Protein 8ZAW (pdb70)

Foldseek 3Di:
DWDKDWADAQPWIWIWIWPPDDVVFLFWIFIDTPHKTKIKTKHWAADDEAFAEEEDQQQPPDDVCRVVLSVVLVQLFQLFADPPDDTYMYMYMYTRHDDQWADCSQVRSQRNLLNCFSSQHDTQFDKGKWWWWADPHDIGIRGTVVRVVHTFKTKMWMAGPAATFKMWMFGQQAALVVVLVRNVVGVVSRVSSRVVSVVVCVVVPTPLLVVLCVQPQVVLLVLLQPQQDAPVRSVVSLVVSLVVVVVVLVVDDPPDDVVVVCVVPVCVSVVSSLVSNLVSQLCCCQVPQAGSNGDGQLDWADKDKAWCPDPCLQFTWIWIDGRQWIKIKTKDWAADAQAEDEVHVQLSLQQVSFQDDCVVPVTHIYMYINGPGDWFPNVQVSNQNNQRRCLSFQGQTNFRKGKWWKFWADDDVTIGIHTRDTNVSVVSTFKTWIWMHGPRHTGIIIMGGSHNHHHSVVVSVNSVSGVVVRVVNRVVVVVRPVGRDNDTGPND

Nearest PDB structures (foldseek):
  5xex-assembly2_F  TM=9.348E-01  e=2.664E-58  Staphylococcus aureus subsp. aureus NCTC 8325
  5xex-assembly2_E  TM=9.358E-01  e=6.276E-58  Staphylococcus aureus subsp. aureus NCTC 8325
  5xex-assembly2_D  TM=9.320E-01  e=1.755E-57  Staphylococcus aureus subsp. aureus NCTC 8325
  5xex-assembly1_B  TM=9.305E-01  e=1.657E-57  Staphylococcus aureus subsp. aureus NCTC 8325
  6d6k-assembly1_A  TM=8.951E-01  e=1.831E-53  Acinetobacter baumannii

B-factor: mean 30.3, std 12.89, range [9.34, 80.57]

Organism: Nostoc sp. (strain PC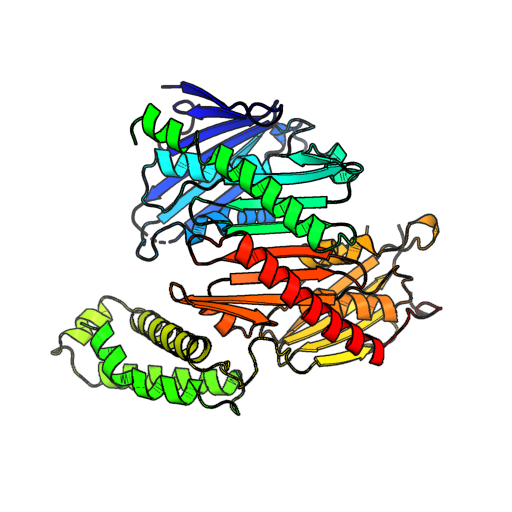C 7120 / SAG 25.82 / UTEX 2576) (NCBI:txid103690)

Secondary structure (DSSP, 8-state):
--EEEEE--TTS-EEEEESSS-TTSSEEEEEEETTEEEEEEEEEE---EEEEEEE-STTT-----HHHHHHHHHHHHGGGS-TT--SEEEEEEEEEE--SS--SHHHHHHHHHHHHHHTT---S---EEEEEEEETTEEEES--HHHHHHSSEEEEEEEETTEEEEEEEEEEEE-HHHHHHHHHHHHHHHHHHHTTTHHHHHHHT--HHHHHHHHHHHHHHHHHH-TT--HHHHHHHHHHHHHHHHHHHHHS-TTSHHHHHHHT-TTHHHHHHHHHHHHHHHHHHHTS---TTS--TTPPPPEEEEE--S-TTSSEEEEEEETTEEEEEEEEE-----EEEE--HHHHHHHGGGSPPTTT--S-EEEEEEEEE-SS-HHHHHHHHHHHHHHHTT---SS--EEEEEEEEEETTEEEEEES--HHHHHSSSEEEEEEE-SSSEEEEEEEESSS-B-HHHHHHHHHHHHHHHHHHHHHHTTT-SS--SS--TT-

Sequence (492 aa):
AEFEKSISFDGRDIRLKVGLLAPQAGGSVLIESGDTAVLVTATRSPGPLTVDYEERLYAAGRIPKTILTSRLIDRPLRPLFPSWLRDDLQVVALTMSMDEQVPPDVLAVTGASIATLIAKIPFNGPMAAVRVGLVGDDFIINPTYAEIEAGDLDLVVAGSPHGVIMVEAGANQLPERDIIEAIDFGYEAVRDLIKAQLDLVAELGLTLENYIRDRASDEIKKILAQFELTKPERDAALDVVKDNIATAIAELPEEDPIRLAATANSKALGNTFKDITKYFMRRQIVEDNVRVDGRKLDQVRPVSSQVGVLPKRVHGSGLFNRGLTQVLSACTLGTPRYLHHYNGALAERAILPVLPPKEQFPYVIRVVSEVLSSNGSTSMGSVCGSTLALMDAGVPILKPVSGAAMGLIKEGDEVRVLTDIQGIEDFLGDMDFKVAGTDAGITALQMDMKISGLSLEVIAQAIHQAKDARLHILDKMLQTIDQPRTETSPYA

InterPro domains:
  IPR001247 Exoribonuclease, phosphorolytic domain 1 [PF01138] (12-142)
  IPR001247 Exoribonuclease, phosphorolytic domain 1 [PF01138] (331-466)
  IPR003029 S1 domain [PF00575] (628-698)
  IPR003029 S1 domain [PS50126] (632-700)
  IPR003029 S1 domain [SM00316] (630-700)
  IPR004087 K Homology domain [SM00322] (562-627)
  IPR004088 K Homology domain, type 1 [PF00013] (567-623)
  IPR012162 Polyribonucleotide nucleotidyltransferase [MF_01595] (2-703)
  IPR012162 Polyribonucleotide nucleotidyltransferase [PIRSF005499] (4-712)
  IPR012162 Polyribonucleotide nucleotidyltransferase [PTHR11252] (3-706)
  IPR012162 Polyribonucleotide nucleotidyltransferase [TIGR03591] (10-699)
  IPR012340 Nucleic acid-binding, OB-fold [G3DSA:2.40.50.140] (630-700)
  IPR012340 Nucleic acid-binding, OB-fold [SSF50249] (630-713)
  IPR015847 Exoribonuclease, phosphorolytic domain 2 [PF03725] (145-209)
  IPR015848 Polyribonucleotide nucleotidyltransferase, RNA-binding domain [PF03726] (240-328)
  IPR020568 Ribosomal protein uS5 domain 2-type superfamily [SSF54211] (4-142)
  IPR020568 Ribosomal protein uS5 domain 2-type superfamily [SSF54211] (301-497)
  IPR027408 PNPase/RNase PH domain superfamily [G3DSA:3.30.230.70] (1-232)
  IPR027408 PNPase/RNase PH domain superfamily [G3DSA:3.30.230.70] (233-559)
  IPR036345 Exoribonuclease, PH domain 2 superfamily [SSF55666] (143-234)

Structure (mmCIF, N/CA/C/O backbone):
data_8ZAW
#
_entry.id   8ZAW
#
_cell.length_a   89.119
_cell.length_b   89.119
_cell.length_c   194.450
_cell.angle_alpha   90.00
_cell.angle_beta   90.00
_cell.angle_gamma   120.00
#
_symmetry.space_group_name_H-M   'H 3'
#
loop_
_entity.id
_entity.type
_entity.pdbx_description
1 polymer 'Polyribonucleotide nucleotidyltransferase'
2 non-polymer 'MAGNESIUM ION'
3 water water
#
loop_
_atom_site.group_PDB
_atom_site.id
_atom_site.type_symbol
_atom_site.label_atom_id
_atom_site.label_alt_id
_atom_site.label_comp_id
_atom_site.label_asym_id
_atom_site.label_entity_id
_atom_site.label_seq_id
_atom_site.pdbx_PDB_ins_code
_atom_site.Cartn_x
_atom_site.Cartn_y
_atom_site.Cartn_z
_atom_site.occupancy
_atom_site.B_iso_or_equiv
_atom_site.auth_seq_id
_atom_site.auth_comp_id
_atom_site.auth_asym_id
_atom_site.auth_atom_id
_atom_site.pdbx_PDB_model_num
ATOM 1 N N . ALA A 1 15 ? 26.236 9.415 -9.666 1.00 43.92 2 ALA A N 1
ATOM 2 C CA . ALA A 1 15 ? 26.183 9.854 -8.269 1.00 42.29 2 ALA A CA 1
ATOM 3 C C . ALA A 1 15 ? 25.124 9.058 -7.506 1.00 38.58 2 ALA A C 1
ATOM 4 O O . ALA A 1 15 ? 24.403 8.259 -8.097 1.00 45.26 2 ALA A O 1
ATOM 6 N N . GLU A 1 16 ? 25.022 9.276 -6.200 1.00 32.07 3 GLU A N 1
ATOM 7 C CA . GLU A 1 16 ? 24.311 8.341 -5.341 1.00 30.94 3 GLU A CA 1
ATOM 8 C C . GLU A 1 16 ? 22.827 8.687 -5.209 1.00 31.34 3 GLU A C 1
ATOM 9 O O . GLU A 1 16 ? 22.422 9.855 -5.205 1.00 31.55 3 GLU A O 1
ATOM 15 N N . PHE A 1 17 ? 22.021 7.640 -5.085 1.00 23.65 4 PHE A N 1
ATOM 16 C CA . PHE A 1 17 ? 20.571 7.730 -5.068 1.00 31.96 4 PHE A CA 1
ATOM 17 C C . PHE A 1 17 ? 20.066 6.664 -4.103 1.00 31.88 4 PHE A C 1
ATOM 18 O O . PHE A 1 17 ? 20.491 5.509 -4.177 1.00 30.23 4 PHE A O 1
ATOM 26 N N . GLU A 1 18 ? 19.217 7.051 -3.162 1.00 29.58 5 GLU A N 1
ATOM 27 C CA . GLU A 1 18 ? 18.600 6.085 -2.267 1.00 32.29 5 GLU A CA 1
ATOM 28 C C . GLU A 1 18 ? 17.219 5.738 -2.803 1.00 31.37 5 GLU A C 1
ATOM 29 O O . GLU A 1 18 ? 16.605 6.523 -3.524 1.00 35.75 5 GLU A O 1
ATOM 35 N N . LYS A 1 19 ? 16.737 4.543 -2.490 1.00 38.99 6 LYS A N 1
ATOM 36 C CA . LYS A 1 19 ? 15.312 4.303 -2.669 1.00 33.49 6 LYS A CA 1
ATOM 37 C C . LYS A 1 19 ? 14.897 3.349 -1.567 1.00 22.54 6 LYS A C 1
ATOM 38 O O . LYS A 1 19 ? 15.537 2.316 -1.367 1.00 20.73 6 LYS A O 1
ATOM 44 N N . SER A 1 20 ? 13.842 3.693 -0.858 1.00 27.71 7 SER A N 1
ATOM 45 C CA . SER A 1 20 ? 13.279 2.814 0.149 1.00 31.45 7 SER A CA 1
ATOM 46 C C . SER A 1 20 ? 12.075 2.082 -0.436 1.00 26.92 7 SER A C 1
ATOM 47 O O . SER A 1 20 ? 11.340 2.624 -1.261 1.00 26.13 7 SER A O 1
ATOM 50 N N . ILE A 1 21 ? 11.897 0.831 -0.024 1.00 32.26 8 ILE A N 1
ATOM 51 C CA . ILE A 1 21 ? 10.736 0.029 -0.403 1.00 33.56 8 ILE A CA 1
ATOM 52 C C . ILE A 1 21 ? 10.057 -0.455 0.863 1.00 34.65 8 ILE A C 1
ATOM 53 O O . ILE A 1 21 ? 10.667 -1.188 1.651 1.00 30.22 8 ILE A O 1
ATOM 58 N N . SER A 1 22 ? 8.796 -0.066 1.054 1.00 38.86 9 SER A N 1
ATOM 59 C CA . SER A 1 22 ? 8.068 -0.531 2.233 1.00 49.38 9 SER A CA 1
ATOM 60 C C . SER A 1 22 ? 7.706 -2.003 2.049 1.00 54.45 9 SER A C 1
ATOM 61 O O . SER A 1 22 ? 7.115 -2.386 1.030 1.00 53.97 9 SER A O 1
ATOM 64 N N . PHE A 1 23 ? 8.080 -2.834 3.027 1.00 52.70 10 PHE A N 1
ATOM 65 C CA . PHE A 1 23 ? 8.074 -4.276 2.782 1.00 44.19 10 PHE A CA 1
ATOM 66 C C . PHE A 1 23 ? 7.930 -5.028 4.114 1.00 48.61 10 PHE A C 1
ATOM 67 O O . PHE A 1 23 ? 8.895 -5.253 4.825 1.00 50.06 10 PHE A O 1
ATOM 75 N N . ASP A 1 24 ? 6.683 -5.380 4.421 1.00 46.18 11 ASP A N 1
ATOM 76 C CA . ASP A 1 24 ? 6.390 -6.168 5.649 1.00 55.12 11 ASP A CA 1
ATOM 77 C C . ASP A 1 24 ? 7.161 -5.610 6.852 1.00 52.38 11 ASP A C 1
ATOM 78 O O . ASP A 1 24 ? 8.007 -6.341 7.390 1.00 51.73 11 ASP A O 1
ATOM 83 N N . GLY A 1 25 ? 6.866 -4.379 7.285 1.00 54.46 12 GLY A N 1
ATOM 84 C CA . GLY A 1 25 ? 7.588 -3.904 8.492 1.00 63.08 12 GLY A CA 1
ATOM 85 C C . GLY A 1 25 ? 9.055 -3.545 8.361 1.00 60.88 12 GLY A C 1
ATOM 86 O O . GLY A 1 25 ? 9.477 -2.495 8.852 1.00 65.26 12 GLY A O 1
ATOM 87 N N . ARG A 1 26 ? 9.855 -4.404 7.729 1.00 54.41 13 ARG A N 1
ATOM 88 C CA . ARG A 1 26 ? 11.271 -4.123 7.500 1.00 53.23 13 ARG A CA 1
ATOM 89 C C . ARG A 1 26 ? 11.414 -3.441 6.145 1.00 47.25 13 ARG A C 1
ATOM 90 O O . ARG A 1 26 ? 11.210 -4.067 5.098 1.00 34.06 13 ARG A O 1
ATOM 98 N N . ASP A 1 27 ? 11.762 -2.159 6.173 1.00 52.07 14 ASP A N 1
ATOM 99 C CA . ASP A 1 27 ? 12.092 -1.441 4.952 1.00 46.11 14 ASP A CA 1
ATOM 100 C C . ASP A 1 27 ? 13.307 -2.073 4.272 1.00 35.06 14 ASP A C 1
ATOM 101 O O . ASP A 1 27 ? 14.258 -2.506 4.930 1.00 32.24 14 ASP A O 1
ATOM 106 N N . ILE A 1 28 ? 13.265 -2.135 2.944 1.00 29.63 15 ILE A N 1
ATOM 107 C CA . ILE A 1 28 ? 14.415 -2.498 2.130 1.00 25.41 15 ILE A CA 1
ATOM 108 C C . ILE A 1 28 ? 14.893 -1.237 1.416 1.00 28.08 15 ILE A C 1
ATOM 109 O O . ILE A 1 28 ? 14.150 -0.630 0.635 1.00 25.33 15 ILE A O 1
ATOM 114 N N . ARG A 1 29 ? 16.123 -0.820 1.702 1.00 27.80 16 ARG A N 1
ATOM 115 C CA . ARG A 1 29 ? 16.695 0.365 1.082 1.00 23.05 16 ARG A CA 1
ATOM 116 C C . ARG A 1 29 ? 17.724 -0.042 0.035 1.00 18.55 16 ARG A C 1
ATOM 117 O O . ARG A 1 29 ? 18.496 -0.979 0.237 1.00 16.72 16 ARG A O 1
ATOM 125 N N . LEU A 1 30 ? 17.699 0.648 -1.097 1.00 23.96 17 LEU A N 1
ATOM 126 C CA . LEU A 1 30 ? 18.646 0.465 -2.184 1.00 15.46 17 LEU A CA 1
ATOM 127 C C . LEU A 1 30 ? 19.428 1.759 -2.382 1.00 21.35 17 LEU A C 1
ATOM 128 O O . LEU A 1 30 ? 18.855 2.856 -2.348 1.00 18.33 17 LEU A O 1
ATOM 133 N N . LYS A 1 31 ? 20.737 1.629 -2.600 1.00 22.63 18 LYS A N 1
ATOM 134 C CA . LYS A 1 31 ? 21.606 2.756 -2.907 1.00 19.94 18 LYS A CA 1
ATOM 135 C C . LYS A 1 31 ? 22.338 2.448 -4.206 1.00 21.25 18 LYS A C 1
ATOM 136 O O . LYS A 1 31 ? 23.112 1.489 -4.272 1.00 19.08 18 LYS A O 1
ATOM 142 N N . VAL A 1 32 ? 22.066 3.244 -5.244 1.00 21.42 19 VAL A N 1
ATOM 143 C CA . VAL A 1 32 ? 22.726 3.137 -6.537 1.00 22.46 19 VAL A CA 1
ATOM 144 C C . VAL A 1 32 ? 23.557 4.403 -6.752 1.00 29.14 19 VAL A C 1
ATOM 145 O O . VAL A 1 32 ? 23.268 5.472 -6.201 1.00 28.37 19 VAL A O 1
ATOM 149 N N . GLY A 1 33 ? 24.610 4.272 -7.564 1.00 30.09 20 GLY A N 1
ATOM 150 C CA . GLY A 1 33 ? 25.495 5.393 -7.834 1.00 25.17 20 GLY A CA 1
ATOM 151 C C . GLY A 1 33 ? 26.507 5.690 -6.753 1.00 26.56 20 GLY A C 1
ATOM 152 O O . GLY A 1 33 ? 27.226 6.693 -6.847 1.00 30.63 20 GLY A O 1
ATOM 153 N N . LEU A 1 34 ? 26.588 4.838 -5.733 1.00 25.56 21 LEU A N 1
ATOM 154 C CA . LEU A 1 34 ? 27.466 4.993 -4.584 1.00 17.52 21 LEU A CA 1
ATOM 155 C C . LEU A 1 34 ? 28.783 4.231 -4.734 1.00 20.82 21 LEU A C 1
ATOM 156 O O . LEU A 1 34 ? 29.858 4.829 -4.603 1.00 27.69 21 LEU A O 1
ATOM 161 N N . LEU A 1 35 ? 28.731 2.929 -5.040 1.00 21.01 22 LEU A N 1
ATOM 162 C CA . LEU A 1 35 ? 29.891 2.046 -4.956 1.00 17.20 22 LEU A CA 1
ATOM 163 C C . LEU A 1 35 ? 30.089 1.245 -6.241 1.00 14.27 22 LEU A C 1
ATOM 164 O O . LEU A 1 35 ? 29.137 0.953 -6.965 1.00 16.67 22 LEU A O 1
ATOM 169 N N . ALA A 1 36 ? 31.346 0.878 -6.508 1.00 17.45 23 ALA A N 1
ATOM 170 C CA . ALA A 1 36 ? 31.799 0.111 -7.676 1.00 17.67 23 ALA A CA 1
ATOM 171 C C . ALA A 1 36 ? 31.437 0.795 -8.989 1.00 17.68 23 ALA A C 1
ATOM 172 O O . ALA A 1 36 ? 30.567 0.309 -9.725 1.00 18.27 23 ALA A O 1
ATOM 174 N N . PRO A 1 37 ? 32.081 1.916 -9.323 1.00 19.52 24 PRO A N 1
ATOM 175 C CA . PRO A 1 37 ? 31.650 2.691 -10.497 1.00 22.19 24 PRO A CA 1
ATOM 176 C C . PRO A 1 37 ? 32.087 2.110 -11.840 1.00 22.97 24 PRO A C 1
ATOM 177 O O . PRO A 1 37 ? 31.610 2.581 -12.885 1.00 26.91 24 PRO A O 1
ATOM 181 N N . GLN A 1 38 ? 32.939 1.094 -11.856 1.00 16.78 25 GLN A N 1
ATOM 182 C CA . GLN A 1 38 ? 33.255 0.407 -13.097 1.00 16.81 25 GLN A CA 1
ATOM 183 C C . GLN A 1 38 ? 32.397 -0.831 -13.328 1.00 16.29 25 GLN A C 1
ATOM 184 O O . GLN A 1 38 ? 32.595 -1.524 -14.324 1.00 21.81 25 GLN A O 1
ATOM 190 N N . ALA A 1 39 ? 31.455 -1.133 -12.447 1.00 18.47 26 ALA A N 1
ATOM 191 C CA . ALA A 1 39 ? 30.542 -2.242 -12.682 1.00 19.69 26 ALA A CA 1
ATOM 192 C C . ALA A 1 39 ? 29.407 -1.835 -13.618 1.00 20.56 26 ALA A C 1
ATOM 193 O O . ALA A 1 39 ? 28.938 -0.689 -13.597 1.00 19.07 26 ALA A O 1
ATOM 195 N N . GLY A 1 40 ? 28.970 -2.796 -14.445 1.00 20.35 27 GLY A N 1
ATOM 196 C CA . GLY A 1 40 ? 27.758 -2.604 -15.235 1.00 15.23 27 GLY A CA 1
ATOM 197 C C . GLY A 1 40 ? 26.610 -2.050 -14.414 1.00 22.03 27 GLY A C 1
ATOM 198 O O . GLY A 1 40 ? 26.019 -1.028 -14.767 1.00 25.80 27 GLY A O 1
ATOM 199 N N . GLY A 1 41 ? 26.295 -2.704 -13.294 1.00 19.52 28 GLY A N 1
ATOM 200 C CA . GLY A 1 41 ? 25.281 -2.212 -12.369 1.00 18.64 28 GLY A CA 1
ATOM 201 C C . GLY A 1 41 ? 25.612 -2.588 -10.938 1.00 19.51 28 GLY A C 1
ATOM 202 O O . GLY A 1 41 ? 26.271 -3.603 -10.689 1.00 20.66 28 GLY A O 1
ATOM 203 N N . SER A 1 42 ? 25.146 -1.768 -9.984 1.00 15.07 29 SER A N 1
ATOM 204 C CA . SER A 1 42 ? 25.459 -1.998 -8.570 1.00 17.76 29 SER A CA 1
ATOM 205 C C . SER A 1 42 ? 24.403 -1.394 -7.638 1.00 15.47 29 SER A C 1
ATOM 206 O O . SER A 1 42 ? 23.783 -0.377 -7.954 1.00 17.75 29 SER A O 1
ATOM 209 N N . VAL A 1 43 ? 24.243 -2.007 -6.463 1.00 15.46 30 VAL A N 1
ATOM 210 C CA . VAL A 1 43 ? 23.381 -1.499 -5.397 1.00 12.00 30 VAL A CA 1
ATOM 211 C C . VAL A 1 43 ? 23.933 -1.974 -4.065 1.00 12.80 30 VAL A C 1
ATOM 212 O O . VAL A 1 43 ? 24.397 -3.109 -3.943 1.00 15.19 30 VAL A O 1
ATOM 216 N N . LEU A 1 44 ? 23.945 -1.083 -3.076 1.00 19.10 31 LEU A N 1
ATOM 217 C CA . LEU A 1 44 ? 23.851 -1.498 -1.671 1.00 16.74 31 LEU A CA 1
ATOM 218 C C . LEU A 1 44 ? 22.413 -1.709 -1.318 1.00 18.02 31 LEU A C 1
ATOM 219 O O . LEU A 1 44 ? 21.683 -0.743 -1.106 1.00 17.96 31 LEU A O 1
ATOM 224 N N . ILE A 1 45 ? 22.032 -2.961 -1.205 1.00 15.48 32 ILE A N 1
ATOM 225 C CA . ILE A 1 45 ? 20.739 -3.305 -0.656 1.00 15.25 32 ILE A CA 1
ATOM 226 C C . ILE A 1 45 ? 20.910 -3.504 0.848 1.00 17.89 32 ILE A C 1
ATOM 227 O O . ILE A 1 45 ? 21.880 -4.122 1.308 1.00 10.42 32 ILE A O 1
ATOM 232 N N . GLU A 1 46 ? 19.997 -2.909 1.614 1.00 21.52 33 GLU A N 1
ATOM 233 C CA . GLU A 1 46 ? 20.072 -2.831 3.064 1.00 20.29 33 GLU A CA 1
ATOM 234 C C . GLU A 1 46 ? 18.694 -3.092 3.656 1.00 21.79 33 GLU A C 1
ATOM 235 O O . GLU A 1 46 ? 17.681 -2.648 3.107 1.00 18.51 33 GLU A O 1
ATOM 241 N N . SER A 1 47 ? 18.665 -3.774 4.795 1.00 24.42 34 SER A N 1
ATOM 242 C CA . SER A 1 47 ? 17.439 -3.947 5.561 1.00 27.32 34 SER A CA 1
ATOM 243 C C . SER A 1 47 ? 17.791 -3.945 7.036 1.00 28.78 34 SER A C 1
ATOM 244 O O . SER A 1 47 ? 18.640 -4.725 7.474 1.00 22.74 34 SER A O 1
ATOM 247 N N . GLY A 1 48 ? 17.121 -3.088 7.800 1.00 37.57 35 GLY A N 1
ATOM 248 C CA . GLY A 1 48 ? 17.578 -2.809 9.145 1.00 30.04 35 GLY A CA 1
ATOM 249 C C . GLY A 1 48 ? 19.002 -2.303 9.082 1.00 37.12 35 GLY A C 1
ATOM 250 O O . GLY A 1 48 ? 19.273 -1.245 8.505 1.00 45.87 35 GLY A O 1
ATOM 251 N N . ASP A 1 49 ? 19.942 -3.078 9.637 1.00 36.18 36 ASP A N 1
ATOM 252 C CA . ASP A 1 49 ? 21.350 -2.706 9.580 1.00 39.75 36 ASP A CA 1
ATOM 253 C C . ASP A 1 49 ? 22.205 -3.802 8.941 1.00 30.81 36 ASP A C 1
ATOM 254 O O . ASP A 1 49 ? 23.427 -3.820 9.107 1.00 21.64 36 ASP A O 1
ATOM 259 N N . THR A 1 50 ? 21.575 -4.712 8.211 1.00 24.51 37 THR A N 1
ATOM 260 C CA . THR A 1 50 ? 22.268 -5.636 7.338 1.00 25.20 37 THR A CA 1
ATOM 261 C C . THR A 1 50 ? 22.424 -4.993 5.957 1.00 21.00 37 THR A C 1
ATOM 262 O O . THR A 1 50 ? 21.471 -4.439 5.398 1.00 16.91 37 THR A O 1
ATOM 266 N N . ALA A 1 51 ? 23.629 -5.049 5.413 1.00 14.16 38 ALA A N 1
ATOM 267 C CA . ALA A 1 51 ? 23.891 -4.424 4.128 1.00 17.92 38 ALA A CA 1
ATOM 268 C C . ALA A 1 51 ? 24.713 -5.381 3.293 1.00 15.01 38 ALA A C 1
ATOM 269 O O . ALA A 1 51 ? 25.630 -6.020 3.802 1.00 15.91 38 ALA A O 1
ATOM 271 N N . VAL A 1 52 ? 24.357 -5.508 2.024 1.00 10.20 39 VAL A N 1
ATOM 272 C CA . VAL A 1 52 ? 25.124 -6.318 1.096 1.00 13.46 39 VAL A CA 1
ATOM 273 C C . VAL A 1 52 ? 25.230 -5.561 -0.218 1.00 13.62 39 VAL A C 1
ATOM 274 O O . VAL A 1 52 ? 24.248 -4.969 -0.685 1.00 15.52 39 VAL A O 1
ATOM 278 N N . LEU A 1 53 ? 26.442 -5.531 -0.773 1.00 14.47 40 LEU A N 1
ATOM 279 C CA . LEU A 1 53 ? 26.735 -4.858 -2.031 1.00 15.24 40 LEU A CA 1
ATOM 280 C C . LEU A 1 53 ? 26.742 -5.878 -3.165 1.00 13.29 40 LEU A C 1
ATOM 281 O O . LEU A 1 53 ? 27.459 -6.889 -3.100 1.00 14.21 40 LEU A O 1
ATOM 286 N N . VAL A 1 54 ? 25.967 -5.605 -4.213 1.00 11.28 41 VAL A N 1
ATOM 287 C CA . VAL A 1 54 ? 25.771 -6.547 -5.314 1.00 14.32 41 VAL A CA 1
ATOM 288 C C . VAL A 1 54 ? 26.056 -5.836 -6.637 1.00 15.45 41 VAL A C 1
ATOM 289 O O . VAL A 1 54 ? 25.352 -4.883 -7.003 1.00 15.31 41 VAL A O 1
ATOM 293 N N . THR A 1 55 ? 27.076 -6.303 -7.360 1.00 13.53 42 THR A N 1
ATOM 294 C CA . THR A 1 55 ? 27.450 -5.748 -8.659 1.00 18.56 42 THR A CA 1
ATOM 295 C C . THR A 1 55 ? 27.223 -6.784 -9.746 1.00 14.24 42 THR A C 1
ATOM 296 O O . THR A 1 55 ? 27.136 -7.980 -9.472 1.00 19.31 42 THR A O 1
ATOM 300 N N . ALA A 1 56 ? 27.187 -6.323 -10.992 1.00 12.10 43 ALA A N 1
ATOM 301 C CA . ALA A 1 56 ? 26.996 -7.235 -12.108 1.00 17.63 43 ALA A CA 1
ATOM 302 C C . ALA A 1 56 ? 27.605 -6.622 -13.354 1.00 19.68 43 ALA A C 1
ATOM 303 O O . ALA A 1 56 ? 27.333 -5.459 -13.665 1.00 22.19 43 ALA A O 1
ATOM 305 N N . THR A 1 57 ? 28.407 -7.407 -14.073 1.00 20.83 44 THR A N 1
ATOM 306 C CA . THR A 1 57 ? 29.189 -6.899 -15.199 1.00 26.02 44 THR A CA 1
ATOM 307 C C . THR A 1 57 ? 29.173 -7.919 -16.322 1.00 22.44 44 THR A C 1
ATOM 308 O O . THR A 1 57 ? 29.571 -9.068 -16.112 1.00 20.87 44 THR A O 1
ATOM 312 N N . ARG A 1 58 ? 28.725 -7.502 -17.507 1.00 27.49 45 ARG A N 1
ATOM 313 C CA . ARG A 1 58 ? 28.893 -8.290 -18.722 1.00 28.71 45 ARG A CA 1
ATOM 314 C C . ARG A 1 58 ? 30.194 -7.915 -19.413 1.00 28.31 45 ARG A C 1
ATOM 315 O O . ARG A 1 58 ? 30.466 -6.734 -19.637 1.00 35.59 45 ARG A O 1
ATOM 323 N N . SER A 1 59 ? 30.981 -8.930 -19.763 1.00 33.50 46 SER A N 1
ATOM 324 C CA . SER A 1 59 ? 32.270 -8.810 -20.427 1.00 44.17 46 SER A CA 1
ATOM 325 C C . SER A 1 59 ? 32.239 -9.640 -21.698 1.00 44.49 46 SER A C 1
ATOM 326 O O . SER A 1 59 ? 31.534 -10.651 -21.756 1.00 50.30 46 SER A O 1
ATOM 329 N N . PRO A 1 60 ? 32.977 -9.245 -22.732 1.00 48.42 47 PRO A N 1
ATOM 330 C CA . PRO A 1 60 ? 33.238 -10.184 -23.831 1.00 52.31 47 PRO A CA 1
ATOM 331 C C . PRO A 1 60 ? 33.889 -11.465 -23.313 1.00 48.65 47 PRO A C 1
ATOM 332 O O . PRO A 1 60 ? 34.696 -11.441 -22.379 1.00 51.51 47 PRO A O 1
ATOM 336 N N . GLY A 1 61 ? 33.521 -12.590 -23.920 1.00 51.00 48 GLY A N 1
ATOM 337 C CA . GLY A 1 61 ? 34.035 -13.888 -23.499 1.00 54.31 48 GLY A CA 1
ATOM 338 C C . GLY A 1 61 ? 34.962 -14.571 -24.494 1.00 51.74 48 GLY A C 1
ATOM 339 O O . GLY A 1 61 ? 35.822 -13.932 -25.106 1.00 43.14 48 GLY A O 1
ATOM 340 N N . PRO A 1 69 ? 28.222 -19.291 -18.948 1.00 26.90 56 PRO A N 1
ATOM 341 C CA . PRO A 1 69 ? 29.209 -18.249 -18.636 1.00 26.74 56 PRO A CA 1
ATOM 342 C C . PRO A 1 69 ? 28.692 -17.263 -17.590 1.00 26.24 56 PRO A C 1
ATOM 343 O O . PRO A 1 69 ? 28.615 -16.066 -17.866 1.00 33.63 56 PRO A O 1
ATOM 347 N N . LEU A 1 70 ? 28.329 -17.757 -16.411 1.00 22.34 57 LEU A N 1
ATOM 348 C CA . LEU A 1 70 ? 27.816 -16.911 -15.334 1.00 18.87 57 LEU A CA 1
ATOM 349 C C . LEU A 1 70 ? 28.506 -17.328 -14.051 1.00 22.31 57 LEU A C 1
ATOM 350 O O . LEU A 1 70 ? 28.302 -18.447 -13.576 1.00 21.14 57 LEU A O 1
ATOM 355 N N . THR A 1 71 ? 29.312 -16.438 -13.492 1.00 22.25 58 THR A N 1
ATOM 356 C CA . THR A 1 71 ? 30.023 -16.699 -12.254 1.00 20.74 58 THR A CA 1
ATOM 357 C C . THR A 1 71 ? 29.419 -15.817 -11.182 1.00 21.33 58 THR A C 1
ATOM 358 O O . THR A 1 71 ? 29.304 -14.603 -11.380 1.00 19.91 58 THR A O 1
ATOM 362 N N . VAL A 1 72 ? 29.040 -16.431 -10.058 1.00 15.31 59 VAL A N 1
ATOM 363 C CA . VAL A 1 72 ? 28.425 -15.741 -8.923 1.00 22.73 59 VAL A CA 1
ATOM 364 C C . VAL A 1 72 ? 29.284 -16.022 -7.691 1.00 24.99 59 VAL A C 1
ATOM 365 O O . VAL A 1 72 ? 29.359 -17.168 -7.225 1.00 25.87 59 VAL A O 1
ATOM 369 N N . ASP A 1 73 ? 29.931 -14.987 -7.157 1.00 22.03 60 ASP A N 1
ATOM 370 C CA . ASP A 1 73 ? 30.716 -15.120 -5.939 1.00 25.52 60 ASP A CA 1
ATOM 371 C C . ASP A 1 73 ? 30.086 -14.314 -4.812 1.00 26.62 60 ASP A C 1
ATOM 372 O O . ASP A 1 73 ? 29.906 -13.095 -4.925 1.00 22.83 60 ASP A O 1
ATOM 377 N N . TYR A 1 74 ? 29.760 -15.001 -3.725 1.00 28.14 61 TYR A N 1
ATOM 378 C CA . TYR A 1 74 ? 29.236 -14.375 -2.521 1.00 21.85 61 TYR A CA 1
ATOM 379 C C . TYR A 1 74 ? 30.307 -14.416 -1.442 1.00 17.13 61 TYR A C 1
ATOM 380 O O . TYR A 1 74 ? 30.933 -15.454 -1.225 1.00 17.94 61 TYR A O 1
ATOM 389 N N . GLU A 1 75 ? 30.511 -13.292 -0.771 1.00 16.65 62 GLU A N 1
ATOM 390 C CA . GLU A 1 75 ? 31.435 -13.206 0.343 1.00 18.41 62 GLU A CA 1
ATOM 391 C C . GLU A 1 75 ? 30.706 -12.680 1.576 1.00 18.33 62 GLU A C 1
ATOM 392 O O . GLU A 1 75 ? 29.913 -11.744 1.486 1.00 19.90 62 GLU A O 1
ATOM 398 N N . GLU A 1 76 ? 30.954 -13.309 2.714 1.00 17.02 63 GLU A N 1
ATOM 399 C CA . GLU A 1 76 ? 30.448 -12.870 4.012 1.00 22.64 63 GLU A CA 1
ATOM 400 C C . GLU A 1 76 ? 31.626 -12.374 4.842 1.00 24.22 63 GLU A C 1
ATOM 401 O O . GLU A 1 76 ? 32.318 -13.167 5.484 1.00 32.49 63 GLU A O 1
ATOM 407 N N . ARG A 1 77 ? 31.841 -11.065 4.843 1.00 19.51 64 ARG A N 1
ATOM 408 C CA . ARG A 1 77 ? 32.997 -10.505 5.530 1.00 23.02 64 ARG A CA 1
ATOM 409 C C . ARG A 1 77 ? 32.847 -10.591 7.047 1.00 24.24 64 ARG A C 1
ATOM 410 O O . ARG A 1 77 ? 31.744 -10.499 7.589 1.00 28.69 64 ARG A O 1
ATOM 418 N N . LEU A 1 78 ? 33.980 -10.760 7.736 1.00 25.30 65 LEU A N 1
ATOM 419 C CA . LEU A 1 78 ? 33.944 -10.869 9.191 1.00 32.65 65 LEU A CA 1
ATOM 420 C C . LEU A 1 78 ? 33.945 -9.505 9.882 1.00 29.24 65 LEU A C 1
ATOM 421 O O . LEU A 1 78 ? 33.446 -9.384 11.007 1.00 30.35 65 LEU A O 1
ATOM 426 N N . TYR A 1 79 ? 34.469 -8.454 9.238 1.00 29.94 66 TYR A N 1
ATOM 427 C CA . TYR A 1 79 ? 34.304 -7.122 9.807 1.00 27.14 66 TYR A CA 1
ATOM 428 C C . TYR A 1 79 ? 32.843 -6.714 9.882 1.00 26.16 66 TYR A C 1
ATOM 429 O O . TYR A 1 79 ? 32.498 -5.828 10.666 1.00 27.31 66 TYR A O 1
ATOM 438 N N . ALA A 1 80 ? 31.976 -7.339 9.085 1.00 31.58 67 ALA A N 1
ATOM 439 C CA . ALA A 1 80 ? 30.561 -6.980 9.094 1.00 36.38 67 ALA A CA 1
ATOM 440 C C . ALA A 1 80 ? 29.919 -7.189 10.462 1.00 28.89 67 ALA A C 1
ATOM 441 O O . ALA A 1 80 ? 28.876 -6.589 10.737 1.00 26.56 67 ALA A O 1
ATOM 443 N N . ALA A 1 81 ? 30.541 -8.001 11.327 1.00 29.26 68 ALA A N 1
ATOM 444 C CA . ALA A 1 81 ? 30.012 -8.319 12.645 1.00 30.59 68 ALA A CA 1
ATOM 445 C C . ALA A 1 81 ? 31.029 -8.165 13.777 1.00 36.28 68 ALA A C 1
ATOM 446 O O . ALA A 1 81 ? 30.698 -8.501 14.925 1.00 35.98 68 ALA A O 1
ATOM 448 N N . GLY A 1 82 ? 32.248 -7.675 13.494 1.00 30.22 69 GLY A N 1
ATOM 449 C CA . GLY A 1 82 ? 33.395 -7.842 14.382 1.00 27.04 69 GLY A CA 1
ATOM 450 C C . GLY A 1 82 ? 34.370 -8.923 13.919 1.00 35.23 69 GLY A C 1
ATOM 451 O O . GLY A 1 82 ? 34.119 -10.124 14.085 1.00 34.73 69 GLY A O 1
ATOM 452 N N . ARG A 1 83 ? 35.502 -8.511 13.345 1.00 41.11 70 ARG A N 1
ATOM 453 C CA . ARG A 1 83 ? 36.429 -9.419 12.668 1.00 38.87 70 ARG A CA 1
ATOM 454 C C . ARG A 1 83 ? 37.517 -9.893 13.623 1.00 48.38 70 ARG A C 1
ATOM 455 O O . ARG A 1 83 ? 38.141 -9.081 14.316 1.00 59.45 70 ARG A O 1
ATOM 463 N N . ILE A 1 84 ? 37.753 -11.202 13.642 1.00 49.17 71 ILE A N 1
ATOM 464 C CA . ILE A 1 84 ? 38.752 -11.784 14.534 1.00 50.47 71 ILE A CA 1
ATOM 465 C C . ILE A 1 84 ? 39.692 -12.638 13.695 1.00 56.47 71 ILE A C 1
ATOM 466 O O . ILE A 1 84 ? 39.329 -13.088 12.600 1.00 57.18 71 ILE A O 1
ATOM 471 N N . PRO A 1 85 ? 40.927 -12.869 14.175 1.00 58.64 72 PRO A N 1
ATOM 472 C CA . PRO A 1 85 ? 41.811 -13.788 13.452 1.00 56.51 72 PRO A CA 1
ATOM 473 C C . PRO A 1 85 ? 41.537 -15.246 13.796 1.00 61.35 72 PRO A C 1
ATOM 474 O O . PRO A 1 85 ? 40.468 -15.525 14.337 1.00 69.54 72 PRO A O 1
ATOM 478 N N . LYS A 1 98 ? 29.572 -22.145 4.620 1.00 49.04 85 LYS A N 1
ATOM 479 C CA . LYS A 1 98 ? 28.183 -21.969 4.198 1.00 43.90 85 LYS A CA 1
ATOM 480 C C . LYS A 1 98 ? 28.080 -20.865 3.157 1.00 48.04 85 LYS A C 1
ATOM 481 O O . LYS A 1 98 ? 26.986 -20.545 2.692 1.00 45.16 85 LYS A O 1
ATOM 487 N N . THR A 1 99 ? 29.221 -20.267 2.807 1.00 49.40 86 THR A N 1
ATOM 488 C CA . THR A 1 99 ? 29.201 -19.225 1.788 1.00 34.14 86 THR A CA 1
ATOM 489 C C . THR A 1 99 ? 29.012 -19.810 0.396 1.00 38.38 86 THR A C 1
ATOM 490 O O . THR A 1 99 ? 28.516 -19.115 -0.497 1.00 32.87 86 THR A O 1
ATOM 494 N N . ILE A 1 100 ? 29.419 -21.067 0.180 1.00 44.52 87 ILE A N 1
ATOM 495 C CA . ILE A 1 100 ? 29.228 -21.656 -1.143 1.00 42.79 87 ILE A CA 1
ATOM 496 C C . ILE A 1 100 ? 27.761 -22.001 -1.351 1.00 35.69 87 ILE A C 1
ATOM 497 O O . ILE A 1 100 ? 27.260 -21.964 -2.483 1.00 33.43 87 ILE A O 1
ATOM 502 N N . LEU A 1 101 ? 27.037 -22.294 -0.267 1.00 35.57 88 LEU A N 1
ATOM 503 C CA . LEU A 1 101 ? 25.600 -22.494 -0.390 1.00 33.65 88 LEU A CA 1
ATOM 504 C C . LEU A 1 101 ? 24.881 -21.198 -0.733 1.00 26.37 88 LEU A C 1
ATOM 505 O O . LEU A 1 101 ? 23.987 -21.192 -1.585 1.00 24.40 88 LEU A O 1
ATOM 510 N N . THR A 1 102 ? 25.251 -20.088 -0.084 1.00 33.96 89 THR A N 1
ATOM 511 C CA . THR A 1 102 ? 24.690 -18.793 -0.465 1.00 27.60 89 THR A CA 1
ATOM 512 C C . THR A 1 102 ? 25.140 -18.382 -1.857 1.00 23.15 89 THR A C 1
ATOM 513 O O . THR A 1 102 ? 24.436 -17.622 -2.528 1.00 27.17 89 THR A O 1
ATOM 517 N N . SER A 1 103 ? 26.289 -18.880 -2.314 1.00 24.33 90 SER A N 1
ATOM 518 C CA . SER A 1 103 ? 26.674 -18.682 -3.709 1.00 27.12 90 SER A CA 1
ATOM 519 C C . SER A 1 103 ? 25.688 -19.370 -4.646 1.00 22.51 90 SER A C 1
ATOM 520 O O . SER A 1 103 ? 25.226 -18.778 -5.628 1.00 20.16 90 SER A O 1
ATOM 523 N N . ARG A 1 104 ? 25.328 -20.618 -4.345 1.00 27.13 91 ARG A N 1
ATOM 524 C CA . ARG A 1 104 ? 24.383 -21.322 -5.209 1.00 23.35 91 ARG A CA 1
ATOM 525 C C . ARG A 1 104 ? 22.979 -20.735 -5.091 1.00 22.75 91 ARG A C 1
ATOM 526 O O . ARG A 1 104 ? 22.248 -20.691 -6.088 1.00 21.13 91 ARG A O 1
ATOM 534 N N . LEU A 1 105 ? 22.606 -20.243 -3.897 1.00 20.56 92 LEU A N 1
ATOM 535 C CA . LEU A 1 105 ? 21.286 -19.645 -3.681 1.00 16.48 92 LEU A CA 1
ATOM 536 C C . LEU A 1 105 ? 21.057 -18.427 -4.571 1.00 20.98 92 LEU A C 1
ATOM 537 O O . LEU A 1 105 ? 19.932 -18.190 -5.022 1.00 18.95 92 LEU A O 1
ATOM 542 N N . ILE A 1 106 ? 22.106 -17.633 -4.817 1.00 20.09 93 ILE A N 1
ATOM 543 C CA . ILE A 1 106 ? 22.006 -16.516 -5.756 1.00 19.06 93 ILE A CA 1
ATOM 544 C C . ILE A 1 106 ? 21.995 -17.020 -7.195 1.00 21.69 93 ILE A C 1
ATOM 545 O O . ILE A 1 106 ? 21.234 -16.528 -8.037 1.00 26.60 93 ILE A O 1
ATOM 550 N N . ASP A 1 107 ? 22.845 -17.999 -7.505 1.00 22.40 94 ASP A N 1
ATOM 551 C CA . ASP A 1 107 ? 23.034 -18.435 -8.892 1.00 21.83 94 ASP A CA 1
ATOM 552 C C . ASP A 1 107 ? 21.791 -19.136 -9.447 1.00 22.80 94 ASP A C 1
ATOM 553 O O . ASP A 1 107 ? 21.299 -18.787 -10.525 1.00 21.09 94 ASP A O 1
ATOM 558 N N . ARG A 1 108 ? 21.264 -20.123 -8.721 1.00 18.18 95 ARG A N 1
ATOM 559 C CA . ARG A 1 108 ? 20.175 -20.952 -9.233 1.00 17.31 95 ARG A CA 1
ATOM 560 C C . ARG A 1 108 ? 18.995 -20.167 -9.804 1.00 23.26 95 ARG A C 1
ATOM 561 O O . ARG A 1 108 ? 18.596 -20.450 -10.942 1.00 22.83 95 ARG A O 1
ATOM 569 N N . PRO A 1 109 ? 18.392 -19.196 -9.104 1.00 26.71 96 PRO A N 1
ATOM 570 C CA . PRO A 1 109 ? 17.287 -18.443 -9.724 1.00 20.31 96 PRO A CA 1
ATOM 571 C C . PRO A 1 109 ? 17.732 -17.414 -10.748 1.00 20.94 96 PRO A C 1
ATOM 572 O O . PRO A 1 109 ? 16.879 -16.837 -11.433 1.00 26.97 96 PRO A O 1
ATOM 576 N N . LEU A 1 110 ? 19.025 -17.152 -10.870 1.00 20.11 97 LEU A N 1
ATOM 577 C CA . LEU A 1 110 ? 19.502 -16.203 -11.867 1.00 21.71 97 LEU A CA 1
ATOM 578 C C . LEU A 1 110 ? 19.716 -16.860 -13.228 1.00 24.30 97 LEU A C 1
ATOM 579 O O . LEU A 1 110 ? 19.195 -16.385 -14.246 1.00 25.31 97 LEU A O 1
ATOM 584 N N . ARG A 1 111 ? 20.474 -17.951 -13.248 1.00 20.73 98 ARG A N 1
ATOM 585 C CA . ARG A 1 111 ? 20.844 -18.725 -14.425 1.00 20.55 98 ARG A CA 1
ATOM 586 C C . ARG A 1 111 ? 19.718 -18.838 -15.460 1.00 20.33 98 ARG A C 1
ATOM 587 O O . ARG A 1 111 ? 19.878 -18.307 -16.562 1.00 22.85 98 ARG A O 1
ATOM 595 N N . PRO A 1 112 ? 18.563 -19.447 -15.167 1.00 19.34 99 PRO A N 1
ATOM 596 C CA . PRO A 1 112 ? 17.580 -19.718 -16.224 1.00 17.07 99 PRO A CA 1
ATOM 597 C C . PRO A 1 112 ? 16.770 -18.515 -16.677 1.00 24.01 99 PRO A C 1
ATOM 598 O O . PRO A 1 112 ? 15.818 -18.699 -17.442 1.00 28.84 99 PRO A O 1
ATOM 602 N N . LEU A 1 113 ? 17.084 -17.306 -16.207 1.00 21.43 100 LEU A N 1
ATOM 603 C CA . LEU A 1 113 ? 16.449 -16.090 -16.699 1.00 22.44 100 LEU A CA 1
ATOM 604 C C . LEU A 1 113 ? 17.255 -15.400 -17.790 1.00 25.91 100 LEU A C 1
ATOM 605 O O . LEU A 1 113 ? 16.718 -14.529 -18.482 1.00 21.44 100 LEU A O 1
ATOM 610 N N . PHE A 1 114 ? 18.535 -15.747 -17.926 1.00 28.02 101 PHE A N 1
ATOM 611 C CA . PHE A 1 114 ? 19.345 -15.230 -19.012 1.00 27.92 101 PHE A CA 1
ATOM 612 C C . PHE A 1 114 ? 18.990 -15.979 -20.291 1.00 32.61 101 PHE A C 1
ATOM 613 O O . PHE A 1 114 ? 18.770 -17.195 -20.248 1.00 32.74 101 PHE A O 1
ATOM 621 N N . PRO A 1 115 ? 18.882 -15.286 -21.428 1.00 28.77 102 PRO A N 1
ATOM 622 C CA . PRO A 1 115 ? 18.636 -15.994 -22.691 1.00 38.27 102 PRO A CA 1
ATOM 623 C C . PRO A 1 115 ? 19.702 -17.053 -22.915 1.00 50.13 102 PRO A C 1
ATOM 624 O O . PRO A 1 115 ? 20.851 -16.917 -22.477 1.00 44.54 102 PRO A O 1
ATOM 628 N N . SER A 1 116 ? 19.290 -18.147 -23.564 1.00 52.46 103 SER A N 1
ATOM 629 C CA . SER A 1 116 ? 20.190 -19.285 -23.717 1.00 52.98 103 SER A CA 1
ATOM 630 C C . SER A 1 116 ? 21.347 -19.034 -24.676 1.00 49.97 103 SER A C 1
ATOM 631 O O . SER A 1 116 ? 22.406 -19.667 -24.567 1.00 52.10 103 SER A O 1
ATOM 634 N N . TRP A 1 117 ? 21.173 -18.017 -25.524 1.00 43.95 104 TRP A N 1
ATOM 635 C CA . TRP A 1 117 ? 22.156 -17.713 -26.594 1.00 46.78 104 TRP A CA 1
ATOM 636 C C . TRP A 1 117 ? 23.184 -16.692 -26.101 1.00 48.89 104 TRP A C 1
ATOM 637 O O . TRP A 1 117 ? 23.909 -16.135 -26.942 1.00 50.52 104 TRP A O 1
ATOM 648 N N . LEU A 1 118 ? 23.280 -16.480 -24.795 1.00 53.15 105 LEU A N 1
ATOM 649 C CA . LEU A 1 118 ? 24.277 -15.557 -24.265 1.00 48.38 105 LEU A CA 1
ATOM 650 C C . LEU A 1 118 ? 25.612 -16.266 -24.073 1.00 43.82 105 LEU A C 1
ATOM 651 O O . LEU A 1 118 ? 25.681 -17.335 -23.457 1.00 49.28 105 LEU A O 1
ATOM 656 N N . ARG A 1 119 ? 26.669 -15.660 -24.598 1.00 39.07 106 ARG A N 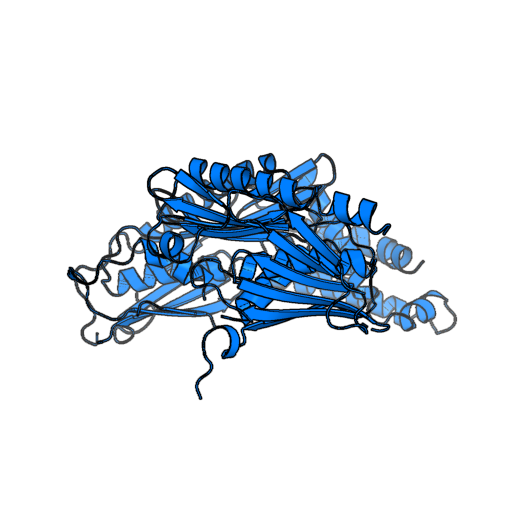1
ATOM 657 C CA . ARG A 1 119 ? 28.004 -16.226 -24.536 1.00 48.63 106 ARG A CA 1
ATOM 658 C C . ARG A 1 119 ? 29.009 -15.257 -23.950 1.00 46.20 106 ARG A C 1
ATOM 659 O O . ARG A 1 119 ? 30.181 -15.616 -23.798 1.00 47.86 106 ARG A O 1
ATOM 667 N N . ASP A 1 120 ? 28.584 -14.051 -23.610 1.00 47.44 107 ASP A N 1
ATOM 668 C CA . ASP A 1 120 ? 29.446 -13.117 -22.914 1.00 46.33 107 ASP A CA 1
ATOM 669 C C . ASP A 1 120 ? 29.575 -13.518 -21.450 1.00 43.51 107 ASP A C 1
ATOM 670 O O . ASP A 1 120 ? 28.707 -14.192 -20.884 1.00 32.90 107 ASP A O 1
ATOM 675 N N . ASP A 1 121 ? 30.686 -13.114 -20.846 1.00 43.18 108 ASP A N 1
ATOM 676 C CA . ASP A 1 121 ? 30.917 -13.395 -19.440 1.00 33.34 108 ASP A CA 1
ATOM 677 C C . ASP A 1 121 ? 30.038 -12.510 -18.577 1.00 34.61 108 ASP A C 1
ATOM 678 O O . ASP A 1 121 ? 29.915 -11.307 -18.821 1.00 31.63 108 ASP A O 1
ATOM 683 N N . LEU A 1 122 ? 29.435 -13.108 -17.556 1.00 26.27 109 LEU A N 1
ATOM 684 C CA . LEU A 1 122 ? 28.593 -12.385 -16.618 1.00 23.07 109 LEU A CA 1
ATOM 685 C C . LEU A 1 122 ? 29.144 -12.608 -15.219 1.00 24.58 109 LEU A C 1
ATOM 686 O O . LEU A 1 122 ? 29.023 -13.709 -14.672 1.00 24.59 109 LEU A O 1
ATOM 691 N N . GLN A 1 123 ? 29.736 -11.566 -14.638 1.00 21.74 110 GLN A N 1
ATOM 692 C CA . GLN A 1 123 ? 30.277 -11.630 -13.286 1.00 22.98 110 GLN A CA 1
ATOM 693 C C . GLN A 1 123 ? 29.307 -10.969 -12.303 1.00 20.95 110 GLN A C 1
ATOM 694 O O . GLN A 1 123 ? 29.001 -9.781 -12.432 1.00 24.60 110 GLN A O 1
ATOM 700 N N . VAL A 1 124 ? 28.815 -11.744 -11.338 1.00 19.45 111 VAL A N 1
ATOM 701 C CA . VAL A 1 124 ? 27.978 -11.258 -10.244 1.00 17.47 111 VAL A CA 1
ATOM 702 C C . VAL A 1 124 ? 28.761 -11.434 -8.953 1.00 19.48 111 VAL A C 1
ATOM 703 O O . VAL A 1 124 ? 29.183 -12.549 -8.627 1.00 25.82 111 VAL A O 1
ATOM 707 N N . VAL A 1 125 ? 28.955 -10.347 -8.218 1.00 21.54 112 VAL A N 1
ATOM 708 C CA . VAL A 1 125 ? 29.645 -10.371 -6.934 1.00 18.38 112 VAL A CA 1
ATOM 709 C C . VAL A 1 125 ? 28.674 -9.840 -5.899 1.00 16.83 112 VAL A C 1
ATOM 710 O O . VAL A 1 125 ? 27.926 -8.894 -6.168 1.00 16.47 112 VAL A O 1
ATOM 714 N N . ALA A 1 126 ? 28.668 -10.464 -4.725 1.00 23.03 113 ALA A N 1
ATOM 715 C CA . ALA A 1 126 ? 27.841 -10.014 -3.609 1.00 19.34 113 ALA A CA 1
ATOM 716 C C . ALA A 1 126 ? 28.684 -10.098 -2.348 1.00 15.39 113 ALA A C 1
ATOM 717 O O . ALA A 1 126 ? 29.037 -11.194 -1.911 1.00 16.78 113 ALA A O 1
ATOM 719 N N . LEU A 1 127 ? 29.024 -8.943 -1.780 1.00 21.33 114 LEU A N 1
ATOM 720 C CA . LEU A 1 127 ? 29.747 -8.865 -0.513 1.00 19.26 114 LEU A CA 1
ATOM 721 C C . LEU A 1 127 ? 28.792 -8.406 0.576 1.00 16.60 114 LEU A C 1
ATOM 722 O O . LEU A 1 127 ? 28.243 -7.304 0.498 1.00 18.76 114 LEU A O 1
ATOM 727 N N . THR A 1 128 ? 28.616 -9.228 1.600 1.00 16.66 115 THR A N 1
ATOM 728 C CA . THR A 1 128 ? 27.887 -8.790 2.779 1.00 15.68 115 THR A CA 1
ATOM 729 C C . THR A 1 128 ? 28.834 -7.963 3.633 1.00 21.11 115 THR A C 1
ATOM 730 O O . THR A 1 128 ? 29.899 -8.446 4.040 1.00 21.97 115 THR A O 1
ATOM 734 N N . MET A 1 129 ? 28.447 -6.717 3.905 1.00 20.97 116 MET A N 1
ATOM 735 C CA . MET A 1 129 ? 29.312 -5.763 4.575 1.00 18.58 116 MET A CA 1
ATOM 736 C C . MET A 1 129 ? 28.812 -5.324 5.945 1.00 22.67 116 MET A C 1
ATOM 737 O O . MET A 1 129 ? 29.543 -4.615 6.648 1.00 18.27 116 MET A O 1
ATOM 742 N N . SER A 1 130 ? 27.603 -5.723 6.344 1.00 23.60 117 SER A N 1
ATOM 743 C CA . SER A 1 130 ? 27.127 -5.539 7.712 1.00 24.22 117 SER A CA 1
ATOM 744 C C . SER A 1 130 ? 26.029 -6.556 7.975 1.00 27.83 117 SER A C 1
ATOM 745 O O . SER A 1 130 ? 25.104 -6.691 7.163 1.00 26.46 117 SER A O 1
ATOM 748 N N . MET A 1 131 ? 26.159 -7.295 9.080 1.00 29.79 118 MET A N 1
ATOM 749 C CA . MET A 1 131 ? 25.103 -8.167 9.573 1.00 32.27 118 MET A CA 1
ATOM 750 C C . MET A 1 131 ? 24.413 -7.472 10.736 1.00 36.14 118 MET A C 1
ATOM 751 O O . MET A 1 131 ? 25.025 -7.261 11.788 1.00 33.29 118 MET A O 1
ATOM 756 N N . ASP A 1 132 ? 23.143 -7.117 10.540 1.00 35.76 119 ASP A N 1
ATOM 757 C CA . ASP A 1 132 ? 22.260 -6.869 11.669 1.00 38.47 119 ASP A CA 1
ATOM 758 C C . ASP A 1 132 ? 21.895 -8.197 12.318 1.00 37.03 119 ASP A C 1
ATOM 759 O O . ASP A 1 132 ? 21.548 -9.162 11.630 1.00 35.31 119 ASP A O 1
ATOM 764 N N . GLU A 1 133 ? 21.969 -8.235 13.650 1.00 38.81 120 GLU A N 1
ATOM 765 C CA . GLU A 1 133 ? 21.735 -9.447 14.433 1.00 41.03 120 GLU A CA 1
ATOM 766 C C . GLU A 1 133 ? 20.311 -9.976 14.243 1.00 39.23 120 GLU A C 1
ATOM 767 O O . GLU A 1 133 ? 19.953 -11.026 14.779 1.00 36.87 120 GLU A O 1
ATOM 773 N N . GLN A 1 134 ? 19.489 -9.265 13.475 1.00 38.06 121 GLN A N 1
ATOM 774 C CA . GLN A 1 134 ? 18.159 -9.744 13.136 1.00 38.96 121 GLN A CA 1
ATOM 775 C C . GLN A 1 134 ? 18.087 -10.229 11.695 1.00 34.72 121 GLN A C 1
ATOM 776 O O . GLN A 1 134 ? 17.781 -11.399 11.466 1.00 37.49 121 GLN A O 1
ATOM 782 N N . VAL A 1 135 ? 18.406 -9.376 10.723 1.00 31.94 122 VAL A N 1
ATOM 783 C CA . VAL A 1 135 ? 18.182 -9.629 9.297 1.00 27.87 122 VAL A CA 1
ATOM 784 C C . VAL A 1 135 ? 19.232 -10.558 8.699 1.00 27.11 122 VAL A C 1
ATOM 785 O O . VAL A 1 135 ? 20.416 -10.203 8.665 1.00 33.46 122 VAL A O 1
ATOM 789 N N . PRO A 1 136 ? 18.858 -11.722 8.181 1.00 27.41 123 PRO A N 1
ATOM 790 C CA . PRO A 1 136 ? 19.817 -12.535 7.427 1.00 25.86 123 PRO A CA 1
ATOM 791 C C . PRO A 1 136 ? 20.039 -11.966 6.034 1.00 26.16 123 PRO A C 1
ATOM 792 O O . PRO A 1 136 ? 19.085 -11.637 5.313 1.00 25.96 123 PRO A O 1
ATOM 796 N N . PRO A 1 137 ? 21.298 -11.835 5.612 1.00 26.68 124 PRO A N 1
ATOM 797 C CA . PRO A 1 137 ? 21.592 -11.140 4.351 1.00 22.37 124 PRO A CA 1
ATOM 798 C C . PRO A 1 137 ? 21.367 -11.950 3.093 1.00 20.90 124 PRO A C 1
ATOM 799 O O . PRO A 1 137 ? 21.411 -11.373 1.998 1.00 22.56 124 PRO A O 1
ATOM 803 N N . ASP A 1 138 ? 21.158 -13.257 3.201 1.00 17.06 125 ASP A N 1
ATOM 804 C CA . ASP A 1 138 ? 21.219 -14.109 2.015 1.00 22.51 125 ASP A CA 1
ATOM 805 C C . ASP A 1 138 ? 20.120 -13.768 1.001 1.00 18.35 125 ASP A C 1
ATOM 806 O O . ASP A 1 138 ? 20.397 -13.626 -0.193 1.00 12.97 125 ASP A O 1
ATOM 811 N N . VAL A 1 139 ? 18.871 -13.605 1.452 1.00 18.75 126 VAL A N 1
ATOM 812 C CA . VAL A 1 139 ? 17.812 -13.223 0.507 1.00 20.00 126 VAL A CA 1
ATOM 813 C C . VAL A 1 139 ? 17.989 -11.802 0.007 1.00 17.36 126 VAL A C 1
ATOM 814 O O . VAL A 1 139 ? 17.493 -11.462 -1.068 1.00 20.72 126 VAL A O 1
ATOM 818 N N . LEU A 1 140 ? 18.691 -10.957 0.757 1.00 16.90 127 LEU A N 1
ATOM 819 C CA . LEU A 1 140 ? 18.970 -9.618 0.262 1.00 18.09 127 LEU A CA 1
ATOM 820 C C . LEU A 1 140 ? 19.859 -9.653 -0.978 1.00 15.65 127 LEU A C 1
ATOM 821 O O . LEU A 1 140 ? 19.653 -8.879 -1.921 1.00 13.84 127 LEU A O 1
ATOM 826 N N . ALA A 1 141 ? 20.844 -10.555 -0.998 1.00 17.66 128 ALA A N 1
ATOM 827 C CA . ALA A 1 141 ? 21.781 -10.627 -2.115 1.00 13.57 128 ALA A CA 1
ATOM 828 C C . ALA A 1 141 ? 21.115 -11.170 -3.374 1.00 15.32 128 ALA A C 1
ATOM 829 O O . ALA A 1 141 ? 21.453 -10.755 -4.495 1.00 13.87 128 ALA A O 1
ATOM 831 N N . VAL A 1 142 ? 20.185 -12.116 -3.207 1.00 12.57 129 VAL A N 1
ATOM 832 C CA . VAL A 1 142 ? 19.426 -12.646 -4.338 1.00 15.93 129 VAL A CA 1
ATOM 833 C C . VAL A 1 142 ? 18.654 -11.529 -5.031 1.00 19.72 129 VAL A C 1
ATOM 834 O O . VAL A 1 142 ? 18.673 -11.399 -6.265 1.00 16.92 129 VAL A O 1
ATOM 838 N N . THR A 1 143 ? 17.952 -10.712 -4.245 1.00 15.02 130 THR A N 1
ATOM 839 C CA . THR A 1 143 ? 17.172 -9.632 -4.824 1.00 15.68 130 THR A CA 1
ATOM 840 C C . THR A 1 143 ? 18.074 -8.584 -5.456 1.00 20.44 130 THR A C 1
ATOM 841 O O . THR A 1 143 ? 17.767 -8.059 -6.534 1.00 23.19 130 THR A O 1
ATOM 845 N N . GLY A 1 144 ? 19.193 -8.266 -4.797 1.00 17.74 131 GLY A N 1
ATOM 846 C CA . GLY A 1 144 ? 20.124 -7.309 -5.363 1.00 17.65 131 GLY A CA 1
ATOM 847 C C . GLY A 1 144 ? 20.709 -7.760 -6.685 1.00 15.71 131 GLY A C 1
ATOM 848 O O . GLY A 1 144 ? 20.903 -6.943 -7.587 1.00 21.06 131 GLY A O 1
ATOM 849 N N . ALA A 1 145 ? 20.995 -9.059 -6.818 1.00 16.42 132 ALA A N 1
ATOM 850 C CA . ALA A 1 145 ? 21.524 -9.598 -8.070 1.00 18.67 132 ALA A CA 1
ATOM 851 C C . ALA A 1 145 ? 20.639 -9.229 -9.255 1.00 17.32 132 ALA A C 1
ATOM 852 O O . ALA A 1 145 ? 21.137 -8.850 -10.319 1.00 15.99 132 ALA A O 1
ATOM 854 N N . SER A 1 146 ? 19.319 -9.340 -9.087 1.00 18.79 133 SER A N 1
ATOM 855 C CA . SER A 1 146 ? 18.390 -8.924 -10.135 1.00 21.03 133 SER A CA 1
ATOM 856 C C . SER A 1 146 ? 18.428 -7.411 -10.341 1.00 17.13 133 SER A C 1
ATOM 857 O O . SER A 1 146 ? 18.445 -6.922 -11.479 1.00 17.06 133 SER A O 1
ATOM 860 N N . ILE A 1 147 ? 18.410 -6.654 -9.242 1.00 15.85 134 ILE A N 1
ATOM 861 C CA . ILE A 1 147 ? 18.460 -5.199 -9.329 1.00 18.89 134 ILE A CA 1
ATOM 862 C C . ILE A 1 147 ? 19.700 -4.753 -10.080 1.00 21.26 134 ILE A C 1
ATOM 863 O O . ILE A 1 147 ? 19.645 -3.855 -10.933 1.00 19.14 134 ILE A O 1
ATOM 868 N N . ALA A 1 148 ? 20.843 -5.376 -9.768 1.00 16.79 135 ALA A N 1
ATOM 869 C CA . ALA A 1 148 ? 22.103 -4.986 -10.384 1.00 18.96 135 ALA A CA 1
ATOM 870 C C . ALA A 1 148 ? 22.164 -5.387 -11.847 1.00 19.61 135 ALA A C 1
ATOM 871 O O . ALA A 1 148 ? 22.825 -4.717 -12.642 1.00 25.87 135 ALA A O 1
ATOM 873 N N . THR A 1 149 ? 21.510 -6.480 -12.222 1.00 17.26 136 THR A N 1
ATOM 874 C CA . THR A 1 149 ? 21.518 -6.869 -13.621 1.00 18.62 136 THR A CA 1
ATOM 875 C C . THR A 1 149 ? 20.635 -5.949 -14.438 1.00 16.34 136 THR A C 1
ATOM 876 O O . THR A 1 149 ? 20.914 -5.698 -15.608 1.00 15.81 136 THR A O 1
ATOM 880 N N . LEU A 1 150 ? 19.573 -5.428 -13.838 1.00 17.43 137 LEU A N 1
ATOM 881 C CA . LEU A 1 150 ? 18.711 -4.520 -14.575 1.00 19.40 137 LEU A CA 1
ATOM 882 C C . LEU A 1 150 ? 19.398 -3.182 -14.804 1.00 20.77 137 LEU A C 1
ATOM 883 O O . LEU A 1 150 ? 19.184 -2.535 -15.836 1.00 23.76 137 LEU A O 1
ATOM 888 N N . ILE A 1 151 ? 20.225 -2.751 -13.855 1.00 25.57 138 ILE A N 1
ATOM 889 C CA . ILE A 1 151 ? 20.926 -1.481 -14.001 1.00 21.96 138 ILE A CA 1
ATOM 890 C C . ILE A 1 151 ? 22.040 -1.609 -15.033 1.00 24.14 138 ILE A C 1
ATOM 891 O O . ILE A 1 151 ? 22.287 -0.691 -15.827 1.00 27.44 138 ILE A O 1
ATOM 896 N N . ALA A 1 152 ? 22.705 -2.759 -15.070 1.00 21.40 139 ALA A N 1
ATOM 897 C CA . ALA A 1 152 ? 23.647 -3.062 -16.150 1.00 21.30 139 ALA A CA 1
ATOM 898 C C . ALA A 1 152 ? 22.943 -3.292 -17.480 1.00 25.32 139 ALA A C 1
ATOM 899 O O . ALA A 1 152 ? 23.678 -3.559 -18.465 1.00 22.72 139 ALA A O 1
ATOM 901 N N . LYS A 1 153 ? 21.618 -3.192 -17.486 1.00 25.52 140 LYS A N 1
ATOM 902 C CA . LYS A 1 153 ? 20.797 -3.415 -18.665 1.00 25.34 140 LYS A CA 1
ATOM 903 C C . LYS A 1 153 ? 21.316 -4.534 -19.552 1.00 24.11 140 LYS A C 1
ATOM 904 O O . LYS A 1 153 ? 21.521 -4.356 -20.750 1.00 27.93 140 LYS A O 1
ATOM 910 N N . ILE A 1 154 ? 21.521 -5.688 -18.929 1.00 21.96 141 ILE A N 1
ATOM 911 C CA . ILE A 1 154 ? 21.815 -6.973 -19.563 1.00 24.61 141 ILE A CA 1
ATOM 912 C C . ILE A 1 154 ? 20.505 -7.686 -19.871 1.00 23.95 141 ILE A C 1
ATOM 913 O O . ILE A 1 154 ? 19.638 -7.766 -18.995 1.00 31.28 141 ILE A O 1
ATOM 918 N N . PRO A 1 155 ? 20.306 -8.222 -21.074 1.00 27.46 142 PRO A N 1
ATOM 919 C CA . PRO A 1 155 ? 19.026 -8.887 -21.370 1.00 27.06 142 PRO A CA 1
ATOM 920 C C . PRO A 1 155 ? 18.816 -10.072 -20.445 1.00 22.98 142 PRO A C 1
ATOM 921 O O . PRO A 1 155 ? 19.648 -10.972 -20.366 1.00 23.77 142 PRO A O 1
ATOM 925 N N . PHE A 1 156 ? 17.708 -10.053 -19.716 1.00 19.73 143 PHE A N 1
ATOM 926 C CA . PHE A 1 156 ? 17.307 -11.256 -19.014 1.00 24.03 143 PHE A CA 1
ATOM 927 C C . PHE A 1 156 ? 15.820 -11.148 -18.724 1.00 23.84 143 PHE A C 1
ATOM 928 O O . PHE A 1 156 ? 15.260 -10.052 -18.692 1.00 24.80 143 PHE A O 1
ATOM 936 N N . ASN A 1 157 ? 15.176 -12.300 -18.580 1.00 26.10 144 ASN A N 1
ATOM 937 C CA . ASN A 1 157 ? 13.721 -12.351 -18.451 1.00 28.09 144 ASN A CA 1
ATOM 938 C C . ASN A 1 157 ? 13.325 -12.263 -16.976 1.00 23.64 144 ASN A C 1
ATOM 939 O O . ASN A 1 157 ? 12.745 -13.179 -16.397 1.00 25.48 144 ASN A O 1
ATOM 944 N N . GLY A 1 158 ? 13.659 -11.115 -16.378 1.00 19.93 145 GLY A N 1
ATOM 945 C CA . GLY A 1 158 ? 13.317 -10.821 -15.007 1.00 20.79 145 GLY A CA 1
ATOM 946 C C . GLY A 1 158 ? 12.236 -9.765 -14.876 1.00 19.35 145 GLY A C 1
ATOM 947 O O . GLY A 1 158 ? 11.309 -9.696 -15.687 1.00 17.17 145 GLY A O 1
ATOM 948 N N . PRO A 1 159 ? 12.284 -8.963 -13.792 1.00 21.12 146 PRO A N 1
ATOM 949 C CA . PRO A 1 159 ? 13.169 -9.189 -12.649 1.00 20.44 146 PRO A CA 1
ATOM 950 C C . PRO A 1 159 ? 12.723 -10.395 -11.804 1.00 20.10 146 PRO A C 1
ATOM 951 O O . PRO A 1 159 ? 11.636 -10.929 -11.946 1.00 23.05 146 PRO A O 1
ATOM 955 N N . MET A 1 160 ? 13.657 -10.829 -10.966 1.00 17.35 147 MET A N 1
ATOM 956 C CA . MET A 1 160 ? 13.453 -11.872 -9.980 1.00 20.52 147 MET A CA 1
ATOM 957 C C . MET A 1 160 ? 13.575 -11.260 -8.597 1.00 15.53 147 MET A C 1
ATOM 958 O O . MET A 1 160 ? 14.020 -10.135 -8.462 1.00 17.74 147 MET A O 1
ATOM 963 N N . ALA A 1 161 ? 13.070 -11.961 -7.587 1.00 17.29 148 ALA A N 1
ATOM 964 C CA . ALA A 1 161 ? 13.299 -11.617 -6.188 1.00 21.56 148 ALA A CA 1
ATOM 965 C C . ALA A 1 161 ? 13.136 -12.896 -5.387 1.00 15.20 148 ALA A C 1
ATOM 966 O O . ALA A 1 161 ? 12.580 -13.876 -5.879 1.00 15.52 148 ALA A O 1
ATOM 968 N N . ALA A 1 162 ? 13.652 -12.884 -4.159 1.00 15.84 149 ALA A N 1
ATOM 969 C CA . ALA A 1 162 ? 13.514 -14.007 -3.249 1.00 14.71 149 ALA A CA 1
ATOM 970 C C . ALA A 1 162 ? 13.207 -13.459 -1.872 1.00 16.26 149 ALA A C 1
ATOM 971 O O . ALA A 1 162 ? 13.617 -12.348 -1.532 1.00 17.57 149 ALA A O 1
ATOM 973 N N . VAL A 1 163 ? 12.455 -14.236 -1.090 1.00 18.51 150 VAL A N 1
ATOM 974 C CA . VAL A 1 163 ? 12.189 -13.920 0.305 1.00 16.23 150 VAL A CA 1
ATOM 975 C C . VAL A 1 163 ? 12.353 -15.196 1.104 1.00 17.16 150 VAL A C 1
ATOM 976 O O . VAL A 1 163 ? 12.361 -16.298 0.555 1.00 18.15 150 VAL A O 1
ATOM 980 N N . ARG A 1 164 ? 12.497 -15.030 2.413 1.00 16.90 151 ARG A N 1
ATOM 981 C CA . ARG A 1 164 ? 12.397 -16.133 3.349 1.00 16.42 151 ARG A CA 1
ATOM 982 C C . ARG A 1 164 ? 11.051 -16.046 4.046 1.00 18.54 151 ARG A C 1
ATOM 983 O O . ARG A 1 164 ? 10.523 -14.951 4.257 1.00 18.95 151 ARG A O 1
ATOM 991 N N . VAL A 1 165 ? 10.507 -17.213 4.380 1.00 18.84 152 VAL A N 1
ATOM 992 C CA . VAL A 1 165 ? 9.274 -17.364 5.131 1.00 17.85 152 VAL A CA 1
ATOM 993 C C . VAL A 1 165 ? 9.556 -18.306 6.288 1.00 17.71 152 VAL A C 1
ATOM 994 O O . VAL A 1 165 ? 10.096 -19.398 6.083 1.00 17.97 152 VAL A O 1
ATOM 998 N N . GLY A 1 166 ? 9.219 -17.869 7.501 1.00 15.43 153 GLY A N 1
ATOM 999 C CA . GLY A 1 166 ? 9.206 -18.713 8.670 1.00 16.36 153 GLY A CA 1
ATOM 1000 C C . GLY A 1 166 ? 7.796 -18.858 9.231 1.00 21.36 153 GLY A C 1
ATOM 1001 O O . GLY A 1 166 ? 6.811 -18.347 8.699 1.00 18.79 153 GLY A O 1
ATOM 1002 N N . LEU A 1 167 ? 7.718 -19.577 10.344 1.00 19.90 154 LEU A N 1
ATOM 1003 C CA . LEU A 1 167 ? 6.443 -19.831 11.000 1.00 23.03 154 LEU A CA 1
ATOM 1004 C C . LEU A 1 167 ? 6.665 -19.821 12.501 1.00 20.31 154 LEU A C 1
ATOM 1005 O O . LEU A 1 167 ? 7.416 -20.648 13.023 1.00 25.93 154 LEU A O 1
ATOM 1010 N N . VAL A 1 168 ? 6.046 -18.854 13.173 1.00 27.46 155 VAL A N 1
ATOM 1011 C CA . VAL A 1 168 ? 6.133 -18.738 14.662 1.00 28.60 155 VAL A CA 1
ATOM 1012 C C . VAL A 1 168 ? 4.722 -19.005 15.197 1.00 30.00 155 VAL A C 1
ATOM 1013 O O . VAL A 1 168 ? 3.801 -18.237 14.894 1.00 27.16 155 VAL A O 1
ATOM 1017 N N . GLY A 1 169 ? 4.567 -20.090 15.942 1.00 27.15 156 GLY A N 1
ATOM 1018 C CA . GLY A 1 169 ? 3.217 -20.479 16.361 1.00 28.90 156 GLY A CA 1
ATOM 1019 C C . GLY A 1 169 ? 2.395 -20.826 15.140 1.00 35.50 156 GLY A C 1
ATOM 1020 O O . GLY A 1 169 ? 2.688 -21.857 14.506 1.00 33.53 156 GLY A O 1
ATOM 1021 N N . ASP A 1 170 ? 1.423 -19.978 14.811 1.00 31.32 157 ASP A N 1
ATOM 1022 C CA . ASP A 1 170 ? 0.556 -20.203 13.630 1.00 33.08 157 ASP A CA 1
ATOM 1023 C C . ASP A 1 170 ? 0.695 -19.018 12.672 1.00 36.47 157 ASP A C 1
ATOM 1024 O O . ASP A 1 170 ? -0.152 -18.903 11.785 1.00 31.69 157 ASP A O 1
ATOM 1029 N N . ASP A 1 171 ? 1.747 -18.202 12.824 1.00 35.89 158 ASP A N 1
ATOM 1030 C CA . ASP A 1 171 ? 1.886 -17.011 12.001 1.00 25.40 158 ASP A CA 1
ATOM 1031 C C . ASP A 1 171 ? 3.057 -17.183 11.042 1.00 25.98 158 ASP A C 1
ATOM 1032 O O . ASP A 1 171 ? 4.216 -17.266 11.473 1.00 25.60 158 ASP A O 1
ATOM 1037 N N . PHE A 1 172 ? 2.756 -17.227 9.746 1.00 23.97 159 PHE A N 1
ATOM 1038 C CA . PHE A 1 172 ? 3.793 -17.073 8.733 1.00 20.15 159 PHE A CA 1
ATOM 1039 C C . PHE A 1 172 ? 4.405 -15.679 8.837 1.00 24.31 159 PHE A C 1
ATOM 1040 O O . PHE A 1 172 ? 3.728 -14.705 9.182 1.00 28.87 159 PHE A O 1
ATOM 1048 N N . ILE A 1 173 ? 5.690 -15.570 8.520 1.00 23.16 160 ILE A N 1
ATOM 1049 C CA . ILE A 1 173 ? 6.373 -14.278 8.620 1.00 23.62 160 ILE A CA 1
ATOM 1050 C C . ILE A 1 173 ? 7.414 -14.152 7.523 1.00 20.58 160 ILE A C 1
ATOM 1051 O O . ILE A 1 173 ? 8.174 -15.083 7.262 1.00 22.85 160 ILE A O 1
ATOM 1056 N N . ILE A 1 174 ? 7.428 -13.000 6.868 1.00 20.92 161 ILE A N 1
ATOM 1057 C CA . ILE A 1 174 ? 8.290 -12.762 5.718 1.00 19.37 161 ILE A CA 1
ATOM 1058 C C . ILE A 1 174 ? 9.646 -12.278 6.205 1.00 22.07 161 ILE A C 1
ATOM 1059 O O . ILE A 1 174 ? 9.729 -11.344 7.011 1.00 19.04 161 ILE A O 1
ATOM 1064 N N . ASN A 1 175 ? 10.712 -12.903 5.709 1.00 26.06 162 ASN A N 1
ATOM 1065 C CA . ASN A 1 175 ? 12.076 -12.558 6.082 1.00 19.58 162 ASN A CA 1
ATOM 1066 C C . ASN A 1 175 ? 12.220 -12.520 7.612 1.00 23.88 162 ASN A C 1
ATOM 1067 O O . ASN A 1 175 ? 12.503 -11.484 8.189 1.00 28.36 162 ASN A O 1
ATOM 1072 N N . PRO A 1 176 ? 11.992 -13.654 8.277 1.00 20.92 163 PRO A N 1
ATOM 1073 C CA . PRO A 1 176 ? 12.135 -13.672 9.735 1.00 22.47 163 PRO A CA 1
ATOM 1074 C C . PRO A 1 176 ? 13.564 -13.345 10.141 1.00 23.30 163 PRO A C 1
ATOM 1075 O O . PRO A 1 176 ? 14.488 -13.293 9.327 1.00 22.69 163 PRO A O 1
ATOM 1079 N N . THR A 1 177 ? 13.735 -13.106 11.431 1.00 26.77 164 THR A N 1
ATOM 1080 C CA . THR A 1 177 ? 15.051 -12.842 11.981 1.00 25.59 164 THR A CA 1
ATOM 1081 C C . THR A 1 177 ? 15.778 -14.173 12.127 1.00 23.78 164 THR A C 1
ATOM 1082 O O . THR A 1 177 ? 15.304 -15.214 11.675 1.00 22.06 164 THR A O 1
ATOM 1086 N N . TYR A 1 178 ? 16.941 -14.159 12.778 1.00 31.76 165 TYR A N 1
ATOM 1087 C CA . TYR A 1 178 ? 17.553 -15.412 13.206 1.00 31.29 165 TYR A CA 1
ATOM 1088 C C . TYR A 1 178 ? 16.769 -16.053 14.333 1.00 29.26 165 TYR A C 1
ATOM 1089 O O . TYR A 1 178 ? 16.716 -17.284 14.424 1.00 30.00 165 TYR A O 1
ATOM 1098 N N . ALA A 1 179 ? 16.157 -15.237 15.190 1.00 29.16 166 ALA A N 1
ATOM 1099 C CA . ALA A 1 179 ? 15.453 -15.766 16.353 1.00 31.61 166 ALA A CA 1
ATOM 1100 C C . ALA A 1 179 ? 14.287 -16.654 15.942 1.00 29.56 166 ALA A C 1
ATOM 1101 O O . ALA A 1 179 ? 14.101 -17.739 16.500 1.00 30.54 166 ALA A O 1
ATOM 1103 N N . GLU A 1 180 ? 13.479 -16.203 14.977 1.00 30.16 167 GLU A N 1
ATOM 1104 C CA . GLU A 1 180 ? 12.381 -17.032 14.481 1.00 29.64 167 GLU A CA 1
ATOM 1105 C C . GLU A 1 180 ? 12.890 -18.259 13.739 1.00 26.35 167 GLU A C 1
ATOM 1106 O O . GLU A 1 180 ? 12.256 -19.318 13.777 1.00 28.05 167 GLU A O 1
ATOM 1112 N N . ILE A 1 181 ? 14.004 -18.131 13.015 1.00 26.62 168 ILE A N 1
ATOM 1113 C CA . ILE A 1 181 ? 14.549 -19.301 12.333 1.00 25.10 168 ILE A CA 1
ATOM 1114 C C . ILE A 1 181 ? 14.930 -20.370 13.348 1.00 25.36 168 ILE A C 1
ATOM 1115 O O . ILE A 1 181 ? 14.616 -21.549 13.174 1.00 27.83 168 ILE A O 1
ATOM 1120 N N . GLU A 1 182 ? 15.579 -19.962 14.443 1.00 33.15 169 GLU A N 1
ATOM 1121 C CA . GLU A 1 182 ? 16.018 -20.890 15.479 1.00 26.31 169 GLU A CA 1
ATOM 1122 C C . GLU A 1 182 ? 14.845 -21.481 16.253 1.00 18.94 169 GLU A C 1
ATOM 1123 O O . GLU A 1 182 ? 14.905 -22.642 16.665 1.00 21.68 169 GLU A O 1
ATOM 1129 N N . ALA A 1 183 ? 13.762 -20.723 16.427 1.00 20.72 170 ALA A N 1
ATOM 1130 C CA . ALA A 1 183 ? 12.617 -21.125 17.251 1.00 22.94 170 ALA A CA 1
ATOM 1131 C C . ALA A 1 183 ? 11.467 -21.758 16.479 1.00 22.68 170 ALA A C 1
ATOM 1132 O O . ALA A 1 183 ? 10.714 -22.548 17.066 1.00 19.38 170 ALA A O 1
ATOM 1134 N N . GLY A 1 184 ? 11.310 -21.422 15.198 1.00 16.28 171 GLY A N 1
ATOM 1135 C CA . GLY A 1 184 ? 10.103 -21.718 14.459 1.00 15.48 171 GLY A CA 1
ATOM 1136 C C . GLY A 1 184 ? 10.077 -23.122 13.885 1.00 20.07 171 GLY A C 1
ATOM 1137 O O . GLY A 1 184 ? 10.903 -23.981 14.194 1.00 17.15 171 GLY A O 1
ATOM 1138 N N . ASP A 1 185 ? 9.094 -23.349 13.015 1.00 18.78 172 ASP A N 1
ATOM 1139 C CA . ASP A 1 185 ? 8.873 -24.657 12.407 1.00 21.56 172 ASP A CA 1
ATOM 1140 C C . ASP A 1 185 ? 9.172 -24.700 10.912 1.00 19.56 172 ASP A C 1
ATOM 1141 O O . ASP A 1 185 ? 9.070 -25.770 10.306 1.00 19.40 172 ASP A O 1
ATOM 1146 N N . LEU A 1 186 ? 9.518 -23.580 10.302 1.00 16.87 173 LEU A N 1
ATOM 1147 C CA . LEU A 1 186 ? 9.638 -23.507 8.860 1.00 19.41 173 LEU A CA 1
ATOM 1148 C C . LEU A 1 186 ? 10.746 -22.533 8.510 1.00 19.71 173 LEU A C 1
ATOM 1149 O O . LEU A 1 186 ? 10.887 -21.487 9.148 1.00 25.41 173 LEU A O 1
ATOM 1154 N N . ASP A 1 187 ? 11.511 -22.866 7.480 1.00 17.02 174 ASP A N 1
ATOM 1155 C CA . ASP A 1 187 ? 12.574 -21.982 7.018 1.00 20.73 174 ASP A CA 1
ATOM 1156 C C . ASP A 1 187 ? 12.696 -22.174 5.502 1.00 21.55 174 ASP A C 1
ATOM 1157 O O . ASP A 1 187 ? 13.529 -22.951 5.030 1.00 25.36 174 ASP A O 1
ATOM 1162 N N . LEU A 1 188 ? 11.861 -21.472 4.738 1.00 16.73 175 LEU A N 1
ATOM 1163 C CA . LEU A 1 188 ? 11.926 -21.662 3.298 1.00 20.87 175 LEU A CA 1
ATOM 1164 C C . LEU A 1 188 ? 12.204 -20.382 2.519 1.00 19.41 175 LEU A C 1
ATOM 1165 O O . LEU A 1 188 ? 11.778 -19.285 2.880 1.00 17.92 175 LEU A O 1
ATOM 1170 N N . VAL A 1 189 ? 12.934 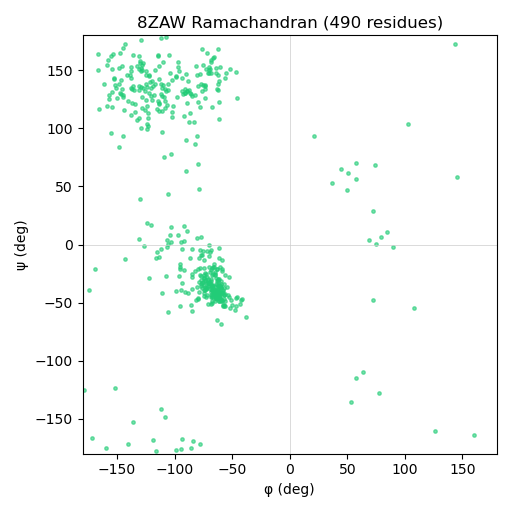-20.565 1.431 1.00 16.52 176 VAL A N 1
ATOM 1171 C CA . VAL A 1 189 ? 13.247 -19.512 0.484 1.00 18.87 176 VAL A CA 1
ATOM 1172 C C . VAL A 1 189 ? 12.433 -19.778 -0.769 1.00 19.48 176 VAL A C 1
ATOM 1173 O O . VAL A 1 189 ? 12.400 -20.911 -1.267 1.00 16.92 176 VAL A O 1
ATOM 1177 N N . VAL A 1 190 ? 11.768 -18.740 -1.261 1.00 18.21 177 VAL A N 1
ATOM 1178 C CA . VAL A 1 190 ? 11.049 -18.751 -2.525 1.00 13.36 177 VAL A CA 1
ATOM 1179 C C . VAL A 1 190 ? 11.666 -17.664 -3.384 1.00 16.66 177 VAL A C 1
ATOM 1180 O O . VAL A 1 190 ? 11.781 -16.517 -2.939 1.00 19.46 177 VAL A O 1
ATOM 1184 N N . ALA A 1 191 ? 12.062 -18.009 -4.601 1.00 15.19 178 ALA A N 1
ATOM 1185 C CA . ALA A 1 191 ? 12.456 -17.013 -5.584 1.00 12.97 178 ALA A CA 1
ATOM 1186 C C . ALA A 1 191 ? 11.523 -17.130 -6.768 1.00 15.77 178 ALA A C 1
ATOM 1187 O O . ALA A 1 191 ? 11.221 -18.240 -7.211 1.00 19.77 178 ALA A O 1
ATOM 1189 N N . GLY A 1 192 ? 11.064 -15.994 -7.272 1.00 19.97 179 GLY A N 1
ATOM 1190 C CA . GLY A 1 192 ? 10.188 -16.010 -8.425 1.00 20.81 179 GLY A CA 1
ATOM 1191 C C . GLY A 1 192 ? 10.459 -14.904 -9.415 1.00 20.89 179 GLY A C 1
ATOM 1192 O O . GLY A 1 192 ? 11.433 -14.156 -9.292 1.00 18.63 179 GLY A O 1
ATOM 1193 N N . SER A 1 193 ? 9.580 -14.782 -10.391 1.00 23.49 180 SER A N 1
ATOM 1194 C CA . SER A 1 193 ? 9.706 -13.785 -11.443 1.00 23.76 180 SER A CA 1
ATOM 1195 C C . SER A 1 193 ? 8.303 -13.632 -12.018 1.00 17.58 180 SER A C 1
ATOM 1196 O O . SER A 1 193 ? 7.377 -14.220 -11.450 1.00 18.35 180 SER A O 1
ATOM 1199 N N . PRO A 1 194 ? 8.081 -12.842 -13.086 1.00 18.46 181 PRO A N 1
ATOM 1200 C CA . PRO A 1 194 ? 6.715 -12.757 -13.648 1.00 19.76 181 PRO A CA 1
ATOM 1201 C C . PRO A 1 194 ? 6.138 -14.098 -14.061 1.00 21.33 181 PRO A C 1
ATOM 1202 O O . PRO A 1 194 ? 4.937 -14.349 -13.871 1.00 21.84 181 PRO A O 1
ATOM 1206 N N . HIS A 1 195 ? 6.972 -14.973 -14.612 1.00 20.51 182 HIS A N 1
ATOM 1207 C CA . HIS A 1 195 ? 6.559 -16.280 -15.099 1.00 20.39 182 HIS A CA 1
ATOM 1208 C C . HIS A 1 195 ? 6.423 -17.320 -13.990 1.00 20.09 182 HIS A C 1
ATOM 1209 O O . HIS A 1 195 ? 6.168 -18.489 -14.289 1.00 23.05 182 HIS A O 1
ATOM 1216 N N . GLY A 1 196 ? 6.574 -16.947 -12.729 1.00 13.37 183 GLY A N 1
ATOM 1217 C CA . GLY A 1 196 ? 6.280 -17.914 -11.699 1.00 19.25 183 GLY A CA 1
ATOM 1218 C C . GLY A 1 196 ? 7.441 -18.083 -10.742 1.00 23.91 183 GLY A C 1
ATOM 1219 O O . GLY A 1 196 ? 8.329 -17.227 -10.652 1.00 24.17 183 GLY A O 1
ATOM 1220 N N . VAL A 1 197 ? 7.427 -19.207 -10.026 1.00 19.42 184 VAL A N 1
ATOM 1221 C CA . VAL A 1 197 ? 8.446 -19.537 -9.034 1.00 15.57 184 VAL A CA 1
ATOM 1222 C C . VAL A 1 197 ? 9.607 -20.251 -9.705 1.00 18.64 184 VAL A C 1
ATOM 1223 O O . VAL A 1 197 ? 9.393 -21.190 -10.478 1.00 28.05 184 VAL A O 1
ATOM 1227 N N . ILE A 1 198 ? 10.837 -19.825 -9.405 1.00 22.14 185 ILE A N 1
ATOM 1228 C CA . ILE A 1 198 ? 12.024 -20.403 -10.028 1.00 21.73 185 ILE A CA 1
ATOM 1229 C C . ILE A 1 198 ? 12.812 -21.286 -9.071 1.00 18.28 185 ILE A C 1
ATOM 1230 O O . ILE A 1 198 ? 13.478 -22.225 -9.520 1.00 21.84 185 ILE A O 1
ATOM 1235 N N . MET A 1 199 ? 12.731 -21.031 -7.769 1.00 15.91 186 MET A N 1
ATOM 1236 C CA . MET A 1 199 ? 13.522 -21.725 -6.770 1.00 20.38 186 MET A CA 1
ATOM 1237 C C . MET A 1 199 ? 12.749 -21.824 -5.464 1.00 14.73 186 MET A C 1
ATOM 1238 O O . MET A 1 199 ? 12.168 -20.839 -5.001 1.00 17.86 186 MET A O 1
ATOM 1243 N N . VAL A 1 200 ? 12.820 -22.985 -4.831 1.00 13.96 187 VAL A N 1
ATOM 1244 C CA . VAL A 1 200 ? 12.417 -23.151 -3.445 1.00 17.57 187 VAL A CA 1
ATOM 1245 C C . VAL A 1 200 ? 13.567 -23.855 -2.735 1.00 20.28 187 VAL A C 1
ATOM 1246 O O . VAL A 1 200 ? 14.333 -24.604 -3.356 1.00 17.21 187 VAL A O 1
ATOM 1250 N N . GLU A 1 201 ? 13.722 -23.559 -1.445 1.00 15.79 188 GLU A N 1
ATOM 1251 C CA . GLU A 1 201 ? 14.687 -24.236 -0.589 1.00 18.89 188 GLU A CA 1
ATOM 1252 C C . GLU A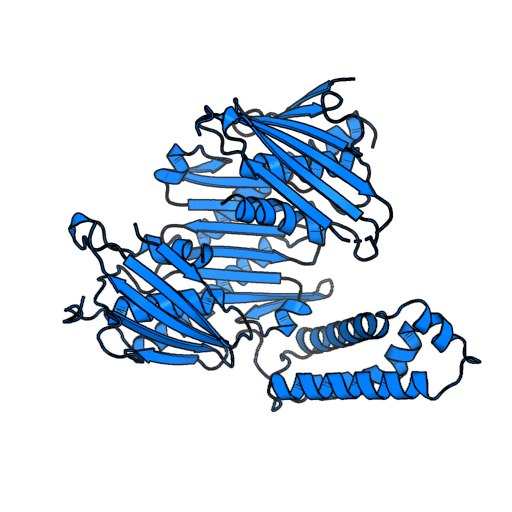 1 201 ? 14.182 -24.136 0.840 1.00 19.26 188 GLU A C 1
ATOM 1253 O O . GLU A 1 201 ? 14.044 -23.020 1.351 1.00 18.30 188 GLU A O 1
ATOM 1259 N N . ALA A 1 202 ? 13.913 -25.282 1.483 1.00 19.35 189 ALA A N 1
ATOM 1260 C CA . ALA A 1 202 ? 13.190 -25.291 2.755 1.00 18.75 189 ALA A CA 1
ATOM 1261 C C . ALA A 1 202 ? 13.729 -26.324 3.737 1.00 15.24 189 ALA A C 1
ATOM 1262 O O . ALA A 1 202 ? 14.161 -27.415 3.358 1.00 9.44 189 ALA A O 1
ATOM 1264 N N . GLY A 1 203 ? 13.678 -25.957 5.014 1.00 20.52 190 GLY A N 1
ATOM 1265 C CA . GLY A 1 203 ? 13.630 -26.920 6.102 1.00 12.90 190 GLY A CA 1
ATOM 1266 C C . GLY A 1 203 ? 12.312 -26.740 6.837 1.00 17.53 190 GLY A C 1
ATOM 1267 O O . GLY A 1 203 ? 11.742 -25.645 6.858 1.00 22.61 190 GLY A O 1
ATOM 1268 N N . ALA A 1 204 ? 11.808 -27.828 7.412 1.00 18.09 191 ALA A N 1
ATOM 1269 C CA . ALA A 1 204 ? 10.506 -27.797 8.070 1.00 17.60 191 ALA A CA 1
ATOM 1270 C C . ALA A 1 204 ? 10.415 -28.940 9.078 1.00 16.78 191 ALA A C 1
ATOM 1271 O O . ALA A 1 204 ? 11.136 -29.938 8.988 1.00 17.43 191 ALA A O 1
ATOM 1273 N N . ASN A 1 205 ? 9.508 -28.790 10.040 1.00 16.04 192 ASN A N 1
ATOM 1274 C CA . ASN A 1 205 ? 9.325 -29.803 11.074 1.00 17.48 192 ASN A CA 1
ATOM 1275 C C . ASN A 1 205 ? 8.068 -30.605 10.762 1.00 18.54 192 ASN A C 1
ATOM 1276 O O . ASN A 1 205 ? 7.013 -30.410 11.362 1.00 23.68 192 ASN A O 1
ATOM 1281 N N . GLN A 1 206 ? 8.196 -31.533 9.811 1.00 18.95 193 GLN A N 1
ATOM 1282 C CA . GLN A 1 206 ? 7.095 -32.427 9.444 1.00 22.03 193 GLN A CA 1
ATOM 1283 C C . GLN A 1 206 ? 5.816 -31.635 9.192 1.00 19.64 193 GLN A C 1
ATOM 1284 O O . GLN A 1 206 ? 4.747 -31.956 9.712 1.00 13.08 193 GLN A O 1
ATOM 1290 N N . LEU A 1 207 ? 5.960 -30.558 8.419 1.00 20.26 194 LEU A N 1
ATOM 1291 C CA . LEU A 1 207 ? 4.832 -29.735 8.028 1.00 17.05 194 LEU A CA 1
ATOM 1292 C C . LEU A 1 207 ? 4.020 -30.430 6.946 1.00 19.00 194 LEU A C 1
ATOM 1293 O O . LEU A 1 207 ? 4.591 -30.977 5.993 1.00 18.57 194 LEU A O 1
ATOM 1298 N N . PRO A 1 208 ? 2.694 -30.389 7.045 1.00 22.50 195 PRO A N 1
ATOM 1299 C CA . PRO A 1 208 ? 1.851 -31.009 6.017 1.00 19.84 195 PRO A CA 1
ATOM 1300 C C . PRO A 1 208 ? 1.948 -30.256 4.703 1.00 15.52 195 PRO A C 1
ATOM 1301 O O . PRO A 1 208 ? 2.309 -29.077 4.651 1.00 18.12 195 PRO A O 1
ATOM 1305 N N . GLU A 1 209 ? 1.603 -30.963 3.628 1.00 16.40 196 GLU A N 1
ATOM 1306 C CA . GLU A 1 209 ? 1.766 -30.396 2.293 1.00 22.36 196 GLU A CA 1
ATOM 1307 C C . GLU A 1 209 ? 0.995 -29.094 2.141 1.00 21.39 196 GLU A C 1
ATOM 1308 O O . GLU A 1 209 ? 1.489 -28.137 1.532 1.00 25.05 196 GLU A O 1
ATOM 1314 N N . ARG A 1 210 ? -0.202 -29.031 2.721 1.00 17.43 197 ARG A N 1
ATOM 1315 C CA . ARG A 1 210 ? -1.049 -27.859 2.568 1.00 18.78 197 ARG A CA 1
ATOM 1316 C C . ARG A 1 210 ? -0.385 -26.600 3.123 1.00 22.76 197 ARG A C 1
ATOM 1317 O O . ARG A 1 210 ? -0.466 -25.529 2.514 1.00 25.70 197 ARG A O 1
ATOM 1325 N N . ASP A 1 211 ? 0.278 -26.706 4.273 1.00 22.91 198 ASP A N 1
ATOM 1326 C CA . ASP A 1 211 ? 0.925 -25.533 4.857 1.00 26.90 198 ASP A CA 1
ATOM 1327 C C . ASP A 1 211 ? 2.190 -25.154 4.107 1.00 24.82 198 ASP A C 1
ATOM 1328 O O . ASP A 1 211 ? 2.525 -23.966 4.012 1.00 25.22 198 ASP A O 1
ATOM 1333 N N . ILE A 1 212 ? 2.923 -26.149 3.610 1.00 23.12 199 ILE A N 1
ATOM 1334 C CA . ILE A 1 212 ? 4.084 -25.863 2.782 1.00 19.15 199 ILE A CA 1
ATOM 1335 C C . ILE A 1 212 ? 3.650 -25.138 1.517 1.00 19.53 199 ILE A C 1
ATOM 1336 O O . ILE A 1 212 ? 4.271 -24.155 1.104 1.00 22.33 199 ILE A O 1
ATOM 1341 N N . ILE A 1 213 ? 2.558 -25.598 0.896 1.00 21.22 200 ILE A N 1
ATOM 1342 C CA . ILE A 1 213 ? 2.039 -24.946 -0.306 1.00 23.05 200 ILE A CA 1
ATOM 1343 C C . ILE A 1 213 ? 1.607 -23.515 -0.002 1.00 24.66 200 ILE A C 1
ATOM 1344 O O . ILE A 1 213 ? 1.842 -22.597 -0.802 1.00 20.61 200 ILE A O 1
ATOM 1349 N N . GLU A 1 214 ? 0.964 -23.305 1.158 1.00 23.49 201 GLU A N 1
ATOM 1350 C CA . GLU A 1 214 ? 0.523 -21.970 1.556 1.00 19.57 201 GLU A CA 1
ATOM 1351 C C . GLU A 1 214 ? 1.702 -21.050 1.826 1.00 23.43 201 GLU A C 1
ATOM 1352 O O . GLU A 1 214 ? 1.670 -19.867 1.466 1.00 18.66 201 GLU A O 1
ATOM 1358 N N . ALA A 1 215 ? 2.744 -21.572 2.481 1.00 22.67 202 ALA A N 1
ATOM 1359 C CA . ALA A 1 215 ? 3.933 -20.770 2.718 1.00 18.75 202 ALA A CA 1
ATOM 1360 C C . ALA A 1 215 ? 4.583 -20.368 1.406 1.00 20.29 202 ALA A C 1
ATOM 1361 O O . ALA A 1 215 ? 5.005 -19.219 1.235 1.00 20.03 202 ALA A O 1
ATOM 1363 N N . ILE A 1 216 ? 4.669 -21.302 0.463 1.00 17.75 203 ILE A N 1
ATOM 1364 C CA . ILE A 1 216 ? 5.267 -20.990 -0.828 1.00 20.80 203 ILE A CA 1
ATOM 1365 C C . ILE A 1 216 ? 4.471 -19.886 -1.511 1.00 19.86 203 ILE A C 1
ATOM 1366 O O . ILE A 1 216 ? 5.026 -18.887 -1.983 1.00 19.89 203 ILE A O 1
ATOM 1371 N N . ASP A 1 217 ? 3.149 -20.027 -1.513 1.00 24.26 204 ASP A N 1
ATOM 1372 C CA . ASP A 1 217 ? 2.275 -19.041 -2.137 1.00 22.89 204 ASP A CA 1
ATOM 1373 C C . ASP A 1 217 ? 2.331 -17.693 -1.426 1.00 26.49 204 ASP A C 1
ATOM 1374 O O . ASP A 1 217 ? 2.308 -16.634 -2.068 1.00 24.83 204 ASP A O 1
ATOM 1379 N N . PHE A 1 218 ? 2.346 -17.716 -0.096 1.00 21.98 205 PHE A N 1
ATOM 1380 C CA . PHE A 1 218 ? 2.448 -16.493 0.678 1.00 19.92 205 PHE A CA 1
ATOM 1381 C C . PHE A 1 218 ? 3.760 -15.774 0.381 1.00 20.90 205 PHE A C 1
ATOM 1382 O O . PHE A 1 218 ? 3.789 -14.538 0.264 1.00 20.86 205 PHE A O 1
ATOM 1390 N N . GLY A 1 219 ? 4.847 -16.542 0.219 1.00 19.39 206 GLY A N 1
ATOM 1391 C CA . GLY A 1 219 ? 6.136 -15.936 -0.068 1.00 21.12 206 GLY A CA 1
ATOM 1392 C C . GLY A 1 219 ? 6.292 -15.487 -1.513 1.00 17.81 206 GLY A C 1
ATOM 1393 O O . GLY A 1 219 ? 6.970 -14.496 -1.787 1.00 20.70 206 GLY A O 1
ATOM 1394 N N . TYR A 1 220 ? 5.688 -16.210 -2.460 1.00 16.70 207 TYR A N 1
ATOM 1395 C CA . TYR A 1 220 ? 5.712 -15.742 -3.841 1.00 15.01 207 TYR A CA 1
ATOM 1396 C C . TYR A 1 220 ? 4.950 -14.429 -4.005 1.00 21.04 207 TYR A C 1
ATOM 1397 O O . TYR A 1 220 ? 5.249 -13.651 -4.915 1.00 23.78 207 TYR A O 1
ATOM 1406 N N . GLU A 1 221 ? 3.972 -14.149 -3.143 1.00 20.58 208 GLU A N 1
ATOM 1407 C CA . GLU A 1 221 ? 3.259 -12.885 -3.270 1.00 19.20 208 GLU A CA 1
ATOM 1408 C C . GLU A 1 221 ? 4.128 -11.708 -2.838 1.00 23.90 208 GLU A C 1
ATOM 1409 O O . GLU A 1 221 ? 4.003 -10.605 -3.389 1.00 18.38 208 GLU A O 1
ATOM 1415 N N . ALA A 1 222 ? 5.008 -11.919 -1.853 1.00 23.37 209 ALA A N 1
ATOM 1416 C CA . ALA A 1 222 ? 5.963 -10.879 -1.492 1.00 20.10 209 ALA A CA 1
ATOM 1417 C C . ALA A 1 222 ? 7.063 -10.777 -2.529 1.00 17.93 209 ALA A C 1
ATOM 1418 O O . ALA A 1 222 ? 7.643 -9.700 -2.715 1.00 19.17 209 ALA A O 1
ATOM 1420 N N . VAL A 1 223 ? 7.367 -11.891 -3.201 1.00 16.17 210 VAL A N 1
ATOM 1421 C CA . VAL A 1 223 ? 8.284 -11.849 -4.334 1.00 18.70 210 VAL A CA 1
ATOM 1422 C C . VAL A 1 223 ? 7.724 -10.937 -5.420 1.00 16.80 210 VAL A C 1
ATOM 1423 O O . VAL A 1 223 ? 8.446 -10.112 -5.989 1.00 15.24 210 VAL A O 1
ATOM 1427 N N . ARG A 1 224 ? 6.415 -11.034 -5.683 1.00 17.74 211 ARG A N 1
ATOM 1428 C CA . ARG A 1 224 ? 5.785 -10.184 -6.686 1.00 15.72 211 ARG A CA 1
ATOM 1429 C C . ARG A 1 224 ? 5.780 -8.723 -6.247 1.00 18.83 211 ARG A C 1
ATOM 1430 O O . ARG A 1 224 ? 5.922 -7.816 -7.081 1.00 13.70 211 ARG A O 1
ATOM 1438 N N . ASP A 1 225 ? 5.603 -8.477 -4.939 1.00 17.93 212 ASP A N 1
ATOM 1439 C CA . ASP A 1 225 ? 5.686 -7.120 -4.410 1.00 14.28 212 ASP A CA 1
ATOM 1440 C C . ASP A 1 225 ? 7.086 -6.549 -4.602 1.00 19.20 212 ASP A C 1
ATOM 1441 O O . ASP A 1 225 ? 7.245 -5.342 -4.791 1.00 19.89 212 ASP A O 1
ATOM 1446 N N . LEU A 1 226 ? 8.111 -7.397 -4.568 1.00 22.06 213 LEU A N 1
ATOM 1447 C CA . LEU A 1 226 ? 9.454 -6.950 -4.911 1.00 21.08 213 LEU A CA 1
ATOM 1448 C C . LEU A 1 226 ? 9.714 -6.928 -6.417 1.00 19.14 213 LEU A C 1
ATOM 1449 O O . LEU A 1 226 ? 10.599 -6.192 -6.858 1.00 19.74 213 LEU A O 1
ATOM 1454 N N . ILE A 1 227 ? 8.975 -7.704 -7.220 1.00 20.11 214 ILE A N 1
ATOM 1455 C CA . ILE A 1 227 ? 9.076 -7.583 -8.680 1.00 16.00 214 ILE A CA 1
ATOM 1456 C C . ILE A 1 227 ? 8.630 -6.189 -9.123 1.00 16.70 214 ILE A C 1
ATOM 1457 O O . ILE A 1 227 ? 9.421 -5.408 -9.662 1.00 17.29 214 ILE A O 1
ATOM 1462 N N . LYS A 1 228 ? 7.346 -5.861 -8.915 1.00 20.04 215 LYS A N 1
ATOM 1463 C CA . LYS A 1 228 ? 6.944 -4.464 -8.779 1.00 18.48 215 LYS A CA 1
ATOM 1464 C C . LYS A 1 228 ? 7.899 -3.780 -7.819 1.00 20.93 215 LYS A C 1
ATOM 1465 O O . LYS A 1 228 ? 8.401 -4.412 -6.887 1.00 26.14 215 LYS A O 1
ATOM 1471 N N . ALA A 1 229 ? 8.130 -2.484 -8.039 1.00 13.88 216 ALA A N 1
ATOM 1472 C CA . ALA A 1 229 ? 9.142 -1.700 -7.320 1.00 21.70 216 ALA A CA 1
ATOM 1473 C C . ALA A 1 229 ? 10.553 -2.136 -7.684 1.00 18.78 216 ALA A C 1
ATOM 1474 O O . ALA A 1 229 ? 11.519 -1.634 -7.096 1.00 21.18 216 ALA A O 1
ATOM 1476 N N . GLN A 1 230 ? 10.690 -3.069 -8.633 1.00 16.24 217 GLN A N 1
ATOM 1477 C CA . GLN A 1 230 ? 11.985 -3.246 -9.284 1.00 18.50 217 GLN A CA 1
ATOM 1478 C C . GLN A 1 230 ? 11.573 -2.715 -10.652 1.00 17.12 217 GLN A C 1
ATOM 1479 O O . GLN A 1 230 ? 12.309 -1.947 -11.281 1.00 19.91 217 GLN A O 1
ATOM 1485 N N . LEU A 1 231 ? 10.377 -3.087 -11.109 1.00 15.72 218 LEU A N 1
ATOM 1486 C CA . LEU A 1 231 ? 9.816 -2.479 -12.312 1.00 18.46 218 LEU A CA 1
ATOM 1487 C C . LEU A 1 231 ? 9.617 -0.976 -12.139 1.00 24.08 218 LEU A C 1
ATOM 1488 O O . LEU A 1 231 ? 9.692 -0.224 -13.119 1.00 23.67 218 LEU A O 1
ATOM 1493 N N . ASP A 1 232 ? 9.360 -0.521 -10.905 1.00 23.86 219 ASP A N 1
ATOM 1494 C CA . ASP A 1 232 ? 9.253 0.913 -10.637 1.00 26.59 219 ASP A CA 1
ATOM 1495 C C . ASP A 1 232 ? 10.620 1.582 -10.683 1.00 27.33 219 ASP A C 1
ATOM 1496 O O . ASP A 1 232 ? 10.757 2.715 -11.158 1.00 24.99 219 ASP A O 1
ATOM 1501 N N . LEU A 1 233 ? 11.639 0.903 -10.172 1.00 24.10 220 LEU A N 1
ATOM 1502 C CA . LEU A 1 233 ? 12.998 1.388 -10.342 1.00 24.30 220 LEU A CA 1
ATOM 1503 C C . LEU A 1 233 ? 13.385 1.475 -11.809 1.00 27.50 220 LEU A C 1
ATOM 1504 O O . LEU A 1 233 ? 13.972 2.484 -12.235 1.00 21.95 220 LEU A O 1
ATOM 1509 N N . VAL A 1 234 ? 13.076 0.433 -12.592 1.00 23.03 221 VAL A N 1
ATOM 1510 C CA . VAL A 1 234 ? 13.410 0.469 -14.017 1.00 21.69 221 VAL A CA 1
ATOM 1511 C C . VAL A 1 234 ? 12.773 1.686 -14.675 1.00 23.34 221 VAL A C 1
ATOM 1512 O O . VAL A 1 234 ? 13.422 2.409 -15.439 1.00 25.05 221 VAL A O 1
ATOM 1516 N N . ALA A 1 235 ? 11.505 1.956 -14.348 1.00 23.48 222 ALA A N 1
ATOM 1517 C CA . ALA A 1 235 ? 10.802 3.098 -14.922 1.00 21.04 222 ALA A CA 1
ATOM 1518 C C . ALA A 1 235 ? 11.383 4.406 -14.420 1.00 28.54 222 ALA A C 1
ATOM 1519 O O . ALA A 1 235 ? 11.520 5.372 -15.177 1.00 28.49 222 ALA A O 1
ATOM 1521 N N . GLU A 1 236 ? 11.703 4.455 -13.135 1.00 33.69 223 GLU A N 1
ATOM 1522 C CA . GLU A 1 236 ? 12.296 5.625 -12.516 1.00 29.07 223 GLU A CA 1
ATOM 1523 C C . GLU A 1 236 ? 13.624 5.956 -13.188 1.00 28.96 223 GLU A C 1
ATOM 1524 O O . GLU A 1 236 ? 13.725 6.966 -13.889 1.00 33.49 223 GLU A O 1
ATOM 1530 N N . LEU A 1 237 ? 14.641 5.105 -13.019 1.00 32.23 224 LEU A N 1
ATOM 1531 C CA . LEU A 1 237 ? 15.973 5.428 -13.531 1.00 31.55 224 LEU A CA 1
ATOM 1532 C C . LEU A 1 237 ? 16.056 5.381 -15.050 1.00 30.18 224 LEU A C 1
ATOM 1533 O O . LEU A 1 237 ? 17.071 5.817 -15.604 1.00 35.63 224 LEU A O 1
ATOM 1538 N N . GLY A 1 238 ? 15.025 4.870 -15.724 1.00 32.06 225 GLY A N 1
ATOM 1539 C CA . GLY A 1 238 ? 14.968 4.819 -17.174 1.00 27.04 225 GLY A CA 1
ATOM 1540 C C . GLY A 1 238 ? 15.856 3.766 -17.807 1.00 32.83 225 GLY A C 1
ATOM 1541 O O . GLY A 1 238 ? 16.829 4.112 -18.481 1.00 47.53 225 GLY A O 1
ATOM 1542 N N . LEU A 1 239 ? 15.537 2.485 -17.614 1.00 28.57 226 LEU A N 1
ATOM 1543 C CA . LEU A 1 239 ? 16.376 1.384 -18.116 1.00 28.45 226 LEU A CA 1
ATOM 1544 C C . LEU A 1 239 ? 15.741 0.667 -19.303 1.00 35.10 226 LEU A C 1
ATOM 1545 O O . LEU A 1 239 ? 14.525 0.458 -19.345 1.00 39.49 226 LEU A O 1
ATOM 1550 N N . THR A 1 252 ? 21.455 -23.936 -40.900 1.00 42.32 239 THR A N 1
ATOM 1551 C CA . THR A 1 252 ? 22.153 -24.711 -41.927 1.00 56.43 239 THR A CA 1
ATOM 1552 C C . THR A 1 252 ? 22.752 -26.014 -41.357 1.00 48.67 239 THR A C 1
ATOM 1553 O O . THR A 1 252 ? 22.466 -27.098 -41.857 1.00 42.14 239 THR A O 1
ATOM 1557 N N . LEU A 1 253 ? 23.570 -25.911 -40.309 1.00 52.62 240 LEU A N 1
ATOM 1558 C CA . LEU A 1 253 ? 24.150 -27.105 -39.707 1.00 46.48 240 LEU A CA 1
ATOM 1559 C C . LEU A 1 253 ? 23.126 -27.843 -38.858 1.00 45.89 240 LEU A C 1
ATOM 1560 O O . LEU A 1 253 ? 23.111 -29.080 -38.839 1.00 46.15 240 LEU A O 1
ATOM 1565 N N . GLU A 1 254 ? 22.262 -27.096 -38.159 1.00 48.29 241 GLU A N 1
ATOM 1566 C CA . GLU A 1 254 ? 21.244 -27.709 -37.308 1.00 49.15 241 GLU A CA 1
ATOM 1567 C C . GLU A 1 254 ? 20.287 -28.569 -38.132 1.00 47.77 241 GLU A C 1
ATOM 1568 O O . GLU A 1 254 ? 19.979 -29.710 -37.760 1.00 41.42 241 GLU A O 1
ATOM 1574 N N . ASN A 1 255 ? 19.821 -28.039 -39.266 1.00 44.49 242 ASN A N 1
ATOM 1575 C CA . ASN A 1 255 ? 18.941 -28.804 -40.144 1.00 42.72 242 ASN A CA 1
ATOM 1576 C C . ASN A 1 255 ? 19.643 -30.051 -40.683 1.00 42.95 242 ASN A C 1
ATOM 1577 O O . ASN A 1 255 ? 19.050 -31.136 -40.734 1.00 36.54 242 ASN A O 1
ATOM 1582 N N . TYR A 1 256 ? 20.911 -29.911 -41.085 1.00 38.26 243 TYR A N 1
ATOM 1583 C CA . TYR A 1 256 ? 21.702 -31.053 -41.527 1.00 32.47 243 TYR A CA 1
ATOM 1584 C C . TYR A 1 256 ? 21.657 -32.171 -40.505 1.00 38.54 243 TYR A C 1
ATOM 1585 O O . TYR A 1 256 ? 21.299 -33.305 -40.827 1.00 39.18 243 TYR A O 1
ATOM 1594 N N . ILE A 1 257 ? 22.011 -31.854 -39.255 1.00 43.76 244 ILE A N 1
ATOM 1595 C CA . ILE A 1 257 ? 22.010 -32.840 -38.176 1.00 39.36 244 ILE A CA 1
ATOM 1596 C C . ILE A 1 257 ? 20.600 -33.345 -37.904 1.00 40.28 244 ILE A C 1
ATOM 1597 O O . ILE A 1 257 ? 20.384 -34.551 -37.728 1.00 45.33 244 ILE A O 1
ATOM 1602 N N . ARG A 1 258 ? 19.624 -32.432 -37.842 1.00 38.97 245 ARG A N 1
ATOM 1603 C CA . ARG A 1 258 ? 18.236 -32.828 -37.607 1.00 42.61 245 ARG A CA 1
ATOM 1604 C C . ARG A 1 258 ? 17.771 -33.838 -38.652 1.00 44.81 245 ARG A C 1
ATOM 1605 O O . ARG A 1 258 ? 17.212 -34.888 -38.314 1.00 41.77 245 ARG A O 1
ATOM 1613 N N . ASP A 1 259 ? 18.021 -33.548 -39.935 1.00 45.24 246 ASP A N 1
ATOM 1614 C CA . ASP A 1 259 ? 17.537 -34.424 -40.997 1.00 47.67 246 ASP A CA 1
ATOM 1615 C C . ASP A 1 259 ? 18.250 -35.771 -41.003 1.00 44.18 246 ASP A C 1
ATOM 1616 O O . ASP A 1 259 ? 17.649 -36.787 -41.368 1.00 43.38 246 ASP A O 1
ATOM 1621 N N . ARG A 1 260 ? 19.517 -35.805 -40.597 1.00 46.96 247 ARG A N 1
ATOM 1622 C CA . ARG A 1 260 ? 20.258 -37.059 -40.596 1.00 49.28 247 ARG A CA 1
ATOM 1623 C C . ARG A 1 260 ? 19.903 -37.933 -39.405 1.00 46.13 247 ARG A C 1
ATOM 1624 O O . ARG A 1 260 ? 19.933 -39.161 -39.514 1.00 50.91 247 ARG A O 1
ATOM 1632 N N . ALA A 1 261 ? 19.573 -37.335 -38.268 1.00 43.61 248 ALA A N 1
ATOM 1633 C CA . ALA A 1 261 ? 19.588 -38.067 -37.014 1.00 48.61 248 ALA A CA 1
ATOM 1634 C C . ALA A 1 261 ? 18.237 -38.216 -36.337 1.00 41.26 248 ALA A C 1
ATOM 1635 O O . ALA A 1 261 ? 18.133 -39.018 -35.403 1.00 38.94 248 ALA A O 1
ATOM 1637 N N . SER A 1 262 ? 17.202 -37.499 -36.785 1.00 41.46 249 SER A N 1
ATOM 1638 C CA . SER A 1 262 ? 15.959 -37.418 -36.016 1.00 44.41 249 SER A CA 1
ATOM 1639 C C . SER A 1 262 ? 15.233 -38.759 -35.955 1.00 47.87 249 SER A C 1
ATOM 1640 O O . SER A 1 262 ? 14.847 -39.217 -34.872 1.00 42.92 249 SER A O 1
ATOM 1643 N N . ASP A 1 263 ? 15.026 -39.404 -37.104 1.00 46.91 250 ASP A N 1
ATOM 1644 C CA . ASP A 1 263 ? 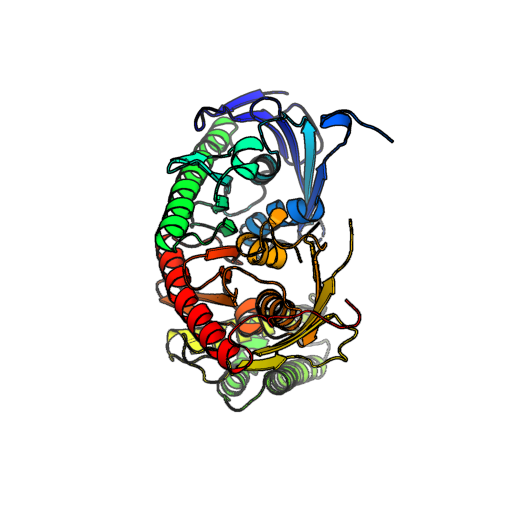14.332 -40.683 -37.074 1.00 48.68 250 ASP A CA 1
ATOM 1645 C C . ASP A 1 263 ? 15.145 -41.747 -36.350 1.00 45.68 250 ASP A C 1
ATOM 1646 O O . ASP A 1 263 ? 14.577 -42.738 -35.907 1.00 44.70 250 ASP A O 1
ATOM 1651 N N . GLU A 1 264 ? 16.455 -41.558 -36.192 1.00 49.42 251 GLU A N 1
ATOM 1652 C CA . GLU A 1 264 ? 17.250 -42.528 -35.439 1.00 46.46 251 GLU A CA 1
ATOM 1653 C C . GLU A 1 264 ? 17.045 -42.366 -33.933 1.00 43.05 251 GLU A C 1
ATOM 1654 O O . GLU A 1 264 ? 17.025 -43.357 -33.191 1.00 41.25 251 GLU A O 1
ATOM 1660 N N . ILE A 1 265 ? 16.884 -41.123 -33.467 1.00 42.56 252 ILE A N 1
ATOM 1661 C CA . ILE A 1 265 ? 16.776 -40.850 -32.035 1.00 40.31 252 ILE A CA 1
ATOM 1662 C C . ILE A 1 265 ? 15.425 -41.305 -31.502 1.00 40.77 252 ILE A C 1
ATOM 1663 O O . ILE A 1 265 ? 15.324 -41.769 -30.356 1.00 38.18 252 ILE A O 1
ATOM 1668 N N . LYS A 1 266 ? 14.360 -41.128 -32.307 1.00 35.54 253 LYS A N 1
ATOM 1669 C CA . LYS A 1 266 ? 13.044 -41.650 -31.935 1.00 34.57 253 LYS A CA 1
ATOM 1670 C C . LYS A 1 266 ? 13.185 -43.089 -31.435 1.00 36.73 253 LYS A C 1
ATOM 1671 O O . LYS A 1 266 ? 12.603 -43.474 -30.431 1.00 40.88 253 LYS A O 1
ATOM 1677 N N . LYS A 1 267 ? 13.961 -43.914 -32.137 1.00 38.32 254 LYS A N 1
ATOM 1678 C CA . LYS A 1 267 ? 13.832 -45.352 -31.926 1.00 36.87 254 LYS A CA 1
ATOM 1679 C C . LYS A 1 267 ? 14.567 -45.749 -30.634 1.00 35.70 254 LYS A C 1
ATOM 1680 O O . LYS A 1 267 ? 14.172 -46.686 -29.921 1.00 41.31 254 LYS A O 1
ATOM 1686 N N . ILE A 1 268 ? 15.752 -45.177 -30.395 1.00 32.05 255 ILE A N 1
ATOM 1687 C CA . ILE A 1 268 ? 16.424 -45.415 -29.133 1.00 35.31 255 ILE A CA 1
ATOM 1688 C C . ILE A 1 268 ? 15.535 -44.945 -27.998 1.00 31.06 255 ILE A C 1
ATOM 1689 O O . ILE A 1 268 ? 15.470 -45.593 -26.960 1.00 27.12 255 ILE A O 1
ATOM 1694 N N . LEU A 1 269 ? 14.880 -43.784 -28.152 1.00 26.68 256 LEU A N 1
ATOM 1695 C CA . LEU A 1 269 ? 14.031 -43.271 -27.082 1.00 33.01 256 LEU A CA 1
ATOM 1696 C C . LEU A 1 269 ? 12.798 -44.128 -26.875 1.00 37.18 256 LEU A C 1
ATOM 1697 O O . LEU A 1 269 ? 12.210 -44.095 -25.787 1.00 42.32 256 LEU A O 1
ATOM 1702 N N . ALA A 1 270 ? 12.403 -44.897 -27.885 1.00 33.43 257 ALA A N 1
ATOM 1703 C CA . ALA A 1 270 ? 11.225 -45.745 -27.807 1.00 32.24 257 ALA A CA 1
ATOM 1704 C C . ALA A 1 270 ? 11.558 -47.167 -27.371 1.00 30.84 257 ALA A C 1
ATOM 1705 O O . ALA A 1 270 ? 10.639 -47.972 -27.172 1.00 29.59 257 ALA A O 1
ATOM 1707 N N . GLN A 1 271 ? 12.840 -47.485 -27.197 1.00 29.61 258 GLN A N 1
ATOM 1708 C CA . GLN A 1 271 ? 13.268 -48.825 -26.810 1.00 33.00 258 GLN A CA 1
ATOM 1709 C C . GLN A 1 271 ? 13.331 -48.918 -25.295 1.00 32.79 258 GLN A C 1
ATOM 1710 O O . GLN A 1 271 ? 14.374 -48.687 -24.677 1.00 35.36 258 GLN A O 1
ATOM 1716 N N . PHE A 1 272 ? 12.204 -49.318 -24.703 1.00 33.28 259 PHE A N 1
ATOM 1717 C CA . PHE A 1 272 ? 12.024 -49.296 -23.255 1.00 29.99 259 PHE A CA 1
ATOM 1718 C C . PHE A 1 272 ? 12.845 -50.348 -22.525 1.00 33.93 259 PHE A C 1
ATOM 1719 O O . PHE A 1 272 ? 13.187 -50.138 -21.357 1.00 37.68 259 PHE A O 1
ATOM 1727 N N . GLU A 1 273 ? 13.135 -51.485 -23.150 1.00 33.40 260 GLU A N 1
ATOM 1728 C CA . GLU A 1 273 ? 13.983 -52.501 -22.524 1.00 31.88 260 GLU A CA 1
ATOM 1729 C C . GLU A 1 273 ? 15.449 -52.100 -22.385 1.00 33.26 260 GLU A C 1
ATOM 1730 O O . GLU A 1 273 ? 16.225 -52.875 -21.822 1.00 45.24 260 GLU A O 1
ATOM 1736 N N . LEU A 1 274 ? 15.844 -50.970 -22.931 1.00 21.75 261 LEU A N 1
ATOM 1737 C CA . LEU A 1 274 ? 17.230 -50.521 -22.862 1.00 27.08 261 LEU A CA 1
ATOM 1738 C C . LEU A 1 274 ? 17.541 -49.820 -21.546 1.00 27.98 261 LEU A C 1
ATOM 1739 O O . LEU A 1 274 ? 16.814 -48.918 -21.135 1.00 36.75 261 LEU A O 1
ATOM 1744 N N . THR A 1 275 ? 18.614 -50.242 -20.875 1.00 35.02 262 THR A N 1
ATOM 1745 C CA . THR A 1 275 ? 19.043 -49.604 -19.635 1.00 30.62 262 THR A CA 1
ATOM 1746 C C . THR A 1 275 ? 19.731 -48.278 -19.941 1.00 32.78 262 THR A C 1
ATOM 1747 O O . THR A 1 275 ? 20.058 -47.957 -21.087 1.00 41.11 262 THR A O 1
ATOM 1751 N N . LYS A 1 276 ? 19.942 -47.493 -18.899 1.00 33.45 263 LYS A N 1
ATOM 1752 C CA . LYS A 1 276 ? 20.534 -46.175 -19.106 1.00 32.76 263 LYS A CA 1
ATOM 1753 C C . LYS A 1 276 ? 21.924 -46.261 -19.709 1.00 31.14 263 LYS A C 1
ATOM 1754 O O . LYS A 1 276 ? 22.197 -45.521 -20.670 1.00 32.47 263 LYS A O 1
ATOM 1760 N N . PRO A 1 277 ? 22.845 -47.085 -19.204 1.00 29.09 264 PRO A N 1
ATOM 1761 C CA . PRO A 1 277 ? 24.138 -47.208 -19.892 1.00 27.81 264 PRO A CA 1
ATOM 1762 C C . PRO A 1 277 ? 23.991 -47.494 -21.376 1.00 30.43 264 PRO A C 1
ATOM 1763 O O . PRO A 1 277 ? 24.672 -46.874 -22.200 1.00 31.82 264 PRO A O 1
ATOM 1767 N N . GLU A 1 278 ? 23.142 -48.450 -21.720 1.00 34.88 265 GLU A N 1
ATOM 1768 C CA . GLU A 1 278 ? 23.020 -48.897 -23.129 1.00 35.10 265 GLU A CA 1
ATOM 1769 C C . GLU A 1 278 ? 22.508 -47.771 -24.042 1.00 37.06 265 GLU A C 1
ATOM 1770 O O . GLU A 1 278 ? 23.121 -47.569 -25.095 1.00 38.75 265 GLU A O 1
ATOM 1776 N N . ARG A 1 279 ? 21.485 -47.057 -23.592 1.00 29.71 266 ARG A N 1
ATOM 1777 C CA . ARG A 1 279 ? 20.888 -45.956 -24.367 1.00 33.99 266 ARG A CA 1
ATOM 1778 C C . ARG A 1 279 ? 21.898 -44.816 -24.477 1.00 37.90 266 ARG A C 1
ATOM 1779 O O . ARG A 1 279 ? 21.826 -44.065 -25.457 1.00 37.78 266 ARG A O 1
ATOM 1787 N N . ASP A 1 280 ? 22.819 -44.705 -23.519 1.00 39.13 267 ASP A N 1
ATOM 1788 C CA . ASP A 1 280 ? 23.861 -43.691 -23.624 1.00 30.38 267 ASP A CA 1
ATOM 1789 C C . ASP A 1 280 ? 24.889 -44.106 -24.659 1.00 28.86 267 ASP A C 1
ATOM 1790 O O . ASP A 1 280 ? 25.280 -43.298 -25.506 1.00 36.18 267 ASP A O 1
ATOM 1795 N N . ALA A 1 281 ? 25.299 -45.377 -24.640 1.00 32.25 268 ALA A N 1
ATOM 1796 C CA . ALA A 1 281 ? 26.181 -45.892 -25.680 1.00 31.49 268 ALA A CA 1
ATOM 1797 C C . ALA A 1 281 ? 25.514 -45.907 -27.054 1.00 40.75 268 ALA A C 1
ATOM 1798 O O . ALA A 1 281 ? 26.218 -45.854 -28.073 1.00 44.32 268 ALA A O 1
ATOM 1800 N N . ALA A 1 282 ? 24.181 -45.973 -27.111 1.00 30.33 269 ALA A N 1
ATOM 1801 C CA . ALA A 1 282 ? 23.506 -46.003 -28.403 1.00 31.18 269 ALA A CA 1
ATOM 1802 C C . ALA A 1 282 ? 23.401 -44.609 -29.007 1.00 38.58 269 ALA A C 1
ATOM 1803 O O . ALA A 1 282 ? 23.694 -44.419 -30.191 1.00 42.27 269 ALA A O 1
ATOM 1805 N N . LEU A 1 283 ? 22.989 -43.619 -28.207 1.00 35.80 270 LEU A N 1
ATOM 1806 C CA . LEU A 1 283 ? 22.958 -42.242 -28.692 1.00 33.29 270 LEU A CA 1
ATOM 1807 C C . LEU A 1 283 ? 24.348 -41.715 -29.019 1.00 35.84 270 LEU A C 1
ATOM 1808 O O . LEU A 1 283 ? 24.484 -40.836 -29.871 1.00 44.77 270 LEU A O 1
ATOM 1813 N N . ASP A 1 284 ? 25.389 -42.211 -28.349 1.00 39.75 271 ASP A N 1
ATOM 1814 C CA . ASP A 1 284 ? 26.742 -41.777 -28.691 1.00 42.47 271 ASP A CA 1
ATOM 1815 C C . ASP A 1 284 ? 27.123 -42.268 -30.087 1.00 46.23 271 ASP A C 1
ATOM 1816 O O . ASP A 1 284 ? 27.647 -41.494 -30.902 1.00 42.45 271 ASP A O 1
ATOM 1821 N N . VAL A 1 285 ? 26.835 -43.541 -30.393 1.00 46.15 272 VAL A N 1
ATOM 1822 C CA . VAL A 1 285 ? 27.131 -44.086 -31.720 1.00 44.81 272 VAL A CA 1
ATOM 1823 C C . VAL A 1 285 ? 26.430 -43.296 -32.816 1.00 39.72 272 VAL A C 1
ATOM 1824 O O . VAL A 1 285 ? 27.010 -43.039 -33.879 1.00 40.35 272 VAL A O 1
ATOM 1828 N N . VAL A 1 286 ? 25.176 -42.909 -32.588 1.00 38.09 273 VAL A N 1
ATOM 1829 C CA . VAL A 1 286 ? 24.476 -42.087 -33.570 1.00 40.22 273 VAL A CA 1
ATOM 1830 C C . VAL A 1 286 ? 25.259 -40.806 -33.848 1.00 43.85 273 VAL A C 1
ATOM 1831 O O . VAL A 1 286 ? 25.553 -40.478 -35.004 1.00 39.40 273 VAL A O 1
ATOM 1835 N N . LYS A 1 287 ? 25.621 -40.071 -32.789 1.00 43.45 274 LYS A N 1
ATOM 1836 C CA . LYS A 1 287 ? 26.398 -38.846 -32.961 1.00 38.82 274 LYS A CA 1
ATOM 1837 C C . LYS A 1 287 ? 27.750 -39.130 -33.604 1.00 45.53 274 LYS A C 1
ATOM 1838 O O . LYS A 1 287 ? 28.250 -38.320 -34.396 1.00 47.32 274 LYS A O 1
ATOM 1844 N N . ASP A 1 288 ? 28.354 -40.283 -33.290 1.00 41.17 275 ASP A N 1
ATOM 1845 C CA . ASP A 1 288 ? 29.674 -40.584 -33.836 1.00 44.97 275 ASP A CA 1
ATOM 1846 C C . ASP A 1 288 ? 29.616 -40.799 -35.341 1.00 44.85 275 ASP A C 1
ATOM 1847 O O . ASP A 1 288 ? 30.474 -40.298 -36.078 1.00 46.76 275 ASP A O 1
ATOM 1852 N N . ASN A 1 289 ? 28.610 -41.540 -35.815 1.00 41.87 276 ASN A N 1
ATOM 1853 C CA . ASN A 1 289 ? 28.435 -41.716 -37.254 1.00 40.91 276 ASN A CA 1
ATOM 1854 C C . ASN A 1 289 ? 28.174 -40.388 -37.965 1.00 46.16 276 ASN A C 1
ATOM 1855 O O . ASN A 1 289 ? 28.618 -40.201 -39.104 1.00 47.67 276 ASN A O 1
ATOM 1860 N N . ILE A 1 290 ? 27.456 -39.459 -37.322 1.00 49.52 277 ILE A N 1
ATOM 1861 C CA . ILE A 1 290 ? 27.249 -38.135 -37.911 1.00 46.89 277 ILE A CA 1
ATOM 1862 C C . ILE A 1 290 ? 28.577 -37.396 -38.030 1.00 53.07 277 ILE A C 1
ATOM 1863 O O . ILE A 1 290 ? 28.857 -36.740 -39.044 1.00 52.81 277 ILE A O 1
ATOM 1868 N N . ALA A 1 291 ? 29.408 -37.474 -36.988 1.00 54.35 278 ALA A N 1
ATOM 1869 C CA . ALA A 1 291 ? 30.744 -36.897 -37.071 1.00 51.92 278 ALA A CA 1
ATOM 1870 C C . ALA A 1 291 ? 31.533 -37.518 -38.216 1.00 49.41 278 ALA A C 1
ATOM 1871 O O . ALA A 1 291 ? 32.233 -36.812 -38.952 1.00 49.07 278 ALA A O 1
ATOM 1873 N N . THR A 1 292 ? 31.422 -38.841 -38.389 1.00 46.73 279 THR A N 1
ATOM 1874 C CA . THR A 1 292 ? 32.153 -39.509 -39.461 1.00 51.83 279 THR A CA 1
ATOM 1875 C C . THR A 1 292 ? 31.706 -38.992 -40.822 1.00 47.18 279 THR A C 1
ATOM 1876 O O . THR A 1 292 ? 32.536 -38.746 -41.704 1.00 51.19 279 THR A O 1
ATOM 1880 N N . ALA A 1 293 ? 30.397 -38.789 -40.995 1.00 52.06 280 ALA A N 1
ATOM 1881 C CA . ALA A 1 293 ? 29.867 -38.281 -42.257 1.00 50.24 280 ALA A CA 1
ATOM 1882 C C . ALA A 1 293 ? 30.345 -36.858 -42.536 1.00 52.38 280 ALA A C 1
ATOM 1883 O O . ALA A 1 293 ? 30.655 -36.513 -43.686 1.00 49.06 280 ALA A O 1
ATOM 1885 N N . ILE A 1 294 ? 30.399 -36.012 -41.500 1.00 48.80 281 ILE A N 1
ATOM 1886 C CA . ILE A 1 294 ? 30.924 -34.659 -41.670 1.00 46.13 281 ILE A CA 1
ATOM 1887 C C . ILE A 1 294 ? 32.416 -34.701 -41.972 1.00 50.26 281 ILE A C 1
ATOM 1888 O O . ILE A 1 294 ? 32.924 -33.899 -42.766 1.00 57.26 281 ILE A O 1
ATOM 1893 N N . ALA A 1 295 ? 33.144 -35.640 -41.357 1.00 44.15 282 ALA A N 1
ATOM 1894 C CA . ALA A 1 295 ? 34.567 -35.771 -41.652 1.00 49.05 282 ALA A CA 1
ATOM 1895 C C . ALA A 1 295 ? 34.810 -36.307 -43.058 1.00 49.17 282 ALA A C 1
ATOM 1896 O O . ALA A 1 295 ? 35.785 -35.916 -43.705 1.00 52.79 282 ALA A O 1
ATOM 1898 N N . GLU A 1 296 ? 33.938 -37.193 -43.543 1.00 49.82 283 GLU A N 1
ATOM 1899 C CA . GLU A 1 296 ? 34.114 -37.782 -44.868 1.00 51.41 283 GLU A CA 1
ATOM 1900 C C . GLU A 1 296 ? 34.152 -36.707 -45.953 1.00 57.96 283 GLU A C 1
ATOM 1901 O O . GLU A 1 296 ? 35.029 -36.717 -46.825 1.00 57.75 283 GLU A O 1
ATOM 1907 N N . LEU A 1 297 ? 33.198 -35.780 -45.925 1.00 57.32 284 LEU A N 1
ATOM 1908 C CA . LEU A 1 297 ? 33.181 -34.707 -46.907 1.00 57.40 284 LEU A CA 1
ATOM 1909 C C . LEU A 1 297 ? 34.372 -33.775 -46.673 1.00 64.17 284 LEU A C 1
ATOM 1910 O O . LEU A 1 297 ? 34.811 -33.591 -45.532 1.00 63.37 284 LEU A O 1
ATOM 1915 N N . PRO A 1 298 ? 34.928 -33.182 -47.743 1.00 64.35 285 PRO A N 1
ATOM 1916 C CA . PRO A 1 298 ? 36.171 -32.416 -47.580 1.00 61.89 285 PRO A CA 1
ATOM 1917 C C . PRO A 1 298 ? 35.923 -30.980 -47.156 1.00 56.34 285 PRO A C 1
ATOM 1918 O O . PRO A 1 298 ? 34.783 -30.588 -46.898 1.00 58.26 285 PRO A O 1
ATOM 1922 N N . GLU A 1 299 ? 36.996 -30.190 -47.084 1.00 56.88 286 GLU A N 1
ATOM 1923 C CA . GLU A 1 299 ? 36.888 -28.771 -46.762 1.00 62.57 286 GLU A CA 1
ATOM 1924 C C . GLU A 1 299 ? 36.012 -28.009 -47.747 1.00 68.61 286 GLU A C 1
ATOM 1925 O O . GLU A 1 299 ? 35.647 -26.856 -47.479 1.00 62.16 286 GLU A O 1
ATOM 1931 N N . GLU A 1 300 ? 35.690 -28.630 -48.885 1.00 70.41 287 GLU A N 1
ATOM 1932 C CA . GLU A 1 300 ? 34.941 -27.966 -49.946 1.00 76.41 287 GLU A CA 1
ATOM 1933 C C . GLU A 1 300 ? 33.496 -27.675 -49.535 1.00 73.39 287 GLU A C 1
ATOM 1934 O O . GLU A 1 300 ? 32.925 -26.653 -49.943 1.00 74.23 287 GLU A O 1
ATOM 1940 N N . ASP A 1 301 ? 32.889 -28.548 -48.729 1.00 68.22 288 ASP A N 1
ATOM 1941 C CA . ASP A 1 301 ? 31.509 -28.332 -48.311 1.00 69.46 288 ASP A CA 1
ATOM 1942 C C . ASP A 1 301 ? 31.428 -27.187 -47.299 1.00 65.05 288 ASP A C 1
ATOM 1943 O O . ASP A 1 301 ? 32.383 -26.930 -46.562 1.00 63.67 288 ASP A O 1
ATOM 1948 N N . PRO A 1 302 ? 30.294 -26.475 -47.254 1.00 59.81 289 PRO A N 1
ATOM 1949 C CA . PRO A 1 302 ? 30.179 -25.320 -46.354 1.00 59.59 289 PRO A CA 1
ATOM 1950 C C . PRO A 1 302 ? 29.966 -25.691 -44.897 1.00 57.15 289 PRO A C 1
ATOM 1951 O O . PRO A 1 302 ? 30.440 -24.982 -44.002 1.00 58.46 289 PRO A O 1
ATOM 1955 N N . ILE A 1 303 ? 29.255 -26.793 -44.638 1.00 59.41 290 ILE A N 1
ATOM 1956 C CA . ILE A 1 303 ? 28.928 -27.123 -43.254 1.00 61.11 290 ILE A CA 1
ATOM 1957 C C . ILE A 1 303 ? 30.139 -27.637 -42.491 1.00 59.67 290 ILE A C 1
ATOM 1958 O O . ILE A 1 303 ? 30.159 -27.549 -41.263 1.00 58.99 290 ILE A O 1
ATOM 1963 N N . ARG A 1 304 ? 31.142 -28.185 -43.180 1.00 63.54 291 ARG A N 1
ATOM 1964 C CA . ARG A 1 304 ? 32.376 -28.560 -42.498 1.00 56.33 291 ARG A CA 1
ATOM 1965 C C . ARG A 1 304 ? 33.097 -27.334 -41.961 1.00 62.51 291 ARG A C 1
ATOM 1966 O O . ARG A 1 304 ? 33.672 -27.378 -40.868 1.00 66.05 291 ARG A O 1
ATOM 1974 N N . LEU A 1 305 ? 33.085 -26.231 -42.720 1.00 65.79 292 LEU A N 1
ATOM 1975 C CA . LEU A 1 305 ? 33.667 -24.986 -42.226 1.00 62.66 292 LEU A CA 1
ATOM 1976 C C . LEU A 1 305 ? 32.761 -24.341 -41.191 1.00 63.86 292 LEU A C 1
ATOM 1977 O O . LEU A 1 305 ? 33.243 -23.796 -40.191 1.00 68.94 292 LEU A O 1
ATOM 1982 N N . ALA A 1 306 ? 31.443 -24.400 -41.409 1.00 63.15 293 ALA A N 1
ATOM 1983 C CA . ALA A 1 306 ? 30.504 -23.920 -40.403 1.00 62.51 293 ALA A CA 1
ATOM 1984 C C . ALA A 1 306 ? 30.519 -24.777 -39.148 1.00 57.90 293 ALA A C 1
ATOM 1985 O O . ALA A 1 306 ? 30.059 -24.315 -38.100 1.00 59.76 293 ALA A O 1
ATOM 1987 N N . ALA A 1 307 ? 31.028 -26.011 -39.235 1.00 61.11 294 ALA A N 1
ATOM 1988 C CA . ALA A 1 307 ? 31.178 -26.887 -38.078 1.00 59.04 294 ALA A CA 1
ATOM 1989 C C . ALA A 1 307 ? 32.556 -26.785 -37.444 1.00 57.56 294 ALA A C 1
ATOM 1990 O O . ALA A 1 307 ? 32.680 -26.945 -36.226 1.00 61.85 294 ALA A O 1
ATOM 1992 N N . THR A 1 308 ? 33.596 -26.539 -38.234 1.00 58.46 295 THR A N 1
ATOM 1993 C CA . THR A 1 308 ? 34.886 -26.197 -37.653 1.00 64.20 295 THR A CA 1
ATOM 1994 C C . THR A 1 308 ? 34.912 -24.769 -37.129 1.00 64.81 295 THR A C 1
ATOM 1995 O O . THR A 1 308 ? 35.908 -24.368 -36.520 1.00 70.72 295 THR A O 1
ATOM 1999 N N . ALA A 1 309 ? 33.846 -24.005 -37.362 1.00 64.53 296 ALA A N 1
ATOM 2000 C CA . ALA A 1 309 ? 33.650 -22.709 -36.737 1.00 59.90 296 ALA A CA 1
ATOM 2001 C C . ALA A 1 309 ? 32.962 -22.822 -35.380 1.00 64.67 296 ALA A C 1
ATOM 2002 O O . ALA A 1 309 ? 32.882 -21.820 -34.655 1.00 72.35 296 ALA A O 1
ATOM 2004 N N . ASN A 1 310 ? 32.430 -24.014 -35.074 1.00 60.59 297 ASN A N 1
ATOM 2005 C CA . ASN A 1 310 ? 31.801 -24.292 -33.751 1.00 59.41 297 ASN A CA 1
ATOM 2006 C C . ASN A 1 310 ? 32.107 -25.742 -33.378 1.00 59.06 297 ASN A C 1
ATOM 2007 O O . ASN A 1 310 ? 31.316 -26.617 -33.755 1.00 55.97 297 ASN A O 1
ATOM 2012 N N . SER A 1 311 ? 33.185 -25.969 -32.631 1.00 61.53 298 SER A N 1
ATOM 2013 C CA . SER A 1 311 ? 33.632 -27.328 -32.241 1.00 59.82 298 SER A CA 1
ATOM 2014 C C . SER A 1 311 ? 32.804 -27.864 -31.075 1.00 65.99 298 SER A C 1
ATOM 2015 O O . SER A 1 311 ? 33.413 -28.369 -30.109 1.00 70.34 298 SER A O 1
ATOM 2018 N N . LYS A 1 312 ? 31.483 -27.762 -31.162 1.00 63.99 299 LYS A N 1
ATOM 2019 C CA . LYS A 1 312 ? 30.621 -28.182 -30.036 1.00 62.98 299 LYS A CA 1
ATOM 2020 C C . LYS A 1 312 ? 29.177 -28.191 -30.535 1.00 59.32 299 LYS A C 1
ATOM 2021 O O . LYS A 1 312 ? 28.327 -28.863 -29.928 1.00 61.28 299 LYS A O 1
ATOM 2027 N N . ALA A 1 313 ? 28.926 -27.454 -31.606 1.00 52.35 300 ALA A N 1
ATOM 2028 C CA . ALA A 1 313 ? 27.561 -27.419 -32.103 1.00 45.92 300 ALA A CA 1
ATOM 2029 C C . ALA A 1 313 ? 27.005 -28.812 -32.340 1.00 43.65 300 ALA A C 1
ATOM 2030 O O . ALA A 1 313 ? 25.782 -28.995 -32.298 1.00 41.64 300 ALA A O 1
ATOM 2032 N N . LEU A 1 314 ? 27.869 -29.788 -32.637 1.00 45.34 301 LEU A N 1
ATOM 2033 C CA . LEU A 1 314 ? 27.400 -31.161 -32.825 1.00 43.66 301 LEU A CA 1
ATOM 2034 C C . LEU A 1 314 ? 26.647 -31.640 -31.590 1.00 46.93 301 LEU A C 1
ATOM 2035 O O . LEU A 1 314 ? 25.491 -32.071 -31.676 1.00 42.11 301 LEU A O 1
ATOM 2040 N N . GLY A 1 315 ? 27.280 -31.519 -30.421 1.00 46.39 302 GLY A N 1
ATOM 2041 C CA . GLY A 1 315 ? 26.636 -31.904 -29.182 1.00 41.77 302 GLY A CA 1
ATOM 2042 C C . GLY A 1 315 ? 25.401 -31.097 -28.860 1.00 39.57 302 GLY A C 1
ATOM 2043 O O . GLY A 1 315 ? 24.436 -31.637 -28.310 1.00 40.04 302 GLY A O 1
ATOM 2044 N N . ASN A 1 316 ? 25.408 -29.797 -29.163 1.00 42.23 303 ASN A N 1
ATOM 2045 C CA . ASN A 1 316 ? 24.284 -28.993 -28.702 1.00 46.27 303 ASN A CA 1
ATOM 2046 C C . ASN A 1 316 ? 23.024 -29.339 -29.482 1.00 40.54 303 ASN A C 1
ATOM 2047 O O . ASN A 1 316 ? 21.954 -29.586 -28.903 1.00 37.89 303 ASN A O 1
ATOM 2052 N N . THR A 1 317 ? 23.143 -29.327 -30.812 1.00 42.95 304 THR A N 1
ATOM 2053 C CA . THR A 1 317 ? 22.031 -29.733 -31.664 1.00 39.98 304 THR A CA 1
ATOM 2054 C C . THR A 1 317 ? 21.630 -31.175 -31.376 1.00 37.58 304 THR A C 1
ATOM 2055 O O . THR A 1 317 ? 20.441 -31.497 -31.344 1.00 30.75 304 THR A O 1
ATOM 2059 N N . PHE A 1 318 ? 22.601 -32.049 -31.110 1.00 32.44 305 PHE A N 1
ATOM 2060 C CA . PHE A 1 318 ? 22.271 -33.431 -30.777 1.00 30.15 305 PHE A CA 1
ATOM 2061 C C . PHE A 1 318 ? 21.375 -33.493 -29.568 1.00 35.92 305 PHE A C 1
ATOM 2062 O O . PHE A 1 318 ? 20.270 -34.064 -29.604 1.00 39.04 305 PHE A O 1
ATOM 2070 N N . LYS A 1 319 ? 21.809 -32.847 -28.484 1.00 37.95 306 LYS A N 1
ATOM 2071 C CA . LYS A 1 319 ? 21.017 -32.866 -27.226 1.00 35.70 306 LYS A CA 1
ATOM 2072 C C . LYS A 1 319 ? 19.648 -32.211 -27.456 1.00 35.39 306 LYS A C 1
ATOM 2073 O O . LYS A 1 319 ? 18.664 -32.686 -26.856 1.00 34.55 306 LYS A O 1
ATOM 2079 N N . ASP A 1 320 ? 19.588 -31.168 -28.284 1.00 33.08 307 ASP A N 1
ATOM 2080 C CA . ASP A 1 320 ? 18.354 -30.462 -28.526 1.00 34.82 307 ASP A CA 1
ATOM 2081 C C . ASP A 1 320 ? 17.377 -31.347 -29.275 1.00 33.30 307 ASP A C 1
ATOM 2082 O O . ASP A 1 320 ? 16.180 -31.302 -29.000 1.00 34.69 307 ASP A O 1
ATOM 2087 N N . ILE A 1 321 ? 17.862 -32.147 -30.232 1.00 35.98 308 ILE A N 1
ATOM 2088 C CA . ILE A 1 321 ? 17.012 -33.150 -30.875 1.00 32.84 308 ILE A CA 1
ATOM 2089 C C . ILE A 1 321 ? 16.577 -34.218 -29.865 1.00 31.08 308 ILE A C 1
ATOM 2090 O O . ILE A 1 321 ? 15.410 -34.636 -29.845 1.00 28.26 308 ILE A O 1
ATOM 2095 N N . THR A 1 322 ? 17.500 -34.687 -29.015 1.00 29.36 309 THR A N 1
ATOM 2096 C CA . THR A 1 322 ? 17.104 -35.680 -28.015 1.00 36.46 309 THR A CA 1
ATOM 2097 C C . THR A 1 322 ? 16.106 -35.086 -27.021 1.00 27.44 309 THR A C 1
ATOM 2098 O O . THR A 1 322 ? 15.144 -35.755 -26.630 1.00 26.66 309 THR A O 1
ATOM 2102 N N . LYS A 1 323 ? 16.299 -33.822 -26.627 1.00 25.23 310 LYS A N 1
ATOM 2103 C CA . LYS A 1 323 ? 15.337 -33.173 -25.743 1.00 28.69 310 LYS A CA 1
ATOM 2104 C C . LYS A 1 323 ? 13.950 -33.156 -26.371 1.00 31.64 310 LYS A C 1
ATOM 2105 O O . LYS A 1 323 ? 12.963 -33.555 -25.736 1.00 38.55 310 LYS A O 1
ATOM 2111 N N . TYR A 1 324 ? 13.864 -32.726 -27.633 1.00 25.64 311 TYR A N 1
ATOM 2112 C CA . TYR A 1 324 ? 12.570 -32.619 -28.301 1.00 32.69 311 TYR A CA 1
ATOM 2113 C C . TYR A 1 324 ? 11.827 -33.956 -28.307 1.00 34.71 311 TYR A C 1
ATOM 2114 O O . TYR A 1 324 ? 10.640 -34.021 -27.966 1.00 36.36 311 TYR A O 1
ATOM 2123 N N . PHE A 1 325 ? 12.519 -35.039 -28.673 1.00 35.50 312 PHE A N 1
ATOM 2124 C CA . PHE A 1 325 ? 11.857 -36.319 -28.905 1.00 31.31 312 PHE A CA 1
ATOM 2125 C C . PHE A 1 325 ? 11.516 -37.041 -27.616 1.00 34.11 312 PHE A C 1
ATOM 2126 O O . PHE A 1 325 ? 10.590 -37.860 -27.600 1.00 36.54 312 PHE A O 1
ATOM 2134 N N . MET A 1 326 ? 12.265 -36.787 -26.543 1.00 36.32 313 MET A N 1
ATOM 2135 C CA . MET A 1 326 ? 11.847 -37.282 -25.238 1.00 34.85 313 MET A CA 1
ATOM 2136 C C . MET A 1 326 ? 10.607 -36.548 -24.774 1.00 34.13 313 MET A C 1
ATOM 2137 O O . MET A 1 326 ? 9.700 -37.149 -24.188 1.00 33.22 313 MET A O 1
ATOM 2142 N N . ARG A 1 327 ? 10.548 -35.244 -25.050 1.00 33.74 314 ARG A N 1
ATOM 2143 C CA . ARG A 1 327 ? 9.413 -34.439 -24.622 1.00 33.02 314 ARG A CA 1
ATOM 2144 C C . ARG A 1 327 ? 8.145 -34.819 -25.370 1.00 31.99 314 ARG A C 1
ATOM 2145 O O . ARG A 1 327 ? 7.079 -34.958 -24.761 1.00 35.73 314 ARG A O 1
ATOM 2153 N N . ARG A 1 328 ? 8.228 -34.993 -26.688 1.00 29.06 315 ARG A N 1
ATOM 2154 C CA . ARG A 1 328 ? 7.036 -35.427 -27.398 1.00 34.60 315 ARG A CA 1
ATOM 2155 C C . ARG A 1 328 ? 6.664 -36.852 -27.004 1.00 38.68 315 ARG A C 1
ATOM 2156 O O . ARG A 1 328 ? 5.475 -37.174 -26.897 1.00 38.63 315 ARG A O 1
ATOM 2164 N N . GLN A 1 329 ? 7.664 -37.700 -26.743 1.00 38.22 316 GLN A N 1
ATOM 2165 C CA . GLN A 1 329 ? 7.408 -39.028 -26.196 1.00 35.90 316 GLN A CA 1
ATOM 2166 C C . GLN A 1 329 ? 6.574 -38.959 -24.917 1.00 36.75 316 GLN A C 1
ATOM 2167 O O . GLN A 1 329 ? 5.709 -39.811 -24.696 1.00 33.63 316 GLN A O 1
ATOM 2173 N N . ILE A 1 330 ? 6.799 -37.941 -24.082 1.00 39.51 317 ILE A N 1
ATOM 2174 C CA . ILE A 1 330 ? 6.132 -37.817 -22.784 1.00 30.50 317 ILE A CA 1
ATOM 2175 C C . ILE A 1 330 ? 4.765 -37.146 -22.898 1.00 33.09 317 ILE A C 1
ATOM 2176 O O . ILE A 1 330 ? 3.839 -37.535 -22.187 1.00 34.89 317 ILE A O 1
ATOM 2181 N N . VAL A 1 331 ? 4.593 -36.132 -23.761 1.00 37.54 318 VAL A N 1
ATOM 2182 C CA . VAL A 1 331 ? 3.341 -35.364 -23.755 1.00 37.77 318 VAL A CA 1
ATOM 2183 C C . VAL A 1 331 ? 2.239 -36.078 -24.534 1.00 39.91 318 VAL A C 1
ATOM 2184 O O . VAL A 1 331 ? 1.103 -36.182 -24.062 1.00 41.43 318 VAL A O 1
ATOM 2188 N N . GLU A 1 332 ? 2.527 -36.557 -25.743 1.00 41.16 319 GLU A N 1
ATOM 2189 C CA . GLU A 1 332 ? 1.462 -37.155 -26.549 1.00 52.48 319 GLU A CA 1
ATOM 2190 C C . GLU A 1 332 ? 1.270 -38.628 -26.183 1.00 53.53 319 GLU A C 1
ATOM 2191 O O . GLU A 1 332 ? 0.167 -39.062 -25.821 1.00 49.96 319 GLU A O 1
ATOM 2197 N N . ASP A 1 333 ? 2.341 -39.414 -26.302 1.00 49.89 320 ASP A N 1
ATOM 2198 C CA . ASP A 1 333 ? 2.406 -40.718 -25.682 1.00 47.28 320 ASP A CA 1
ATOM 2199 C C . ASP A 1 333 ? 2.507 -40.481 -24.172 1.00 43.35 320 ASP A C 1
ATOM 2200 O O . ASP A 1 333 ? 3.029 -39.452 -23.724 1.00 46.35 320 ASP A O 1
ATOM 2205 N N . ASN A 1 334 ? 1.999 -41.403 -23.360 1.00 36.85 321 ASN A N 1
ATOM 2206 C CA . ASN A 1 334 ? 2.023 -41.175 -21.911 1.00 41.71 321 ASN A CA 1
ATOM 2207 C C . ASN A 1 334 ? 3.083 -42.025 -21.225 1.00 37.52 321 ASN A C 1
ATOM 2208 O O . ASN A 1 334 ? 2.853 -42.606 -20.162 1.00 37.66 321 ASN A O 1
ATOM 2213 N N . VAL A 1 335 ? 4.265 -42.088 -21.823 1.00 30.62 322 VAL A N 1
ATOM 2214 C CA . VAL A 1 335 ? 5.286 -43.033 -21.409 1.00 24.52 322 VAL A CA 1
ATOM 2215 C C . VAL A 1 335 ? 6.624 -42.324 -21.433 1.00 25.35 322 VAL A C 1
ATOM 2216 O O . VAL A 1 335 ? 6.869 -41.437 -22.256 1.00 26.32 322 VAL A O 1
ATOM 2220 N N . ARG A 1 336 ? 7.479 -42.714 -20.500 1.00 27.95 323 ARG A N 1
ATOM 2221 C CA . ARG A 1 336 ? 8.817 -42.175 -20.380 1.00 27.66 323 ARG A CA 1
ATOM 2222 C C . ARG A 1 336 ? 9.799 -43.075 -21.129 1.00 26.44 323 ARG A C 1
ATOM 2223 O O . ARG A 1 336 ? 9.415 -44.046 -21.783 1.00 27.78 323 ARG A O 1
ATOM 2231 N N . VAL A 1 337 ? 11.091 -42.753 -21.037 1.00 27.47 324 VAL A N 1
ATOM 2232 C CA . VAL A 1 337 ? 12.064 -43.352 -21.945 1.00 30.82 324 VAL A CA 1
ATOM 2233 C C . VAL A 1 337 ? 12.430 -44.780 -21.551 1.00 29.80 324 VAL A C 1
ATOM 2234 O O . VAL A 1 337 ? 12.926 -45.545 -22.386 1.00 30.58 324 VAL A O 1
ATOM 2238 N N . ASP A 1 338 ? 12.194 -45.165 -20.303 1.00 30.54 325 ASP A N 1
ATOM 2239 C CA . ASP A 1 338 ? 12.392 -46.535 -19.866 1.00 28.60 325 ASP A CA 1
ATOM 2240 C C . ASP A 1 338 ? 11.075 -47.294 -19.737 1.00 32.86 325 ASP A C 1
ATOM 2241 O O . ASP A 1 338 ? 11.041 -48.366 -19.118 1.00 34.04 325 ASP A O 1
ATOM 2246 N N . GLY A 1 339 ? 9.993 -46.758 -20.313 1.00 28.22 326 GLY A N 1
ATOM 2247 C CA . GLY A 1 339 ? 8.705 -47.415 -20.333 1.00 24.49 326 GLY A CA 1
ATOM 2248 C C . GLY A 1 339 ? 7.790 -47.122 -19.161 1.00 31.69 326 GLY A C 1
ATOM 2249 O O . GLY A 1 339 ? 6.656 -47.620 -19.143 1.00 26.54 326 GLY A O 1
ATOM 2250 N N . ARG A 1 340 ? 8.227 -46.330 -18.183 1.00 37.95 327 ARG A N 1
ATOM 2251 C CA . ARG A 1 340 ? 7.429 -46.146 -16.979 1.00 34.69 327 ARG A CA 1
ATOM 2252 C C . ARG A 1 340 ? 6.330 -45.119 -17.175 1.00 29.86 327 ARG A C 1
ATOM 2253 O O . ARG A 1 340 ? 6.433 -44.210 -18.003 1.00 32.21 327 ARG A O 1
ATOM 226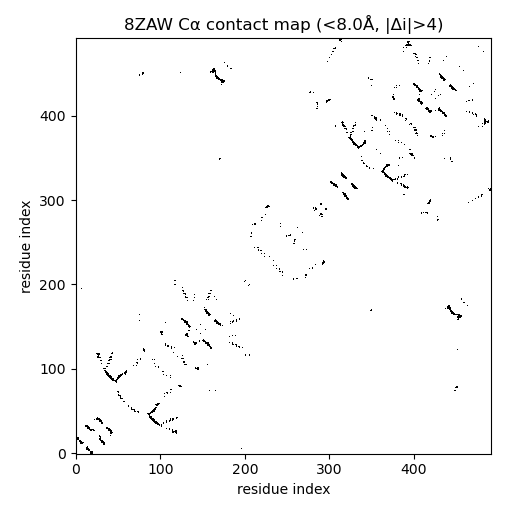1 N N . LYS A 1 341 ? 5.269 -45.282 -16.391 1.00 27.42 328 LYS A N 1
ATOM 2262 C CA . LYS A 1 341 ? 4.225 -44.284 -16.299 1.00 26.09 328 LYS A CA 1
ATOM 2263 C C . LYS A 1 341 ? 4.781 -43.018 -15.645 1.00 26.95 328 LYS A C 1
ATOM 2264 O O . LYS A 1 341 ? 5.799 -43.028 -14.945 1.00 28.11 328 LYS A O 1
ATOM 2270 N N . LEU A 1 342 ? 4.079 -41.919 -15.863 1.00 27.11 329 LEU A N 1
ATOM 2271 C CA . LEU A 1 342 ? 4.496 -40.630 -15.339 1.00 23.78 329 LEU A CA 1
ATOM 2272 C C . LEU A 1 342 ? 4.457 -40.555 -13.806 1.00 24.55 329 LEU A C 1
ATOM 2273 O O . LEU A 1 342 ? 5.102 -39.677 -13.226 1.00 22.32 329 LEU A O 1
ATOM 2278 N N . ASP A 1 343 ? 3.761 -41.466 -13.134 1.00 31.46 330 ASP A N 1
ATOM 2279 C CA . ASP A 1 343 ? 3.765 -41.525 -11.677 1.00 26.72 330 ASP A CA 1
ATOM 2280 C C . ASP A 1 343 ? 4.594 -42.679 -11.134 1.00 23.08 330 ASP A C 1
ATOM 2281 O O . ASP A 1 343 ? 4.660 -42.857 -9.914 1.00 20.62 330 ASP A O 1
ATOM 2286 N N . GLN A 1 344 ? 5.207 -43.479 -11.992 1.00 23.64 331 GLN A N 1
ATOM 2287 C CA . GLN A 1 344 ? 5.854 -44.698 -11.535 1.00 28.11 331 GLN A CA 1
ATOM 2288 C C . GLN A 1 344 ? 7.230 -44.416 -10.933 1.00 23.98 331 GLN A C 1
ATOM 2289 O O . GLN A 1 344 ? 8.020 -43.632 -11.467 1.00 17.71 331 GLN A O 1
ATOM 2295 N N . VAL A 1 345 ? 7.499 -45.059 -9.805 1.00 23.58 332 VAL A N 1
ATOM 2296 C CA . VAL A 1 345 ? 8.787 -45.005 -9.122 1.00 24.07 332 VAL A CA 1
ATOM 2297 C C . VAL A 1 345 ? 9.626 -46.193 -9.590 1.00 27.60 332 VAL A C 1
ATOM 2298 O O . VAL A 1 345 ? 9.101 -47.295 -9.815 1.00 30.82 332 VAL A O 1
ATOM 2302 N N . ARG A 1 346 ? 10.936 -45.979 -9.736 1.00 22.90 333 ARG A N 1
ATOM 2303 C CA . ARG A 1 346 ? 11.815 -47.048 -10.194 1.00 25.76 333 ARG A CA 1
ATOM 2304 C C . ARG A 1 346 ? 11.854 -48.162 -9.146 1.00 29.26 333 ARG A C 1
ATOM 2305 O O . ARG A 1 346 ? 11.447 -47.959 -7.994 1.00 27.64 333 ARG A O 1
ATOM 2313 N N . PRO A 1 347 ? 12.287 -49.367 -9.536 1.00 26.61 334 PRO A N 1
ATOM 2314 C CA . PRO A 1 347 ? 12.336 -50.472 -8.571 1.00 20.10 334 PRO A CA 1
ATOM 2315 C C . PRO A 1 347 ? 13.308 -50.153 -7.455 1.00 15.83 334 PRO A C 1
ATOM 2316 O O . PRO A 1 347 ? 14.426 -49.703 -7.698 1.00 20.38 334 PRO A O 1
ATOM 2320 N N . VAL A 1 348 ? 12.868 -50.391 -6.224 1.00 21.02 335 VAL A N 1
ATOM 2321 C CA . VAL A 1 348 ? 13.589 -50.008 -5.017 1.00 14.20 335 VAL A CA 1
ATOM 2322 C C . VAL A 1 348 ? 14.097 -51.264 -4.333 1.00 16.82 335 VAL A C 1
ATOM 2323 O O . VAL A 1 348 ? 13.364 -52.249 -4.217 1.00 15.72 335 VAL A O 1
ATOM 2327 N N . SER A 1 349 ? 15.366 -51.230 -3.902 1.00 22.91 336 SER A N 1
ATOM 2328 C CA . SER A 1 349 ? 16.031 -52.285 -3.138 1.00 19.43 336 SER A CA 1
ATOM 2329 C C . SER A 1 349 ? 16.666 -51.661 -1.902 1.00 21.70 336 SER A C 1
ATOM 2330 O O . SER A 1 349 ? 17.036 -50.482 -1.908 1.00 17.78 336 SER A O 1
ATOM 2333 N N . SER A 1 350 ? 16.848 -52.462 -0.855 1.00 23.45 337 SER A N 1
ATOM 2334 C CA . SER A 1 350 ? 17.464 -51.924 0.351 1.00 17.53 337 SER A CA 1
ATOM 2335 C C . SER A 1 350 ? 17.880 -53.053 1.270 1.00 17.98 337 SER A C 1
ATOM 2336 O O . SER A 1 350 ? 17.260 -54.113 1.299 1.00 20.36 337 SER A O 1
ATOM 2339 N N . GLN A 1 351 ? 18.931 -52.796 2.042 1.00 20.70 338 GLN A N 1
ATOM 2340 C CA . GLN A 1 351 ? 19.365 -53.741 3.056 1.00 22.07 338 GLN A CA 1
ATOM 2341 C C . GLN A 1 351 ? 20.089 -52.999 4.170 1.00 20.81 338 GLN A C 1
ATOM 2342 O O . GLN A 1 351 ? 20.525 -51.850 4.010 1.00 17.77 338 GLN A O 1
ATOM 2348 N N . VAL A 1 352 ? 20.231 -53.699 5.293 1.00 16.88 339 VAL A N 1
ATOM 2349 C CA . VAL A 1 352 ? 20.746 -53.173 6.546 1.00 15.64 339 VAL A CA 1
ATOM 2350 C C . VAL A 1 352 ? 21.925 -54.029 7.005 1.00 20.32 339 VAL A C 1
ATOM 2351 O O . VAL A 1 352 ? 21.975 -55.237 6.762 1.00 25.29 339 VAL A O 1
ATOM 2355 N N . GLY A 1 353 ? 22.896 -53.390 7.647 1.00 21.26 340 GLY A N 1
ATOM 2356 C CA . GLY A 1 353 ? 24.047 -54.122 8.142 1.00 21.00 340 GLY A CA 1
ATOM 2357 C C . GLY A 1 353 ? 24.988 -54.589 7.059 1.00 25.21 340 GLY A C 1
ATOM 2358 O O . GLY A 1 353 ? 25.662 -55.607 7.238 1.00 23.48 340 GLY A O 1
ATOM 2359 N N . VAL A 1 354 ? 25.052 -53.860 5.936 1.00 20.18 341 VAL A N 1
ATOM 2360 C CA . VAL A 1 354 ? 25.925 -54.215 4.822 1.00 20.41 341 VAL A CA 1
ATOM 2361 C C . VAL A 1 354 ? 27.379 -54.298 5.266 1.00 26.49 341 VAL A C 1
ATOM 2362 O O . VAL A 1 354 ? 28.155 -55.114 4.749 1.00 25.06 341 VAL A O 1
ATOM 2366 N N . LEU A 1 355 ? 27.773 -53.467 6.217 1.00 24.27 342 LEU A N 1
ATOM 2367 C CA . LEU A 1 355 ? 29.133 -53.430 6.716 1.00 22.89 342 LEU A CA 1
ATOM 2368 C C . LEU A 1 355 ? 29.208 -54.094 8.077 1.00 22.18 342 LEU A C 1
ATOM 2369 O O . LEU A 1 355 ? 28.179 -54.320 8.725 1.00 27.43 342 LEU A O 1
ATOM 2374 N N . PRO A 1 356 ? 30.409 -54.457 8.527 1.00 24.51 343 PRO A N 1
ATOM 2375 C CA . PRO A 1 356 ? 30.546 -55.046 9.863 1.00 24.37 343 PRO A CA 1
ATOM 2376 C C . PRO A 1 356 ? 30.073 -54.107 10.959 1.00 31.66 343 PRO A C 1
ATOM 2377 O O . PRO A 1 356 ? 30.122 -52.879 10.836 1.00 29.08 343 PRO A O 1
ATOM 2381 N N . LYS A 1 357 ? 29.634 -54.716 12.060 1.00 40.60 344 LYS A N 1
ATOM 2382 C CA . LYS A 1 357 ? 29.007 -54.032 13.184 1.00 36.62 344 LYS A CA 1
ATOM 2383 C C . LYS A 1 357 ? 29.890 -52.984 13.897 1.00 34.76 344 LYS A C 1
ATOM 2384 O O . LYS A 1 357 ? 29.356 -52.242 14.718 1.00 41.09 344 LYS A O 1
ATOM 2390 N N . ARG A 1 358 ? 31.201 -52.895 13.641 1.00 35.43 345 ARG A N 1
ATOM 2391 C CA . ARG A 1 358 ? 31.966 -51.658 13.883 1.00 35.13 345 ARG A CA 1
ATOM 2392 C C . ARG A 1 358 ? 31.328 -50.415 13.352 1.00 36.17 345 ARG A C 1
ATOM 2393 O O . ARG A 1 358 ? 31.285 -49.385 14.023 1.00 40.73 345 ARG A O 1
ATOM 2401 N N . VAL A 1 359 ? 31.050 -50.416 12.078 1.00 32.66 346 VAL A N 1
ATOM 2402 C CA . VAL A 1 359 ? 30.318 -49.322 11.482 1.00 29.37 346 VAL A CA 1
ATOM 2403 C C . VAL A 1 359 ? 29.001 -49.409 12.240 1.00 31.07 346 VAL A C 1
ATOM 2404 O O . VAL A 1 359 ? 28.266 -50.398 12.119 1.00 32.38 346 VAL A O 1
ATOM 2408 N N . HIS A 1 360 ? 28.779 -48.442 13.126 1.00 28.73 347 HIS A N 1
ATOM 2409 C CA . HIS A 1 360 ? 27.663 -48.533 14.056 1.00 29.70 347 HIS A CA 1
ATOM 2410 C C . HIS A 1 360 ? 26.341 -48.703 13.327 1.00 24.51 347 HIS A C 1
ATOM 2411 O O . HIS A 1 360 ? 25.400 -49.277 13.882 1.00 23.14 347 HIS A O 1
ATOM 2418 N N . GLY A 1 361 ? 26.254 -48.224 12.089 1.00 20.56 348 GLY A N 1
ATOM 2419 C CA . GLY A 1 361 ? 25.051 -48.374 11.296 1.00 19.29 348 GLY A CA 1
ATOM 2420 C C . GLY A 1 361 ? 25.336 -48.423 9.810 1.00 21.92 348 GLY A C 1
ATOM 2421 O O . GLY A 1 361 ? 26.112 -47.622 9.289 1.00 21.78 348 GLY A O 1
ATOM 2422 N N . SER A 1 362 ? 24.705 -49.361 9.112 1.00 20.04 349 SER A N 1
ATOM 2423 C CA . SER A 1 362 ? 24.946 -49.582 7.695 1.00 18.28 349 SER A CA 1
ATOM 2424 C C . SER A 1 362 ? 23.604 -49.604 6.992 1.00 17.11 349 SER A C 1
ATOM 2425 O O . SER A 1 362 ? 22.661 -50.228 7.479 1.00 20.53 349 SER A O 1
ATOM 2428 N N . GLY A 1 363 ? 23.515 -48.922 5.857 1.00 17.76 350 GLY A N 1
ATOM 2429 C CA . GLY A 1 363 ? 22.321 -49.005 5.038 1.00 16.78 350 GLY A CA 1
ATOM 2430 C C . GLY A 1 363 ? 22.592 -48.807 3.563 1.00 14.70 350 GLY A C 1
ATOM 2431 O O . GLY A 1 363 ? 23.183 -47.799 3.171 1.00 18.82 350 GLY A O 1
ATOM 2432 N N . LEU A 1 364 ? 22.167 -49.751 2.735 1.00 14.37 351 LEU A N 1
ATOM 2433 C CA . LEU A 1 364 ? 22.294 -49.642 1.285 1.00 17.48 351 LEU A CA 1
ATOM 2434 C C . LEU A 1 364 ? 20.918 -49.434 0.666 1.00 15.85 351 LEU A C 1
ATOM 2435 O O . LEU A 1 364 ? 20.006 -50.224 0.914 1.00 17.58 351 LEU A O 1
ATOM 2440 N N . PHE A 1 365 ? 20.776 -48.392 -0.153 1.00 15.06 352 PHE A N 1
ATOM 2441 C CA . PHE A 1 365 ? 19.530 -48.080 -0.854 1.00 14.59 352 PHE A CA 1
ATOM 2442 C C . PHE A 1 365 ? 19.751 -48.115 -2.371 1.00 20.06 352 PHE A C 1
ATOM 2443 O O . PHE A 1 365 ? 20.802 -47.693 -2.865 1.00 19.07 352 PHE A O 1
ATOM 2451 N N . ASN A 1 366 ? 18.774 -48.653 -3.110 1.00 19.78 353 ASN A N 1
ATOM 2452 C CA . ASN A 1 366 ? 18.775 -48.666 -4.571 1.00 16.67 353 ASN A CA 1
ATOM 2453 C C . ASN A 1 366 ? 17.460 -48.093 -5.086 1.00 21.23 353 ASN A C 1
ATOM 2454 O O . ASN A 1 366 ? 16.386 -48.456 -4.589 1.00 21.42 353 ASN A O 1
ATOM 2459 N N . ARG A 1 367 ? 17.551 -47.215 -6.086 1.00 13.42 354 ARG A N 1
ATOM 2460 C CA . ARG A 1 367 ? 16.435 -46.831 -6.944 1.00 16.44 354 ARG A CA 1
ATOM 2461 C C . ARG A 1 367 ? 16.945 -46.896 -8.373 1.00 18.66 354 ARG A C 1
ATOM 2462 O O . ARG A 1 367 ? 17.705 -46.018 -8.800 1.00 17.51 354 ARG A O 1
ATOM 2470 N N . GLY A 1 368 ? 16.517 -47.904 -9.116 1.00 18.15 355 GLY A N 1
ATOM 2471 C CA . GLY A 1 368 ? 17.128 -48.100 -10.410 1.00 18.00 355 GLY A CA 1
ATOM 2472 C C . GLY A 1 368 ? 18.618 -48.170 -10.183 1.00 17.58 355 GLY A C 1
ATOM 2473 O O . GLY A 1 368 ? 19.081 -48.790 -9.224 1.00 20.01 355 GLY A O 1
ATOM 2474 N N . LEU A 1 369 ? 19.386 -47.478 -11.021 1.00 22.04 356 LEU A N 1
ATOM 2475 C CA . LEU A 1 369 ? 20.841 -47.519 -10.941 1.00 20.45 356 LEU A CA 1
ATOM 2476 C C . LEU A 1 369 ? 21.419 -46.448 -10.013 1.00 24.88 356 LEU A C 1
ATOM 2477 O O . LEU A 1 369 ? 22.634 -46.221 -10.030 1.00 18.35 356 LEU A O 1
ATOM 2482 N N . THR A 1 370 ? 20.582 -45.783 -9.217 1.00 19.15 357 THR A N 1
ATOM 2483 C CA . THR A 1 370 ? 21.063 -44.890 -8.172 1.00 20.91 357 THR A CA 1
ATOM 2484 C C . THR A 1 370 ? 21.256 -45.692 -6.881 1.00 20.49 357 THR A C 1
ATOM 2485 O O . THR A 1 370 ? 20.310 -46.301 -6.372 1.00 17.51 357 THR A O 1
ATOM 2489 N N . GLN A 1 371 ? 22.479 -45.687 -6.350 1.00 20.57 358 GLN A N 1
ATOM 2490 C CA . GLN A 1 371 ? 22.859 -46.504 -5.202 1.00 17.31 358 GLN A CA 1
ATOM 2491 C C . GLN A 1 371 ? 23.567 -45.620 -4.174 1.00 19.90 358 GLN A C 1
ATOM 2492 O O . GLN A 1 371 ? 24.442 -44.820 -4.526 1.00 21.32 358 GLN A O 1
ATOM 2498 N N . VAL A 1 372 ? 23.181 -45.740 -2.910 1.00 16.37 359 VAL A N 1
ATOM 2499 C CA . VAL A 1 372 ? 23.786 -44.955 -1.840 1.00 16.36 359 VAL A CA 1
ATOM 2500 C C . VAL A 1 372 ? 24.026 -45.878 -0.652 1.00 13.51 359 VAL A C 1
ATOM 2501 O O . VAL A 1 372 ? 23.154 -46.675 -0.290 1.00 12.13 359 VAL A O 1
ATOM 2505 N N . LEU A 1 373 ? 25.212 -45.802 -0.069 1.00 10.16 360 LEU A N 1
ATOM 2506 C CA . LEU A 1 373 ? 25.520 -46.575 1.124 1.00 17.57 360 LEU A CA 1
ATOM 2507 C C . LEU A 1 373 ? 25.752 -45.608 2.277 1.00 16.35 360 LEU A C 1
ATOM 2508 O O . LEU A 1 373 ? 26.687 -44.806 2.241 1.00 20.00 360 LEU A O 1
ATOM 2513 N N . SER A 1 374 ? 24.911 -45.683 3.294 1.00 13.30 361 SER A N 1
ATOM 2514 C CA . SER A 1 374 ? 24.997 -44.765 4.421 1.00 19.13 361 SER A CA 1
ATOM 2515 C C . SER A 1 374 ? 25.658 -45.446 5.607 1.00 16.77 361 SER A C 1
ATOM 2516 O O . SER A 1 374 ? 25.436 -46.636 5.866 1.00 18.11 361 SER A O 1
ATOM 2519 N N . ALA A 1 375 ? 26.471 -44.684 6.318 1.00 12.66 362 ALA A N 1
ATOM 2520 C CA . ALA A 1 375 ? 27.230 -45.217 7.432 1.00 18.74 362 ALA A CA 1
ATOM 2521 C C . ALA A 1 375 ? 27.035 -44.300 8.623 1.00 20.42 362 ALA A C 1
ATOM 2522 O O . ALA A 1 375 ? 27.056 -43.074 8.488 1.00 20.48 362 ALA A O 1
ATOM 2524 N N . CYS A 1 376 ? 26.822 -44.901 9.782 1.00 22.96 363 CYS A N 1
ATOM 2525 C CA . CYS A 1 376 ? 26.457 -44.172 10.983 1.00 24.37 363 CYS A CA 1
ATOM 2526 C C . CYS A 1 376 ? 27.533 -44.375 12.036 1.00 23.13 363 CYS A C 1
ATOM 2527 O O . CYS A 1 376 ? 27.918 -45.512 12.329 1.00 17.59 363 CYS A O 1
ATOM 2530 N N . THR A 1 377 ? 28.012 -43.268 12.593 1.00 28.45 364 THR A N 1
ATOM 2531 C CA . THR A 1 377 ? 28.959 -43.267 13.697 1.00 28.62 364 THR A CA 1
ATOM 2532 C C . THR A 1 377 ? 28.356 -42.533 14.894 1.00 28.52 364 THR A C 1
ATOM 2533 O O . THR A 1 377 ? 27.769 -41.450 14.743 1.00 21.92 364 THR A O 1
ATOM 2537 N N . LEU A 1 378 ? 28.497 -43.131 16.075 1.00 30.09 365 LEU A N 1
ATOM 2538 C CA . LEU A 1 378 ? 28.082 -42.536 17.338 1.00 31.67 365 LEU A CA 1
ATOM 2539 C C . LEU A 1 378 ? 29.311 -42.212 18.171 1.00 28.89 365 LEU A C 1
ATOM 2540 O O . LEU A 1 378 ? 30.255 -43.005 18.231 1.00 31.82 365 LEU A O 1
ATOM 2545 N N . GLY A 1 379 ? 29.298 -41.045 18.806 1.00 31.17 366 GLY A N 1
ATOM 2546 C CA . GLY A 1 379 ? 30.435 -40.634 19.601 1.00 31.62 366 GLY A CA 1
ATOM 2547 C C . GLY A 1 379 ? 30.066 -40.033 20.935 1.00 41.25 366 GLY A C 1
ATOM 2548 O O . GLY A 1 379 ? 29.018 -40.349 21.505 1.00 44.93 366 GLY A O 1
ATOM 2549 N N . THR A 1 380 ? 30.930 -39.159 21.431 1.00 49.99 367 THR A N 1
ATOM 2550 C CA . THR A 1 380 ? 30.827 -38.486 22.715 1.00 47.75 367 THR A CA 1
ATOM 2551 C C . THR A 1 380 ? 31.024 -36.995 22.497 1.00 50.85 367 THR A C 1
ATOM 2552 O O . THR A 1 380 ? 31.656 -36.587 21.518 1.00 49.64 367 THR A O 1
ATOM 2556 N N . PRO A 1 381 ? 30.513 -36.146 23.407 1.00 53.02 368 PRO A N 1
ATOM 2557 C CA . PRO A 1 381 ? 30.768 -34.699 23.330 1.00 48.97 368 PRO A CA 1
ATOM 2558 C C . PRO A 1 381 ? 32.222 -34.321 23.053 1.00 42.20 368 PRO A C 1
ATOM 2559 O O . PRO A 1 381 ? 33.060 -34.549 23.921 1.00 42.06 368 PRO A O 1
ATOM 2563 N N . ARG A 1 398 ? 26.129 -30.601 17.091 1.00 45.91 385 ARG A N 1
ATOM 2564 C CA . ARG A 1 398 ? 26.520 -31.996 16.760 1.00 57.14 385 ARG A CA 1
ATOM 2565 C C . ARG A 1 398 ? 25.803 -32.416 15.473 1.00 55.46 385 ARG A C 1
ATOM 2566 O O . ARG A 1 398 ? 25.983 -31.708 14.471 1.00 60.16 385 ARG A O 1
ATOM 2574 N N . TYR A 1 399 ? 25.063 -33.520 15.503 1.00 44.58 386 TYR A N 1
ATOM 2575 C CA . TYR A 1 399 ? 24.228 -33.962 14.356 1.00 49.01 386 TYR A CA 1
ATOM 2576 C C . TYR A 1 399 ? 24.661 -33.370 13.023 1.00 55.03 386 TYR A C 1
ATOM 2577 O O . TYR A 1 399 ? 24.185 -32.308 12.590 1.00 58.64 386 TYR A O 1
ATOM 2586 N N . LEU A 1 400 ? 25.506 -34.102 12.312 1.00 47.73 387 LEU A N 1
ATOM 2587 C CA . LEU A 1 400 ? 25.846 -33.641 10.974 1.00 43.59 387 LEU A CA 1
ATOM 2588 C C . LEU A 1 400 ? 26.019 -34.765 9.948 1.00 35.27 387 LEU A C 1
ATOM 2589 O O . LEU A 1 400 ? 25.983 -35.959 10.276 1.00 29.59 387 LEU A O 1
ATOM 2594 N N . HIS A 1 401 ? 26.183 -34.382 8.680 1.00 36.89 388 HIS A N 1
ATOM 2595 C CA . HIS A 1 401 ? 26.107 -35.361 7.591 1.00 33.40 388 HIS A CA 1
ATOM 2596 C C . HIS A 1 401 ? 26.853 -34.861 6.356 1.00 32.65 388 HIS A C 1
ATOM 2597 O O . HIS A 1 401 ? 26.570 -33.765 5.859 1.00 32.53 388 HIS A O 1
ATOM 2604 N N . HIS A 1 402 ? 27.805 -35.655 5.857 1.00 32.11 389 HIS A N 1
ATOM 2605 C CA . HIS A 1 402 ? 28.533 -35.311 4.640 1.00 45.24 389 HIS A CA 1
ATOM 2606 C C . HIS A 1 402 ? 28.160 -36.240 3.487 1.00 37.48 389 HIS A C 1
ATOM 2607 O O . HIS A 1 402 ? 27.700 -37.369 3.684 1.00 29.91 389 HIS A O 1
ATOM 2614 N N . TYR A 1 403 ? 28.388 -35.737 2.273 1.00 40.74 390 TYR A N 1
ATOM 2615 C CA . TYR A 1 403 ? 27.886 -36.306 1.025 1.00 38.52 390 TYR A CA 1
ATOM 2616 C C . TYR A 1 403 ? 29.063 -36.397 0.063 1.00 42.47 390 TYR A C 1
ATOM 2617 O O . TYR A 1 403 ? 29.561 -35.373 -0.418 1.00 42.98 390 TYR A O 1
ATOM 2626 N N . ASN A 1 404 ? 29.524 -37.615 -0.195 1.00 31.81 391 ASN A N 1
ATOM 2627 C CA . ASN A 1 404 ? 30.611 -37.822 -1.132 1.00 39.57 391 ASN A CA 1
ATOM 2628 C C . ASN A 1 404 ? 30.235 -38.898 -2.140 1.00 39.10 391 ASN A C 1
ATOM 2629 O O . ASN A 1 404 ? 30.666 -38.862 -3.291 1.00 40.17 391 ASN A O 1
ATOM 2634 N N . GLY A 1 427 ? 24.866 -32.630 1.092 1.00 41.37 414 GLY A N 1
ATOM 2635 C CA . GLY A 1 427 ? 25.009 -32.930 2.505 1.00 35.44 414 GLY A CA 1
ATOM 2636 C C . GLY A 1 427 ? 24.084 -32.091 3.360 1.00 32.24 414 GLY A C 1
ATOM 2637 O O . GLY A 1 427 ? 23.508 -32.562 4.342 1.00 32.50 414 GLY A O 1
ATOM 2638 N N . ALA A 1 428 ? 23.943 -30.821 2.986 1.00 34.81 415 ALA A N 1
ATOM 2639 C CA . ALA A 1 428 ? 23.058 -29.946 3.741 1.00 34.61 415 ALA A CA 1
ATOM 2640 C C . ALA A 1 428 ? 21.602 -30.376 3.587 1.00 30.90 415 ALA A C 1
ATOM 2641 O O . ALA A 1 428 ? 20.835 -30.353 4.553 1.00 30.76 415 ALA A O 1
ATOM 2643 N N . LEU A 1 429 ? 21.207 -30.792 2.386 1.00 29.63 416 LEU A N 1
ATOM 2644 C CA . LEU A 1 429 ? 19.803 -31.099 2.159 1.00 23.61 416 LEU A CA 1
ATOM 2645 C C . LEU A 1 429 ? 19.345 -32.267 3.022 1.00 22.91 416 LEU A C 1
ATOM 2646 O O . LEU A 1 429 ? 18.196 -32.290 3.483 1.00 20.17 416 LEU A O 1
ATOM 2651 N N . ALA A 1 430 ? 20.231 -33.245 3.258 1.00 25.11 417 ALA A N 1
ATOM 2652 C CA . ALA A 1 430 ? 19.826 -34.465 3.950 1.00 24.00 417 ALA A CA 1
ATOM 2653 C C . ALA A 1 430 ? 19.881 -34.306 5.464 1.00 26.90 417 ALA A C 1
ATOM 2654 O O . ALA A 1 430 ? 19.119 -34.967 6.184 1.00 16.93 417 ALA A O 1
ATOM 2656 N N . GLU A 1 431 ? 20.762 -33.435 5.965 1.00 29.57 418 GLU A N 1
ATOM 2657 C CA . GLU A 1 431 ? 20.721 -33.119 7.384 1.00 29.61 418 GLU A CA 1
ATOM 2658 C C . GLU A 1 431 ? 19.574 -32.169 7.691 1.00 27.63 418 GLU A C 1
ATOM 2659 O O . GLU A 1 431 ? 18.996 -32.230 8.785 1.00 34.50 418 GLU A O 1
ATOM 2665 N N . ARG A 1 432 ? 19.215 -31.313 6.732 1.00 22.96 419 ARG A N 1
ATOM 2666 C CA . ARG A 1 432 ? 17.991 -30.522 6.846 1.00 24.53 419 ARG A CA 1
ATOM 2667 C C . ARG A 1 432 ? 16.761 -31.430 6.906 1.00 28.41 419 ARG A C 1
ATOM 2668 O O . ARG A 1 432 ? 15.766 -31.099 7.569 1.00 24.27 419 ARG A O 1
ATOM 2676 N N . ALA A 1 433 ? 16.836 -32.603 6.266 1.00 22.84 420 ALA A N 1
ATOM 2677 C CA . ALA A 1 433 ? 15.700 -33.505 6.154 1.00 23.13 420 ALA A CA 1
ATOM 2678 C C . ALA A 1 433 ? 15.647 -34.530 7.271 1.00 23.44 420 ALA A C 1
ATOM 2679 O O . ALA A 1 433 ? 14.571 -35.075 7.539 1.00 18.44 420 ALA A O 1
ATOM 2681 N N . ILE A 1 434 ? 16.771 -34.804 7.925 1.00 21.15 421 ILE A N 1
ATOM 2682 C CA . ILE A 1 434 ? 16.807 -35.783 9.002 1.00 22.22 421 ILE A CA 1
ATOM 2683 C C . ILE A 1 434 ? 16.550 -35.138 10.354 1.00 20.02 421 ILE A C 1
ATOM 2684 O O . ILE A 1 434 ? 15.806 -35.691 11.163 1.00 22.30 421 ILE A O 1
ATOM 2689 N N . LEU A 1 435 ? 17.123 -33.962 10.588 1.00 22.39 422 LEU A N 1
ATOM 2690 C CA . LEU A 1 435 ? 17.102 -33.270 11.878 1.00 30.05 422 LEU A CA 1
ATOM 2691 C C . LEU A 1 435 ? 15.760 -33.314 12.620 1.00 29.14 422 LEU A C 1
ATOM 2692 O O . LEU A 1 435 ? 15.757 -33.602 13.825 1.00 23.33 422 LEU A O 1
ATOM 2697 N N . PRO A 1 436 ? 14.616 -33.038 11.968 1.00 23.89 423 PRO A N 1
ATOM 2698 C CA . PRO A 1 436 ? 13.341 -32.987 12.715 1.00 18.76 423 PRO A CA 1
ATOM 2699 C C . PRO A 1 436 ? 12.957 -34.264 13.453 1.00 21.51 423 PRO A C 1
ATOM 2700 O O . PRO A 1 436 ? 12.131 -34.188 14.376 1.00 25.32 423 PRO A O 1
ATOM 2704 N N . VAL A 1 437 ? 13.494 -35.430 13.082 1.00 22.59 424 VAL A N 1
ATOM 2705 C CA . VAL A 1 437 ? 13.158 -36.677 13.770 1.00 23.85 424 VAL A CA 1
ATOM 2706 C C . VAL A 1 437 ? 14.256 -37.144 14.720 1.00 26.83 424 VAL A C 1
ATOM 2707 O O . VAL A 1 437 ? 14.117 -38.208 15.346 1.00 23.20 424 VAL A O 1
ATOM 2711 N N . LEU A 1 438 ? 15.339 -36.382 14.854 1.00 28.07 425 LEU A N 1
ATOM 2712 C CA . LEU A 1 438 ? 16.425 -36.790 15.727 1.00 23.31 425 LEU A CA 1
ATOM 2713 C C . LEU A 1 438 ? 16.010 -36.610 17.182 1.00 24.83 425 LEU A C 1
ATOM 2714 O O . LEU A 1 438 ? 15.412 -35.591 17.533 1.00 33.51 425 LEU A O 1
ATOM 2719 N N . PRO A 1 439 ? 16.312 -37.567 18.056 1.00 32.48 426 PRO A N 1
ATOM 2720 C CA . PRO A 1 439 ? 15.787 -37.519 19.426 1.00 37.14 426 PRO A CA 1
ATOM 2721 C C . PRO A 1 439 ? 16.442 -36.393 20.247 1.00 39.17 426 PRO A C 1
ATOM 2722 O O . PRO A 1 439 ? 17.595 -36.029 19.984 1.00 33.70 426 PRO A O 1
ATOM 2726 N N . PRO A 1 440 ? 15.733 -35.863 21.258 1.00 50.78 427 PRO A N 1
ATOM 2727 C CA . PRO A 1 440 ? 16.272 -34.738 22.083 1.00 44.53 427 PRO A CA 1
ATOM 2728 C C . PRO A 1 440 ? 17.448 -35.185 22.960 1.00 44.25 427 PRO A C 1
ATOM 2729 O O . PRO A 1 440 ? 17.577 -36.372 23.236 1.00 42.17 427 PRO A O 1
ATOM 2733 N N . LYS A 1 441 ? 18.371 -34.271 23.266 1.00 50.62 428 LYS A N 1
ATOM 2734 C CA . LYS A 1 441 ? 19.599 -34.679 24.001 1.00 42.74 428 LYS A CA 1
ATOM 2735 C C . LYS A 1 441 ? 19.231 -35.581 25.187 1.00 52.28 428 LYS A C 1
ATOM 2736 O O . LYS A 1 441 ? 19.893 -36.630 25.359 1.00 54.67 428 LYS A O 1
ATOM 2742 N N . GLU A 1 442 ? 18.219 -35.189 25.962 1.00 53.05 429 GLU A N 1
ATOM 2743 C CA . GLU A 1 442 ? 17.834 -35.953 27.178 1.00 46.38 429 GLU A CA 1
ATOM 2744 C C . GLU A 1 442 ? 17.859 -37.465 26.910 1.00 47.08 429 GLU A C 1
ATOM 2745 O O . GLU A 1 442 ? 18.449 -38.193 27.736 1.00 45.31 429 GLU A O 1
ATOM 2751 N N . GLN A 1 443 ? 17.253 -37.924 25.811 1.00 52.95 430 GLN A N 1
ATOM 2752 C CA . GLN A 1 443 ? 17.168 -39.357 25.598 1.00 48.49 430 GLN A CA 1
ATOM 2753 C C . GLN A 1 443 ? 18.490 -39.894 25.044 1.00 52.88 430 GLN A C 1
ATOM 2754 O O . GLN A 1 443 ? 19.017 -40.889 25.555 1.00 58.72 430 GLN A O 1
ATOM 2760 N N . PHE A 1 444 ? 19.068 -39.243 24.027 1.00 48.50 431 PHE A N 1
ATOM 2761 C CA . PHE A 1 444 ? 20.133 -39.878 23.249 1.00 50.04 431 PHE A CA 1
ATOM 2762 C C . PHE A 1 444 ? 21.298 -38.891 23.184 1.00 52.00 431 PHE A C 1
ATOM 2763 O O . PHE A 1 444 ? 21.256 -37.924 22.402 1.00 53.31 431 PHE A O 1
ATOM 2771 N N . PRO A 1 445 ? 22.333 -39.061 24.009 1.00 50.10 432 PRO A N 1
ATOM 2772 C CA . PRO A 1 445 ? 23.391 -38.045 24.118 1.00 51.66 432 PRO A CA 1
ATOM 2773 C C . PRO A 1 445 ? 24.589 -38.225 23.196 1.00 49.28 432 PRO A C 1
ATOM 2774 O O . PRO A 1 445 ? 25.533 -37.435 23.301 1.00 48.03 432 PRO A O 1
ATOM 2778 N N . TYR A 1 446 ? 24.594 -39.221 22.314 1.00 44.95 433 TYR A N 1
ATOM 2779 C CA . TYR A 1 446 ? 25.700 -39.365 21.376 1.00 43.14 433 TYR A CA 1
ATOM 2780 C C . TYR A 1 446 ? 25.700 -38.215 20.361 1.00 42.34 433 TYR A C 1
ATOM 2781 O O . TYR A 1 446 ? 24.676 -37.583 20.084 1.00 39.94 433 TYR A O 1
ATOM 2790 N N . VAL A 1 447 ? 26.857 -37.965 19.778 1.00 37.77 434 VAL A N 1
ATOM 2791 C CA . VAL A 1 447 ? 26.934 -37.086 18.627 1.00 41.40 434 VAL A CA 1
ATOM 2792 C C . VAL A 1 447 ? 26.791 -37.962 17.389 1.00 35.66 434 VAL A C 1
ATOM 2793 O O . VAL A 1 447 ? 27.420 -39.017 17.282 1.00 33.04 434 VAL A O 1
ATOM 2797 N N . ILE A 1 448 ? 25.904 -37.576 16.482 1.00 35.28 435 ILE A N 1
ATOM 2798 C CA . ILE A 1 448 ? 25.515 -38.465 15.394 1.00 23.84 435 ILE A CA 1
ATOM 2799 C C . ILE A 1 448 ? 26.155 -37.983 14.111 1.00 27.70 435 ILE A C 1
ATOM 2800 O O . ILE A 1 448 ? 26.092 -36.790 13.768 1.00 24.34 435 ILE A O 1
ATOM 2805 N N . ARG A 1 449 ? 26.747 -38.928 13.391 1.00 30.79 436 ARG A N 1
ATOM 2806 C CA . ARG A 1 449 ? 27.565 -38.668 12.221 1.00 26.76 436 ARG A CA 1
ATOM 2807 C C . ARG A 1 449 ? 27.156 -39.636 11.119 1.00 21.67 436 ARG A C 1
ATOM 2808 O O . ARG A 1 449 ? 27.202 -40.857 11.314 1.00 23.64 436 ARG A O 1
ATOM 2816 N N . VAL A 1 450 ? 26.723 -39.108 9.972 1.00 21.99 437 VAL A N 1
ATOM 2817 C CA . VAL A 1 450 ? 26.256 -39.947 8.869 1.00 22.97 437 VAL A CA 1
ATOM 2818 C C . VAL A 1 450 ? 27.030 -39.585 7.614 1.00 21.98 437 VAL A C 1
ATOM 2819 O O . VAL A 1 450 ? 27.161 -38.402 7.277 1.00 26.44 437 VAL A O 1
ATOM 2823 N N . VAL A 1 451 ? 27.536 -40.603 6.925 1.00 18.62 438 VAL A N 1
ATOM 2824 C CA . VAL A 1 451 ? 28.238 -40.436 5.661 1.00 25.31 438 VAL A CA 1
ATOM 2825 C C . VAL A 1 451 ? 27.479 -41.219 4.601 1.00 15.75 438 VAL A C 1
ATOM 2826 O O . VAL A 1 451 ? 27.234 -42.417 4.767 1.00 18.97 438 VAL A O 1
ATOM 2830 N N . SER A 1 452 ? 27.098 -40.541 3.533 1.00 16.91 439 SER A N 1
ATOM 2831 C CA . SER A 1 452 ? 26.434 -41.148 2.383 1.00 19.10 439 SER A CA 1
ATOM 2832 C C . SER A 1 452 ? 27.452 -41.307 1.258 1.00 19.07 439 SER A C 1
ATOM 2833 O O . SER A 1 452 ? 27.895 -40.319 0.666 1.00 20.88 439 SER A O 1
ATOM 2836 N N . GLU A 1 453 ? 27.833 -42.545 0.976 1.00 22.08 440 GLU A N 1
ATOM 2837 C CA . GLU A 1 453 ? 28.680 -42.857 -0.167 1.00 22.54 440 GLU A CA 1
ATOM 2838 C C . GLU A 1 453 ? 27.775 -43.055 -1.372 1.00 22.81 440 GLU A C 1
ATOM 2839 O O . GLU A 1 453 ? 26.979 -44.000 -1.404 1.00 24.14 440 GLU A O 1
ATOM 2845 N N . VAL A 1 454 ? 27.871 -42.160 -2.353 1.00 22.09 441 VAL A N 1
ATOM 2846 C CA . VAL A 1 454 ? 27.076 -42.279 -3.571 1.00 23.00 441 VAL A CA 1
ATOM 2847 C C . VAL A 1 454 ? 27.859 -43.161 -4.539 1.00 14.30 441 VAL A C 1
ATOM 2848 O O . VAL A 1 454 ? 28.851 -42.734 -5.115 1.00 21.76 441 VAL A O 1
ATOM 2852 N N . LEU A 1 455 ? 27.420 -44.407 -4.703 1.00 16.82 442 LEU A N 1
ATOM 2853 C CA . LEU A 1 455 ? 28.182 -45.394 -5.466 1.00 20.90 442 LEU A CA 1
ATOM 2854 C C . LEU A 1 455 ? 27.734 -45.491 -6.913 1.00 19.07 442 LEU A C 1
ATOM 2855 O O . LEU A 1 455 ? 28.504 -45.960 -7.761 1.00 14.10 442 LEU A O 1
ATOM 2860 N N . SER A 1 456 ? 26.515 -45.048 -7.207 1.00 20.87 443 SER A N 1
ATOM 2861 C CA . SER A 1 456 ? 26.009 -44.961 -8.566 1.00 18.69 443 SER A CA 1
ATOM 2862 C C . SER A 1 456 ? 24.964 -43.848 -8.611 1.00 22.48 443 SER A C 1
ATOM 2863 O O . SER A 1 456 ? 24.213 -43.660 -7.646 1.00 21.95 443 SER A O 1
ATOM 2866 N N . SER A 1 457 ? 24.939 -43.098 -9.716 1.00 16.06 444 SER A N 1
ATOM 2867 C CA . SER A 1 457 ? 24.066 -41.940 -9.864 1.00 16.91 444 SER A CA 1
ATOM 2868 C C . SER A 1 457 ? 23.204 -42.075 -11.114 1.00 21.40 444 SER A C 1
ATOM 2869 O O . SER A 1 457 ? 23.726 -42.246 -12.219 1.00 18.56 444 SER A O 1
ATOM 2872 N N . ASN A 1 458 ? 21.888 -41.983 -10.939 1.00 19.89 445 ASN A N 1
ATOM 2873 C CA . ASN A 1 458 ? 20.985 -41.879 -12.077 1.00 17.30 445 ASN A CA 1
ATOM 2874 C C . ASN A 1 458 ? 19.815 -40.958 -11.826 1.00 19.99 445 ASN A C 1
ATOM 2875 O O . ASN A 1 458 ? 19.125 -40.605 -12.780 1.00 31.78 445 ASN A O 1
ATOM 2880 N N . GLY A 1 459 ? 19.567 -40.548 -10.597 1.00 25.00 446 GLY A N 1
ATOM 2881 C CA . GLY A 1 459 ? 18.558 -39.554 -10.338 1.00 21.37 446 GLY A CA 1
ATOM 2882 C C . GLY A 1 459 ? 18.894 -38.775 -9.090 1.00 25.12 446 GLY A C 1
ATOM 2883 O O . GLY A 1 459 ? 19.970 -38.178 -8.988 1.00 36.96 446 GLY A O 1
ATOM 2884 N N . SER A 1 460 ? 17.986 -38.770 -8.127 1.00 20.78 447 SER A N 1
ATOM 2885 C CA . SER A 1 460 ? 18.205 -38.003 -6.906 1.00 19.04 447 SER A CA 1
ATOM 2886 C C . SER A 1 460 ? 19.118 -38.811 -6.004 1.00 21.59 447 SER A C 1
ATOM 2887 O O . SER A 1 460 ? 18.684 -39.671 -5.236 1.00 19.30 447 SER A O 1
ATOM 2890 N N . THR A 1 461 ? 20.413 -38.545 -6.110 1.00 22.68 448 THR A N 1
ATOM 2891 C CA . THR A 1 461 ? 21.329 -39.144 -5.161 1.00 19.24 448 THR A CA 1
ATOM 2892 C C . THR A 1 461 ? 21.201 -38.485 -3.790 1.00 20.97 448 THR A C 1
ATOM 2893 O O . THR A 1 461 ? 21.504 -39.111 -2.776 1.00 20.55 448 THR A O 1
ATOM 2897 N N . SER A 1 462 ? 20.743 -37.232 -3.731 1.00 21.08 449 SER A N 1
ATOM 2898 C CA . SER A 1 462 ? 20.509 -36.616 -2.429 1.00 18.79 449 SER A CA 1
ATOM 2899 C C . SER A 1 462 ? 19.286 -37.205 -1.738 1.00 22.00 449 SER A C 1
ATOM 2900 O O . SER A 1 462 ? 19.214 -37.191 -0.502 1.00 19.81 449 SER A O 1
ATOM 2903 N N . MET A 1 463 ? 18.307 -37.708 -2.504 1.00 17.76 450 MET A N 1
ATOM 2904 C CA . MET A 1 463 ? 17.151 -38.359 -1.883 1.00 20.51 450 MET A CA 1
ATOM 2905 C C . MET A 1 463 ? 17.488 -39.787 -1.488 1.00 18.47 450 MET A C 1
ATOM 2906 O O . MET A 1 463 ? 17.039 -40.273 -0.441 1.00 19.46 450 MET A O 1
ATOM 2911 N N . GLY A 1 464 ? 18.296 -40.462 -2.302 1.00 18.51 451 GLY A N 1
ATOM 2912 C CA . GLY A 1 464 ? 18.874 -41.721 -1.865 1.00 20.62 451 GLY A CA 1
ATOM 2913 C C . GLY A 1 464 ? 19.714 -41.554 -0.618 1.00 16.51 451 GLY A C 1
ATOM 2914 O O . GLY A 1 464 ? 19.746 -42.439 0.242 1.00 16.82 451 GLY A O 1
ATOM 2915 N N . SER A 1 465 ? 20.376 -40.406 -0.488 1.00 15.86 452 SER A N 1
ATOM 2916 C CA . SER A 1 465 ? 21.150 -40.113 0.707 1.00 15.48 452 SER A CA 1
ATOM 2917 C C . SER A 1 465 ? 20.258 -39.995 1.940 1.00 21.32 452 SER A C 1
ATOM 2918 O O . SER A 1 465 ? 20.593 -40.522 3.010 1.00 18.67 452 SER A O 1
ATOM 2921 N N . VAL A 1 466 ? 19.121 -39.306 1.815 1.00 20.95 453 VAL A N 1
ATOM 2922 C CA . VAL A 1 466 ? 18.143 -39.275 2.903 1.00 19.45 453 VAL A CA 1
ATOM 2923 C C . VAL A 1 466 ? 17.687 -40.686 3.255 1.00 17.92 453 VAL A C 1
ATOM 2924 O O . VAL A 1 466 ? 17.712 -41.092 4.423 1.00 18.75 453 VAL A O 1
ATOM 2928 N N . CYS A 1 467 ? 17.256 -41.451 2.251 1.00 16.38 454 CYS A N 1
ATOM 2929 C CA . CYS A 1 467 ? 16.677 -42.760 2.528 1.00 14.76 454 CYS A CA 1
ATOM 2930 C C . CYS A 1 467 ? 17.699 -43.669 3.203 1.00 18.64 454 CYS A C 1
ATOM 2931 O O . CYS A 1 467 ? 17.425 -44.249 4.262 1.00 13.87 454 CYS A O 1
ATOM 2934 N N . GLY A 1 468 ? 18.916 -43.742 2.640 1.00 21.10 455 GLY A N 1
ATOM 2935 C CA . GLY A 1 468 ? 19.980 -44.518 3.266 1.00 16.66 455 GLY A CA 1
ATOM 2936 C C . GLY A 1 468 ? 20.337 -44.035 4.666 1.00 19.90 455 GLY A C 1
ATOM 2937 O O . GLY A 1 468 ? 20.669 -44.839 5.544 1.00 17.00 455 GLY A O 1
ATOM 2938 N N . SER A 1 469 ? 20.298 -42.714 4.888 1.00 17.05 456 SER A N 1
ATOM 2939 C CA . SER A 1 469 ? 20.623 -42.171 6.204 1.00 18.63 456 SER A CA 1
ATOM 2940 C C . SER A 1 469 ? 19.667 -42.712 7.260 1.00 18.90 456 SER A C 1
ATOM 2941 O O . SER A 1 469 ? 20.089 -43.136 8.343 1.00 13.88 456 SER A O 1
ATOM 2944 N N . THR A 1 470 ? 18.370 -42.704 6.947 1.00 17.59 457 THR A N 1
ATOM 2945 C CA . THR A 1 470 ? 17.357 -43.235 7.849 1.00 16.71 457 THR A CA 1
ATOM 2946 C C . THR A 1 470 ? 17.605 -44.710 8.147 1.00 18.08 457 THR A C 1
ATOM 2947 O O . THR A 1 470 ? 17.599 -45.135 9.309 1.00 19.82 457 THR A O 1
ATOM 2951 N N . LEU A 1 471 ? 17.829 -45.508 7.096 1.00 19.73 458 LEU A N 1
ATOM 2952 C CA . LEU A 1 471 ? 18.224 -46.905 7.267 1.00 17.50 458 LEU A CA 1
ATOM 2953 C C . LEU A 1 471 ? 19.433 -47.075 8.186 1.00 19.76 458 LEU A C 1
ATOM 2954 O O . LEU A 1 471 ? 19.425 -47.952 9.060 1.00 16.65 458 LEU A O 1
ATOM 2959 N N . ALA A 1 472 ? 20.474 -46.257 8.007 1.00 17.66 459 ALA A N 1
ATOM 2960 C CA . ALA A 1 472 ? 21.684 -46.448 8.799 1.00 14.91 459 ALA A CA 1
ATOM 2961 C C . ALA A 1 472 ? 21.458 -46.042 10.244 1.00 20.78 459 ALA A C 1
ATOM 2962 O O . ALA A 1 472 ? 21.995 -46.665 11.170 1.00 21.99 459 ALA A O 1
ATOM 2964 N N . LEU A 1 473 ? 20.687 -44.978 10.448 1.00 22.30 460 LEU A N 1
ATOM 2965 C CA . LEU A 1 473 ? 20.285 -44.583 11.787 1.00 20.04 460 LEU A CA 1
ATOM 2966 C C . LEU A 1 473 ? 19.417 -45.648 12.445 1.00 21.35 460 LEU A C 1
ATOM 2967 O O . LEU A 1 473 ? 19.475 -45.822 13.669 1.00 23.88 460 LEU A O 1
ATOM 2972 N N . MET A 1 474 ? 18.598 -46.359 11.665 1.00 14.90 461 MET A N 1
ATOM 2973 C CA . MET A 1 474 ? 17.801 -47.419 12.270 1.00 21.28 461 MET A CA 1
ATOM 2974 C C . MET A 1 474 ? 18.640 -48.658 12.578 1.00 22.23 461 MET A C 1
ATOM 2975 O O . MET A 1 474 ? 18.367 -49.365 13.555 1.00 22.65 461 MET A O 1
ATOM 2980 N N . ASP A 1 475 ? 19.664 -48.934 11.772 1.00 18.93 462 ASP A N 1
ATOM 2981 C CA . ASP A 1 475 ? 20.557 -50.038 12.086 1.00 21.80 462 ASP A CA 1
ATOM 2982 C C . ASP A 1 475 ? 21.390 -49.744 13.326 1.00 26.09 462 ASP A C 1
ATOM 2983 O O . ASP A 1 475 ? 21.760 -50.674 14.051 1.00 29.65 462 ASP A O 1
ATOM 2988 N N . ALA A 1 476 ? 21.690 -48.469 13.593 1.00 21.96 463 ALA A N 1
ATOM 2989 C CA . ALA A 1 476 ? 22.553 -48.094 14.710 1.00 25.72 463 ALA A CA 1
ATOM 2990 C C . ALA A 1 476 ? 21.810 -47.967 16.031 1.00 26.81 463 ALA A C 1
ATOM 2991 O O . ALA A 1 476 ? 22.451 -47.719 17.059 1.00 24.69 463 ALA A O 1
ATOM 2993 N N . GLY A 1 477 ? 20.490 -48.120 16.029 1.00 25.67 464 GLY A N 1
ATOM 2994 C CA . GLY A 1 477 ? 19.727 -48.013 17.250 1.00 27.16 464 GLY A CA 1
ATOM 2995 C C . GLY A 1 477 ? 19.338 -46.611 17.650 1.00 28.64 464 GLY A C 1
ATOM 2996 O O . GLY A 1 477 ? 18.860 -46.423 18.774 1.00 31.72 464 GLY A O 1
ATOM 2997 N N . VAL A 1 478 ? 19.526 -45.622 16.778 1.00 30.20 465 VAL A N 1
ATOM 2998 C CA . VAL A 1 478 ? 19.092 -44.250 17.045 1.00 28.36 465 VAL A CA 1
ATOM 2999 C C . VAL A 1 478 ? 17.565 -44.222 17.077 1.00 24.34 465 VAL A C 1
ATOM 3000 O O . VAL A 1 478 ? 16.913 -44.529 16.068 1.00 23.75 465 VAL A O 1
ATOM 3004 N N . PRO A 1 479 ? 16.950 -43.860 18.204 1.00 29.23 466 PRO A N 1
ATOM 3005 C CA . PRO A 1 479 ? 15.478 -43.887 18.345 1.00 30.29 466 PRO A CA 1
ATOM 3006 C C . PRO A 1 479 ? 14.802 -42.682 17.700 1.00 25.59 466 PRO A C 1
ATOM 3007 O O . PRO A 1 479 ? 14.237 -41.802 18.361 1.00 27.90 466 PRO A O 1
ATOM 3011 N N . ILE A 1 480 ? 14.840 -42.644 16.370 1.00 27.10 467 ILE A N 1
ATOM 3012 C CA . ILE A 1 480 ? 14.277 -41.523 15.630 1.00 28.50 467 ILE A CA 1
ATOM 3013 C C . ILE A 1 480 ? 12.756 -41.530 15.736 1.00 25.51 467 ILE A C 1
ATOM 3014 O O . ILE A 1 480 ? 12.111 -42.589 15.810 1.00 25.14 467 ILE A O 1
ATOM 3019 N N . LEU A 1 481 ? 12.177 -40.327 15.731 1.00 22.94 468 LEU A N 1
ATOM 3020 C CA . LEU A 1 481 ? 10.730 -40.169 15.869 1.00 27.44 468 LEU A CA 1
ATOM 3021 C C . LEU A 1 481 ? 9.971 -40.928 14.783 1.00 30.04 468 LEU A C 1
ATOM 3022 O O . LEU A 1 481 ? 9.040 -41.690 15.074 1.00 29.35 468 LEU A O 1
ATOM 3027 N N . LYS A 1 482 ? 10.326 -40.690 13.520 1.00 27.28 469 LYS A N 1
ATOM 3028 C CA . LYS A 1 482 ? 9.727 -41.324 12.355 1.00 23.16 469 LYS A CA 1
ATOM 3029 C C . LYS A 1 482 ? 10.823 -41.510 11.316 1.00 20.83 469 LYS A C 1
ATOM 3030 O O . LYS A 1 482 ? 11.818 -40.780 11.334 1.00 21.91 469 LYS A O 1
ATOM 3036 N N . PRO A 1 483 ? 10.697 -42.485 10.430 1.00 20.49 470 PRO A N 1
ATOM 3037 C CA . PRO A 1 483 ? 11.665 -42.595 9.333 1.00 15.09 470 PRO A CA 1
ATOM 3038 C C . PRO A 1 483 ? 11.383 -41.579 8.230 1.00 14.89 470 PRO A C 1
ATOM 3039 O O . PRO A 1 483 ? 10.240 -41.227 7.941 1.00 16.33 470 PRO A O 1
ATOM 3043 N N . VAL A 1 484 ? 12.447 -41.107 7.597 1.00 14.32 471 VAL A N 1
ATOM 3044 C CA . VAL A 1 484 ? 12.346 -40.082 6.566 1.00 14.39 471 VAL A CA 1
ATOM 3045 C C . VAL A 1 484 ? 12.744 -40.674 5.226 1.00 17.87 471 VAL A C 1
ATOM 3046 O O . VAL A 1 484 ? 13.692 -41.461 5.138 1.00 17.95 471 VAL A O 1
ATOM 3050 N N . SER A 1 485 ? 12.042 -40.252 4.179 1.00 18.57 472 SER A N 1
ATOM 3051 C CA . SER A 1 485 ? 12.247 -40.720 2.820 1.00 12.23 472 SER A CA 1
ATOM 3052 C C . SER A 1 485 ? 11.994 -39.522 1.910 1.00 17.70 472 SER A C 1
ATOM 3053 O O . SER A 1 485 ? 11.483 -38.490 2.354 1.00 16.09 472 SER A O 1
ATOM 3056 N N . GLY A 1 486 ? 12.345 -39.654 0.628 1.00 16.54 473 GLY A N 1
ATOM 3057 C CA . GLY A 1 486 ? 12.121 -38.566 -0.305 1.00 14.39 473 GLY A CA 1
ATOM 3058 C C . GLY A 1 486 ? 12.271 -38.998 -1.746 1.00 18.73 473 GLY A C 1
ATOM 3059 O O . GLY A 1 486 ? 12.828 -40.058 -2.047 1.00 22.98 473 GLY A O 1
ATOM 3060 N N . ALA A 1 487 ? 11.765 -38.156 -2.643 1.00 13.87 474 ALA A N 1
ATOM 3061 C CA . ALA A 1 487 ? 11.905 -38.383 -4.072 1.00 19.21 474 ALA A CA 1
ATOM 3062 C C . ALA A 1 487 ? 11.995 -37.035 -4.772 1.00 15.92 474 ALA A C 1
ATOM 3063 O O . ALA A 1 487 ? 11.679 -35.993 -4.198 1.00 14.05 474 ALA A O 1
ATOM 3065 N N . ALA A 1 488 ? 12.436 -37.066 -6.029 1.00 17.20 475 ALA A N 1
ATOM 3066 C CA . ALA A 1 488 ? 12.556 -35.871 -6.854 1.00 18.12 475 ALA A CA 1
ATOM 3067 C C . ALA A 1 488 ? 11.537 -35.934 -7.984 1.00 16.54 475 ALA A C 1
ATOM 3068 O O . ALA A 1 488 ? 11.439 -36.948 -8.681 1.00 18.61 475 ALA A O 1
ATOM 3070 N N . MET A 1 489 ? 10.778 -34.858 -8.153 1.00 20.56 476 MET A N 1
ATOM 3071 C CA . MET A 1 489 ? 9.822 -34.720 -9.242 1.00 20.12 476 MET A CA 1
ATOM 3072 C C . MET A 1 489 ? 10.419 -33.935 -10.398 1.00 19.22 476 MET A C 1
ATOM 3073 O O . MET A 1 489 ? 11.346 -33.142 -10.227 1.00 20.32 476 MET A O 1
ATOM 3078 N N . GLY A 1 490 ? 9.844 -34.146 -11.585 1.00 20.03 477 GLY A N 1
ATOM 3079 C CA . GLY A 1 490 ? 10.258 -33.434 -12.772 1.00 19.13 477 GLY A CA 1
ATOM 3080 C C . GLY A 1 490 ? 9.070 -32.822 -13.489 1.00 17.07 477 GLY A C 1
ATOM 3081 O O . GLY A 1 490 ? 7.921 -33.011 -13.111 1.00 14.87 477 GLY A O 1
ATOM 3082 N N . LEU A 1 491 ? 9.376 -32.084 -14.548 1.00 24.76 478 LEU A N 1
ATOM 3083 C CA . LEU A 1 491 ? 8.338 -31.400 -15.295 1.00 22.92 478 LEU A CA 1
ATOM 3084 C C . LEU A 1 491 ? 8.726 -31.332 -16.757 1.00 20.90 478 LEU A C 1
ATOM 3085 O O . LEU A 1 491 ? 9.837 -30.914 -17.088 1.00 22.77 478 LEU A O 1
ATOM 3090 N N . ILE A 1 492 ? 7.800 -31.724 -17.623 1.00 26.52 479 ILE A N 1
ATOM 3091 C CA . ILE A 1 492 ? 7.836 -31.351 -19.026 1.00 22.53 479 ILE A CA 1
ATOM 3092 C C . ILE A 1 492 ? 6.732 -30.343 -19.241 1.00 24.67 479 ILE A C 1
ATOM 3093 O O . ILE A 1 492 ? 5.567 -30.611 -18.925 1.00 23.66 479 ILE A O 1
ATOM 3098 N N . LYS A 1 493 ? 7.111 -29.175 -19.743 1.00 28.14 480 LYS A N 1
ATOM 3099 C CA . LYS A 1 493 ? 6.187 -28.082 -20.009 1.00 26.95 480 LYS A CA 1
ATOM 3100 C C . LYS A 1 493 ? 6.340 -27.724 -21.479 1.00 28.77 480 LYS A C 1
ATOM 3101 O O . LYS A 1 493 ? 7.289 -27.026 -21.858 1.00 36.62 480 LYS A O 1
ATOM 3107 N N . GLU A 1 494 ? 5.412 -28.240 -22.309 1.00 32.62 481 GLU A N 1
ATOM 3108 C CA . GLU A 1 494 ? 5.371 -28.031 -23.761 1.00 42.05 481 GLU A CA 1
ATOM 3109 C C . GLU A 1 494 ? 4.148 -27.114 -24.025 1.00 47.53 481 GLU A C 1
ATOM 3110 O O . GLU A 1 494 ? 3.096 -27.578 -24.467 1.00 48.47 481 GLU A O 1
ATOM 3116 N N . GLY A 1 495 ? 4.251 -25.821 -23.727 1.00 51.38 482 GLY A N 1
ATOM 3117 C CA . GLY A 1 495 ? 3.151 -24.914 -24.000 1.00 46.96 482 GLY A CA 1
ATOM 3118 C C . GLY A 1 495 ? 2.048 -25.029 -22.968 1.00 53.00 482 GLY A C 1
ATOM 3119 O O . GLY A 1 495 ? 2.301 -24.867 -21.768 1.00 57.53 482 GLY A O 1
ATOM 3120 N N . ASP A 1 496 ? 0.805 -25.223 -23.436 1.00 53.47 483 ASP A N 1
ATOM 3121 C CA . ASP A 1 496 ? -0.333 -25.541 -22.582 1.00 42.86 483 ASP A CA 1
ATOM 3122 C C . ASP A 1 496 ? -0.208 -26.919 -21.967 1.00 46.02 483 ASP A C 1
ATOM 3123 O O . ASP A 1 496 ? -0.888 -27.199 -20.981 1.00 52.61 483 ASP A O 1
ATOM 3128 N N . GLU A 1 497 ? 0.621 -27.787 -22.547 1.00 44.71 484 GLU A N 1
ATOM 3129 C CA . GLU A 1 497 ? 0.790 -29.146 -22.053 1.00 44.82 484 GLU A CA 1
ATOM 3130 C C . GLU A 1 497 ? 1.816 -29.189 -20.931 1.00 33.48 484 GLU A C 1
ATOM 3131 O O . GLU A 1 497 ? 2.946 -28.716 -21.085 1.00 31.53 484 GLU A O 1
ATOM 3137 N N . VAL A 1 498 ? 1.421 -29.779 -19.808 1.00 34.09 485 VAL A N 1
ATOM 3138 C CA . VAL A 1 498 ? 2.244 -29.841 -18.606 1.00 29.27 485 VAL A CA 1
ATOM 3139 C C . VAL A 1 498 ? 2.141 -31.241 -18.007 1.00 24.88 485 VAL A C 1
ATOM 3140 O O . VAL A 1 498 ? 1.039 -31.721 -17.708 1.00 29.91 485 VAL A O 1
ATOM 3144 N N . ARG A 1 499 ? 3.283 -31.902 -17.870 1.00 27.03 486 ARG A N 1
ATOM 3145 C CA . ARG A 1 499 ? 3.381 -33.237 -17.308 1.00 27.21 486 ARG A CA 1
ATOM 3146 C C . ARG A 1 499 ? 4.365 -33.226 -16.150 1.00 30.70 486 ARG A C 1
ATOM 3147 O O . ARG A 1 499 ? 5.437 -32.611 -16.241 1.00 29.08 486 ARG A O 1
ATOM 3155 N N . VAL A 1 500 ? 4.005 -33.921 -15.073 1.00 25.10 487 VAL A N 1
ATOM 3156 C CA . VAL A 1 500 ? 4.806 -33.976 -13.852 1.00 23.56 487 VAL A CA 1
ATOM 3157 C C . VAL A 1 500 ? 5.330 -35.398 -13.669 1.00 24.09 487 VAL A C 1
ATOM 3158 O O . VAL A 1 500 ? 4.543 -36.350 -13.541 1.00 22.72 487 VAL A O 1
ATOM 3162 N N . LEU A 1 501 ? 6.658 -35.530 -13.621 1.00 17.00 488 LEU A N 1
ATOM 3163 C CA . LEU A 1 501 ? 7.349 -36.807 -13.511 1.00 18.31 488 LEU A CA 1
ATOM 3164 C C . LEU A 1 501 ? 7.756 -37.070 -12.070 1.00 19.78 488 LEU A C 1
ATOM 3165 O O . LEU A 1 501 ? 8.128 -36.151 -11.339 1.00 19.57 488 LEU A O 1
ATOM 3170 N N . THR A 1 502 ? 7.695 -38.334 -11.664 1.00 19.42 489 THR A N 1
ATOM 3171 C CA . THR A 1 502 ? 8.152 -38.728 -10.339 1.00 18.80 489 THR A CA 1
ATOM 3172 C C . THR A 1 502 ? 9.430 -39.543 -10.449 1.00 18.62 489 THR A C 1
ATOM 3173 O O . THR A 1 502 ? 9.535 -40.429 -11.302 1.00 20.25 489 THR A O 1
ATOM 3177 N N . ASP A 1 503 ? 10.389 -39.256 -9.573 1.00 18.65 490 ASP A N 1
ATOM 3178 C CA . ASP A 1 503 ? 11.633 -40.017 -9.519 1.00 22.01 490 ASP A CA 1
ATOM 3179 C C . ASP A 1 503 ? 12.443 -40.063 -10.815 1.00 21.63 490 ASP A C 1
ATOM 3180 O O . ASP A 1 503 ? 12.659 -41.116 -11.416 1.00 24.99 490 ASP A O 1
ATOM 3185 N N . ILE A 1 504 ? 12.760 -38.836 -11.280 1.00 20.98 491 ILE A N 1
ATOM 3186 C CA . ILE A 1 504 ? 13.340 -38.658 -12.609 1.00 25.83 491 ILE A CA 1
ATOM 3187 C C . ILE A 1 504 ? 14.693 -39.319 -12.836 1.00 27.24 491 ILE A C 1
ATOM 3188 O O . ILE A 1 504 ? 15.617 -39.206 -12.017 1.00 23.48 491 ILE A O 1
ATOM 3193 N N . GLN A 1 505 ? 14.795 -40.019 -13.969 1.00 25.62 492 GLN A N 1
ATOM 3194 C CA . GLN A 1 505 ? 16.040 -40.397 -14.629 1.00 21.45 492 GLN A CA 1
ATOM 3195 C C . GLN A 1 505 ? 16.974 -39.211 -14.862 1.00 21.93 492 GLN A C 1
ATOM 3196 O O . GLN A 1 505 ? 16.523 -38.064 -14.914 1.00 26.24 492 GLN A O 1
ATOM 3202 N N . GLY A 1 506 ? 18.261 -39.378 -14.891 1.00 21.84 493 GLY A N 1
ATOM 3203 C CA . GLY A 1 506 ? 19.134 -38.272 -15.249 1.00 18.92 493 GLY A CA 1
ATOM 3204 C C . GLY A 1 506 ? 18.741 -37.391 -16.432 1.00 22.40 493 GLY A C 1
ATOM 3205 O O . GLY A 1 506 ? 18.711 -36.163 -16.323 1.00 23.65 493 GLY A O 1
ATOM 3206 N N . ILE A 1 507 ? 18.439 -37.995 -17.586 1.00 21.97 494 ILE A N 1
ATOM 3207 C CA . ILE A 1 507 ? 18.164 -37.169 -18.763 1.00 31.66 494 ILE A CA 1
ATOM 3208 C C . ILE A 1 507 ? 16.788 -36.510 -18.692 1.00 27.94 494 ILE A C 1
ATOM 3209 O O . ILE A 1 507 ? 16.542 -35.509 -19.380 1.00 29.87 494 ILE A O 1
ATOM 3214 N N . GLU A 1 508 ? 15.879 -37.046 -17.873 1.00 27.82 495 GLU A N 1
ATOM 3215 C CA . GLU A 1 508 ? 14.656 -36.334 -17.517 1.00 26.86 495 GLU A CA 1
ATOM 3216 C C . GLU A 1 508 ? 14.955 -35.081 -16.711 1.00 29.26 495 GLU A C 1
ATOM 3217 O O . GLU A 1 508 ? 14.129 -34.161 -16.663 1.00 25.60 495 GLU A O 1
ATOM 3223 N N . ASP A 1 509 ? 16.107 -35.043 -16.050 1.00 25.13 496 ASP A N 1
ATOM 3224 C CA . ASP A 1 509 ? 16.516 -33.842 -15.347 1.00 28.14 496 ASP A CA 1
ATOM 3225 C C . ASP A 1 509 ? 17.301 -32.912 -16.270 1.00 30.24 496 ASP A C 1
ATOM 3226 O O . ASP A 1 509 ? 17.065 -31.697 -16.274 1.00 33.61 496 ASP A O 1
ATOM 3231 N N . PHE A 1 510 ? 18.190 -33.477 -17.095 1.00 31.17 497 PHE A N 1
ATOM 3232 C CA . PHE A 1 510 ? 18.934 -32.688 -18.079 1.00 34.85 497 PHE A CA 1
ATOM 3233 C C . PHE A 1 510 ? 18.009 -32.092 -19.143 1.00 29.26 497 PHE A C 1
ATOM 3234 O O . PHE A 1 510 ? 18.093 -30.899 -19.448 1.00 32.18 497 PHE A O 1
ATOM 3242 N N . LEU A 1 511 ? 17.125 -32.899 -19.732 1.00 24.16 498 LEU A N 1
ATOM 3243 C CA . LEU A 1 511 ? 16.264 -32.404 -20.803 1.00 30.30 498 LEU A CA 1
ATOM 3244 C C . LEU A 1 511 ? 14.884 -31.987 -20.310 1.00 32.12 498 LEU A C 1
ATOM 3245 O O . LEU A 1 511 ? 14.012 -31.665 -21.127 1.00 26.23 498 LEU A O 1
ATOM 3250 N N . GLY A 1 512 ? 14.677 -31.960 -18.994 1.00 26.34 499 GLY A N 1
ATOM 3251 C CA . GLY A 1 512 ? 13.433 -31.506 -18.419 1.00 24.00 499 GLY A CA 1
ATOM 3252 C C . GLY A 1 512 ? 13.526 -30.068 -17.947 1.00 28.44 499 GLY A C 1
ATOM 3253 O O . GLY A 1 512 ? 14.543 -29.392 -18.083 1.00 30.31 499 GLY A O 1
ATOM 3254 N N . ASP A 1 513 ? 12.430 -29.610 -17.350 1.00 30.56 500 ASP A N 1
ATOM 3255 C CA . ASP A 1 513 ? 12.282 -28.217 -16.954 1.00 23.98 500 ASP A CA 1
ATOM 3256 C C . ASP A 1 513 ? 12.377 -27.992 -15.449 1.00 24.90 500 ASP A C 1
ATOM 3257 O O . ASP A 1 513 ? 12.304 -26.839 -15.009 1.00 27.58 500 ASP A O 1
ATOM 3262 N N . MET A 1 514 ? 12.540 -29.045 -14.644 1.00 23.80 501 MET A N 1
ATOM 3263 C CA . MET A 1 514 ? 12.458 -28.904 -13.192 1.00 26.22 501 MET A CA 1
ATOM 3264 C C . MET A 1 514 ? 13.119 -30.091 -12.489 1.00 22.46 501 MET A C 1
ATOM 3265 O O . MET A 1 514 ? 12.932 -31.247 -12.883 1.00 24.92 501 MET A O 1
ATOM 3270 N N . ASP A 1 515 ? 13.859 -29.792 -11.432 1.00 18.74 502 ASP A N 1
ATOM 3271 C CA . ASP A 1 515 ? 14.426 -30.785 -10.519 1.00 23.13 502 ASP A CA 1
ATOM 3272 C C . ASP A 1 515 ? 13.935 -30.433 -9.108 1.00 21.00 502 ASP A C 1
ATOM 3273 O O . ASP A 1 515 ? 14.436 -29.484 -8.496 1.00 17.70 502 ASP A O 1
ATOM 3278 N N . PHE A 1 516 ? 12.955 -31.192 -8.593 1.00 16.67 503 PHE A N 1
ATOM 3279 C CA . PHE A 1 516 ? 12.209 -30.833 -7.378 1.00 20.56 503 PHE A CA 1
ATOM 3280 C C . PHE A 1 516 ? 12.320 -31.955 -6.340 1.00 17.74 503 PHE A C 1
ATOM 3281 O O . PHE A 1 516 ? 11.619 -32.967 -6.425 1.00 13.91 503 PHE A O 1
ATOM 3289 N N . LYS A 1 517 ? 13.188 -31.757 -5.345 1.00 14.61 504 LYS A N 1
ATOM 3290 C CA . LYS A 1 517 ? 13.403 -32.733 -4.288 1.00 13.89 504 LYS A CA 1
ATOM 3291 C C . LYS A 1 517 ? 12.504 -32.432 -3.099 1.00 13.20 504 LYS A C 1
ATOM 3292 O O . LYS A 1 517 ? 12.420 -31.292 -2.645 1.00 16.09 504 LYS A O 1
ATOM 3298 N N . VAL A 1 518 ? 11.788 -33.439 -2.624 1.00 11.76 505 VAL A N 1
ATOM 3299 C CA . VAL A 1 518 ? 10.978 -33.259 -1.429 1.00 17.91 505 VAL A CA 1
ATOM 3300 C C . VAL A 1 518 ? 11.188 -34.466 -0.533 1.00 16.04 505 VAL A C 1
ATOM 3301 O O . VAL A 1 518 ? 11.155 -35.611 -0.995 1.00 17.75 505 VAL A O 1
ATOM 3305 N N . ALA A 1 519 ? 11.419 -34.208 0.746 1.00 16.32 506 ALA A N 1
ATOM 3306 C CA . ALA A 1 519 ? 11.739 -35.246 1.703 1.00 15.98 506 ALA A CA 1
ATOM 3307 C C . ALA A 1 519 ? 10.828 -35.062 2.902 1.00 16.12 506 ALA A C 1
ATOM 3308 O O . ALA A 1 519 ? 10.298 -33.971 3.126 1.00 20.78 506 ALA A O 1
ATOM 3310 N N . GLY A 1 520 ? 10.635 -36.136 3.662 1.00 20.76 507 GLY A N 1
ATOM 3311 C CA . GLY A 1 520 ? 9.796 -36.065 4.849 1.00 21.06 507 GLY A CA 1
ATOM 3312 C C . GLY A 1 520 ? 9.316 -37.439 5.301 1.00 18.00 507 GLY A C 1
ATOM 3313 O O . GLY A 1 520 ? 9.839 -38.473 4.880 1.00 15.00 507 GLY A O 1
ATOM 3314 N N . THR A 1 521 ? 8.298 -37.408 6.160 1.00 21.43 508 THR A N 1
ATOM 3315 C CA . THR A 1 521 ? 7.859 -38.525 6.982 1.00 19.26 508 THR A CA 1
ATOM 3316 C C . THR A 1 521 ? 6.419 -38.914 6.644 1.00 21.29 508 THR A C 1
ATOM 3317 O O . THR A 1 521 ? 5.852 -38.491 5.637 1.00 20.91 508 THR A O 1
ATOM 3321 N N . ASP A 1 522 ? 5.840 -39.750 7.507 1.00 26.95 509 ASP A N 1
ATOM 3322 C CA . ASP A 1 522 ? 4.431 -40.113 7.386 1.00 27.35 509 ASP A CA 1
ATOM 3323 C C . ASP A 1 522 ? 3.526 -38.905 7.533 1.00 24.26 509 ASP A C 1
ATOM 3324 O O . ASP A 1 522 ? 2.431 -38.879 6.957 1.00 28.32 509 ASP A O 1
ATOM 3329 N N . ALA A 1 523 ? 3.953 -37.913 8.312 1.00 16.48 510 ALA A N 1
ATOM 3330 C CA . ALA A 1 523 ? 3.105 -36.818 8.758 1.00 20.24 510 ALA A CA 1
ATOM 3331 C C . ALA A 1 523 ? 3.189 -35.582 7.872 1.00 23.15 510 ALA A C 1
ATOM 3332 O O . ALA A 1 523 ? 2.167 -34.932 7.631 1.00 22.24 510 ALA A O 1
ATOM 3334 N N . GLY A 1 524 ? 4.376 -35.240 7.390 1.00 22.26 511 GLY A N 1
ATOM 3335 C CA . GLY A 1 524 ? 4.536 -34.003 6.662 1.00 17.91 511 GLY A CA 1
ATOM 3336 C C . GLY A 1 524 ? 5.912 -33.927 6.045 1.00 18.61 511 GLY A C 1
ATOM 3337 O O . GLY A 1 524 ? 6.643 -34.916 5.991 1.00 19.18 511 GLY A O 1
ATOM 3338 N N . ILE A 1 525 ? 6.262 -32.726 5.595 1.00 18.09 512 ILE A N 1
ATOM 3339 C CA . ILE A 1 525 ? 7.492 -32.476 4.852 1.00 18.69 512 ILE A CA 1
ATOM 3340 C C . ILE A 1 525 ? 8.579 -31.982 5.801 1.00 19.97 512 ILE A C 1
ATOM 3341 O O . ILE A 1 525 ? 8.303 -31.364 6.842 1.00 13.62 512 ILE A O 1
ATOM 3346 N N . THR A 1 526 ? 9.837 -32.305 5.459 1.00 17.75 513 THR A N 1
ATOM 3347 C CA . THR A 1 526 ? 10.988 -31.839 6.211 1.00 13.78 513 THR A CA 1
ATOM 3348 C C . THR A 1 526 ? 11.986 -31.051 5.387 1.00 16.95 513 THR A C 1
ATOM 3349 O O . THR A 1 526 ? 12.664 -30.198 5.960 1.00 17.95 513 THR A O 1
ATOM 3353 N N . ALA A 1 527 ? 12.112 -31.301 4.076 1.00 15.70 514 ALA A N 1
ATOM 3354 C CA . ALA A 1 527 ? 13.125 -30.595 3.294 1.00 15.76 514 ALA A CA 1
ATOM 3355 C C . ALA A 1 527 ? 12.731 -30.476 1.829 1.00 14.85 514 ALA A C 1
ATOM 3356 O O . ALA A 1 527 ? 12.168 -31.407 1.248 1.00 13.96 514 ALA A O 1
ATOM 3358 N N . LEU A 1 528 ? 13.079 -29.332 1.230 1.00 16.46 515 LEU A N 1
ATOM 3359 C CA . LEU A 1 528 ? 12.716 -28.994 -0.140 1.00 14.21 515 LEU A CA 1
ATOM 3360 C C . LEU A 1 528 ? 13.930 -28.477 -0.891 1.00 17.43 515 LEU A C 1
ATOM 3361 O O . LEU A 1 528 ? 14.857 -27.933 -0.284 1.00 20.38 515 LEU A O 1
ATOM 3366 N N . GLN A 1 529 ? 13.910 -28.642 -2.219 1.00 10.56 516 GLN A N 1
ATOM 3367 C CA . GLN A 1 529 ? 14.920 -28.053 -3.101 1.00 15.68 516 GLN A CA 1
ATOM 3368 C C . GLN A 1 529 ? 14.402 -28.143 -4.524 1.00 18.42 516 GLN A C 1
ATOM 3369 O O . GLN A 1 529 ? 14.216 -29.255 -5.033 1.00 18.01 516 GLN A O 1
ATOM 3375 N N . MET A 1 530 ? 14.178 -26.983 -5.160 1.00 18.93 517 MET A N 1
ATOM 3376 C CA . MET A 1 530 ? 13.714 -26.884 -6.541 1.00 17.83 517 MET A CA 1
ATOM 3377 C C . MET A 1 530 ? 14.686 -26.074 -7.394 1.00 19.77 517 MET A C 1
ATOM 3378 O O . MET A 1 530 ? 14.992 -24.918 -7.070 1.00 16.79 517 MET A O 1
ATOM 3383 N N . ASP A 1 531 ? 15.053 -26.632 -8.549 1.00 20.26 518 ASP A N 1
ATOM 3384 C CA . ASP A 1 531 ? 15.759 -25.923 -9.604 1.00 17.69 518 ASP A CA 1
ATOM 3385 C C . ASP A 1 531 ? 14.960 -25.987 -10.891 1.00 21.29 518 ASP A C 1
ATOM 3386 O O . ASP A 1 531 ? 14.331 -27.002 -11.190 1.00 28.71 518 ASP A O 1
ATOM 3391 N N . MET A 1 532 ? 15.012 -24.908 -11.667 1.00 24.83 519 MET A N 1
ATOM 3392 C CA . MET A 1 532 ? 14.361 -24.852 -12.967 1.00 25.96 519 MET A CA 1
ATOM 3393 C C . MET A 1 532 ? 15.359 -24.399 -14.022 1.00 24.20 519 MET A C 1
ATOM 3394 O O . MET A 1 532 ? 16.277 -23.629 -13.727 1.00 17.63 519 MET A O 1
ATOM 3399 N N . LYS A 1 533 ? 15.164 -24.863 -15.263 1.00 26.68 520 LYS A N 1
ATOM 3400 C CA . LYS A 1 533 ? 15.862 -24.281 -16.406 1.00 31.00 520 LYS A CA 1
ATOM 3401 C C . LYS A 1 533 ? 14.974 -23.425 -17.305 1.00 31.60 520 LYS A C 1
ATOM 3402 O O . LYS A 1 533 ? 15.438 -22.989 -18.365 1.00 38.61 520 LYS A O 1
ATOM 3408 N N . ILE A 1 534 ? 13.710 -23.215 -16.943 1.00 25.36 521 ILE A N 1
ATOM 3409 C CA . ILE A 1 534 ? 12.861 -22.280 -17.663 1.00 21.94 521 ILE A CA 1
ATOM 3410 C C . ILE A 1 534 ? 12.571 -21.084 -16.761 1.00 27.09 521 ILE A C 1
ATOM 3411 O O . ILE A 1 534 ? 12.995 -21.054 -15.600 1.00 23.73 521 ILE A O 1
ATOM 3416 N N . SER A 1 535 ? 11.841 -20.091 -17.281 1.00 30.91 522 SER A N 1
ATOM 3417 C CA . SER A 1 535 ? 11.642 -18.833 -16.563 1.00 23.75 522 SER A CA 1
ATOM 3418 C C . SER A 1 535 ? 10.707 -18.943 -15.356 1.00 23.44 522 SER A C 1
ATOM 3419 O O . SER A 1 535 ? 10.557 -17.953 -14.632 1.00 25.15 522 SER A O 1
ATOM 3422 N N . GLY A 1 536 ? 10.071 -20.091 -15.118 1.00 20.21 523 GLY A N 1
ATOM 3423 C CA . GLY A 1 536 ? 9.305 -20.282 -13.896 1.00 20.12 523 GLY A CA 1
ATOM 3424 C C . GLY A 1 536 ? 8.042 -21.095 -14.071 1.00 21.76 523 GLY A C 1
ATOM 3425 O O . GLY A 1 536 ? 7.663 -21.426 -15.195 1.00 24.41 523 GLY A O 1
ATOM 3426 N N . LEU A 1 537 ? 7.387 -21.438 -12.962 1.00 22.70 524 LEU A N 1
ATOM 3427 C CA . LEU A 1 537 ? 6.097 -22.124 -12.977 1.00 26.52 524 LEU A CA 1
ATOM 3428 C C . LEU A 1 537 ? 5.088 -21.456 -12.064 1.00 23.62 524 LEU A C 1
ATOM 3429 O O . LEU A 1 537 ? 5.439 -20.877 -11.036 1.00 22.83 524 LEU A O 1
ATOM 3434 N N . SER A 1 538 ? 3.822 -21.592 -12.445 1.00 22.41 525 SER A N 1
ATOM 3435 C CA . SER A 1 538 ? 2.720 -21.128 -11.618 1.00 22.36 525 SER A CA 1
ATOM 3436 C C . SER A 1 538 ? 2.678 -21.910 -10.316 1.00 24.60 525 SER A C 1
ATOM 3437 O O . SER A 1 538 ? 3.092 -23.072 -10.252 1.00 24.93 525 SER A O 1
ATOM 3440 N N . LEU A 1 539 ? 2.159 -21.262 -9.269 1.00 18.83 526 LEU A N 1
ATOM 3441 C CA . LEU A 1 539 ? 1.994 -21.957 -8.003 1.00 21.61 526 LEU A CA 1
ATOM 3442 C C . LEU A 1 539 ? 1.082 -23.170 -8.144 1.00 22.74 526 LEU A C 1
A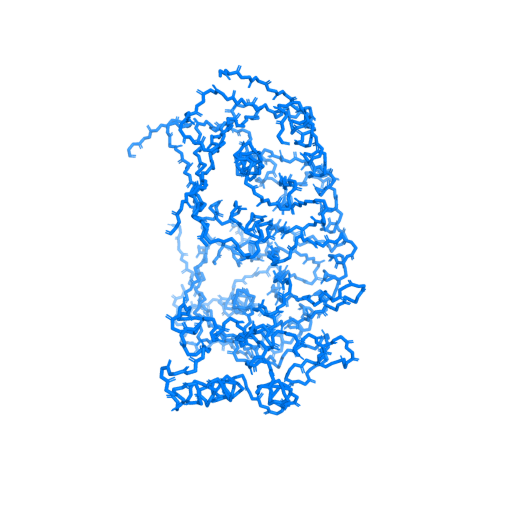TOM 3443 O O . LEU A 1 539 ? 1.266 -24.177 -7.455 1.00 20.90 526 LEU A O 1
ATOM 3448 N N . GLU A 1 540 ? 0.113 -23.099 -9.050 1.00 27.23 527 GLU A N 1
ATOM 3449 C CA . GLU A 1 540 ? -0.811 -24.206 -9.253 1.00 26.64 527 GLU A CA 1
ATOM 3450 C C . GLU A 1 540 ? -0.074 -25.486 -9.643 1.00 28.19 527 GLU A C 1
ATOM 3451 O O . GLU A 1 540 ? -0.415 -26.577 -9.172 1.00 29.53 527 GLU A O 1
ATOM 3457 N N . VAL A 1 541 ? 0.937 -25.382 -10.506 1.00 28.71 528 VAL A N 1
ATOM 3458 C CA . VAL A 1 541 ? 1.667 -26.586 -10.880 1.00 21.64 528 VAL A CA 1
ATOM 3459 C C . VAL A 1 541 ? 2.568 -27.043 -9.738 1.00 25.22 528 VAL A C 1
ATOM 3460 O O . VAL A 1 541 ? 2.798 -28.246 -9.562 1.00 31.88 528 VAL A O 1
ATOM 3464 N N . ILE A 1 542 ? 3.066 -26.115 -8.919 1.00 21.46 529 ILE A N 1
ATOM 3465 C CA . ILE A 1 542 ? 3.871 -26.534 -7.777 1.00 23.18 529 ILE A CA 1
ATOM 3466 C C . ILE A 1 542 ? 3.032 -27.352 -6.804 1.00 20.37 529 ILE A C 1
ATOM 3467 O O . ILE A 1 542 ? 3.489 -28.371 -6.274 1.00 25.95 529 ILE A O 1
ATOM 3472 N N . ALA A 1 543 ? 1.786 -26.943 -6.574 1.00 13.06 530 ALA A N 1
ATOM 3473 C CA . ALA A 1 543 ? 0.921 -27.704 -5.678 1.00 18.74 530 ALA A CA 1
ATOM 3474 C C . ALA A 1 543 ? 0.699 -29.127 -6.172 1.00 23.52 530 ALA A C 1
ATOM 3475 O O . ALA A 1 543 ? 0.616 -30.055 -5.357 1.00 20.11 530 ALA A O 1
ATOM 3477 N N . GLN A 1 544 ? 0.618 -29.323 -7.493 1.00 22.05 531 GLN A N 1
ATOM 3478 C CA . GLN A 1 544 ? 0.384 -30.662 -8.025 1.00 22.84 531 GLN A CA 1
ATOM 3479 C C . GLN A 1 544 ? 1.629 -31.535 -7.899 1.00 22.55 531 GLN A C 1
ATOM 3480 O O . GLN A 1 544 ? 1.528 -32.731 -7.601 1.00 18.15 531 GLN A O 1
ATOM 3486 N N . ALA A 1 545 ? 2.811 -30.961 -8.127 1.00 26.49 532 ALA A N 1
ATOM 3487 C CA . ALA A 1 545 ? 4.046 -31.724 -7.959 1.00 20.14 532 ALA A CA 1
ATOM 3488 C C . ALA A 1 545 ? 4.278 -32.111 -6.505 1.00 20.67 532 ALA A C 1
ATOM 3489 O O . ALA A 1 545 ? 4.804 -33.196 -6.233 1.00 19.38 532 ALA A O 1
ATOM 3491 N N . ILE A 1 546 ? 3.905 -31.243 -5.564 1.00 16.38 533 ILE A N 1
ATOM 3492 C CA . ILE A 1 546 ? 4.048 -31.559 -4.143 1.00 21.78 533 ILE A CA 1
ATOM 3493 C C . ILE A 1 546 ? 3.100 -32.687 -3.727 1.00 20.13 533 ILE A C 1
ATOM 3494 O O . ILE A 1 546 ? 3.452 -33.553 -2.911 1.00 17.77 533 ILE A O 1
ATOM 3499 N N . HIS A 1 547 ? 1.897 -32.714 -4.298 1.00 16.27 534 HIS A N 1
ATOM 3500 C CA . HIS A 1 547 ? 0.962 -33.788 -3.985 1.00 18.66 534 HIS A CA 1
ATOM 3501 C C . HIS A 1 547 ? 1.396 -35.113 -4.596 1.00 18.26 534 HIS A C 1
ATOM 3502 O O . HIS A 1 547 ? 1.327 -36.157 -3.936 1.00 23.59 534 HIS A O 1
ATOM 3509 N N . GLN A 1 548 ? 1.841 -35.094 -5.851 1.00 19.81 535 GLN A N 1
ATOM 3510 C CA . GLN A 1 548 ? 2.334 -36.310 -6.499 1.00 19.75 535 GLN A CA 1
ATOM 3511 C C . GLN A 1 548 ? 3.566 -36.883 -5.793 1.00 22.35 535 GLN A C 1
ATOM 3512 O O . GLN A 1 548 ? 3.769 -38.102 -5.789 1.00 26.44 535 GLN A O 1
ATOM 3518 N N . ALA A 1 549 ? 4.395 -36.026 -5.193 1.00 19.83 536 ALA A N 1
ATOM 3519 C CA . ALA A 1 549 ? 5.613 -36.477 -4.524 1.00 20.51 536 ALA A CA 1
ATOM 3520 C C . ALA A 1 549 ? 5.351 -37.104 -3.157 1.00 24.67 536 ALA A C 1
ATOM 3521 O O . ALA A 1 549 ? 6.156 -37.923 -2.699 1.00 23.54 536 ALA A O 1
ATOM 3523 N N . LYS A 1 550 ? 4.267 -36.724 -2.473 1.00 21.23 537 LYS A N 1
ATOM 3524 C CA . LYS A 1 550 ? 3.908 -37.441 -1.254 1.00 19.91 537 LYS A CA 1
ATOM 3525 C C . LYS A 1 550 ? 3.656 -38.913 -1.541 1.00 24.96 537 LYS A C 1
ATOM 3526 O O . LYS A 1 550 ? 4.002 -39.779 -0.730 1.00 25.68 537 LYS A O 1
ATOM 3532 N N . ASP A 1 551 ? 3.055 -39.213 -2.695 1.00 26.47 538 ASP A N 1
ATOM 3533 C CA . ASP A 1 551 ? 2.818 -40.598 -3.084 1.00 24.53 538 ASP A CA 1
ATOM 3534 C C . ASP A 1 551 ? 4.133 -41.348 -3.277 1.00 26.53 538 ASP A C 1
ATOM 3535 O O . ASP A 1 551 ? 4.257 -42.517 -2.885 1.00 22.40 538 ASP A O 1
ATOM 3540 N N . ALA A 1 552 ? 5.126 -40.695 -3.884 1.00 24.75 539 ALA A N 1
ATOM 3541 C CA . ALA A 1 552 ? 6.405 -41.356 -4.110 1.00 23.49 539 ALA A CA 1
ATOM 3542 C C . ALA A 1 552 ? 7.108 -41.611 -2.790 1.00 21.26 539 ALA A C 1
ATOM 3543 O O . ALA A 1 552 ? 7.573 -42.725 -2.525 1.00 23.31 539 ALA A O 1
ATOM 3545 N N . ARG A 1 553 ? 7.177 -40.583 -1.944 1.00 22.30 540 ARG A N 1
ATOM 3546 C CA . ARG A 1 553 ? 7.740 -40.729 -0.608 1.00 18.77 540 ARG A CA 1
ATOM 3547 C C . ARG A 1 553 ? 7.034 -41.824 0.181 1.00 22.23 540 ARG A C 1
ATOM 3548 O O . ARG A 1 553 ? 7.681 -42.603 0.894 1.00 18.87 540 ARG A O 1
ATOM 3556 N N . LEU A 1 554 ? 5.701 -41.881 0.089 1.00 24.02 541 LEU A N 1
ATOM 3557 C CA . LEU A 1 554 ? 4.953 -42.914 0.800 1.00 21.50 541 LEU A CA 1
ATOM 3558 C C . LEU A 1 554 ? 5.316 -44.301 0.286 1.00 23.79 541 LEU A C 1
ATOM 3559 O O . LEU A 1 554 ? 5.567 -45.219 1.074 1.00 21.85 541 LEU A O 1
ATOM 3564 N N . HIS A 1 555 ? 5.366 -44.465 -1.041 1.00 19.85 542 HIS A N 1
ATOM 3565 C CA . HIS A 1 555 ? 5.658 -45.774 -1.612 1.00 19.34 542 HIS A CA 1
ATOM 3566 C C . HIS A 1 555 ? 7.075 -46.227 -1.280 1.00 21.44 542 HIS A C 1
ATOM 3567 O O . HIS A 1 555 ? 7.292 -47.397 -0.966 1.00 20.48 542 HIS A O 1
ATOM 3574 N N . ILE A 1 556 ? 8.053 -45.323 -1.366 1.00 22.59 543 ILE A N 1
ATOM 3575 C CA . ILE A 1 556 ? 9.435 -45.680 -1.054 1.00 20.24 543 ILE A CA 1
ATOM 3576 C C . ILE A 1 556 ? 9.596 -45.985 0.438 1.00 18.21 543 ILE A C 1
ATOM 3577 O O . ILE A 1 556 ? 10.342 -46.887 0.831 1.00 13.15 543 ILE A O 1
ATOM 3582 N N . LEU A 1 557 ? 8.907 -45.237 1.294 1.00 23.17 544 LEU A N 1
ATOM 3583 C CA . LEU A 1 557 ? 9.051 -45.447 2.730 1.00 26.63 544 LEU A CA 1
ATOM 3584 C C . LEU A 1 557 ? 8.375 -46.736 3.160 1.00 27.60 544 LEU A C 1
ATOM 3585 O O . LEU A 1 557 ? 8.951 -47.524 3.923 1.00 22.26 544 LEU A O 1
ATOM 3590 N N . ASP A 1 558 ? 7.151 -46.965 2.676 1.00 27.14 545 ASP A N 1
ATOM 3591 C CA . ASP A 1 558 ? 6.404 -48.149 3.058 1.00 25.93 545 ASP A CA 1
ATOM 3592 C C . ASP A 1 558 ? 7.031 -49.411 2.496 1.00 30.26 545 ASP A C 1
ATOM 3593 O O . ASP A 1 558 ? 6.573 -50.514 2.821 1.00 42.16 545 ASP A O 1
ATOM 3598 N N . LYS A 1 559 ? 8.077 -49.270 1.688 1.00 22.84 546 LYS A N 1
ATOM 3599 C CA . LYS A 1 559 ? 8.833 -50.404 1.194 1.00 26.17 546 LYS A CA 1
ATOM 3600 C C . LYS A 1 559 ? 10.263 -50.458 1.721 1.00 22.07 546 LYS A C 1
ATOM 3601 O O . LYS A 1 559 ? 10.926 -51.483 1.555 1.00 22.93 546 LYS A O 1
ATOM 3607 N N . MET A 1 560 ? 10.755 -49.410 2.372 1.00 25.92 547 MET A N 1
ATOM 3608 C CA . MET A 1 560 ? 11.959 -49.561 3.181 1.00 24.10 547 MET A CA 1
ATOM 3609 C C . MET A 1 560 ? 11.679 -50.185 4.544 1.00 23.58 547 MET A C 1
ATOM 3610 O O . MET A 1 560 ? 12.607 -50.709 5.170 1.00 23.81 547 MET A O 1
ATOM 3615 N N . LEU A 1 561 ? 10.437 -50.127 5.027 1.00 27.26 548 LEU A N 1
ATOM 3616 C CA . LEU A 1 561 ? 10.089 -50.765 6.293 1.00 27.21 548 LEU A CA 1
ATOM 3617 C C . LEU A 1 561 ? 9.990 -52.278 6.179 1.00 21.31 548 LEU A C 1
ATOM 3618 O O . LEU A 1 561 ? 9.959 -52.963 7.204 1.00 22.74 548 LEU A O 1
ATOM 3623 N N . GLN A 1 562 ? 9.957 -52.814 4.969 1.00 23.37 549 GLN A N 1
ATOM 3624 C CA . GLN A 1 562 ? 10.122 -54.244 4.769 1.00 25.76 549 GLN A CA 1
ATOM 3625 C C . GLN A 1 562 ? 11.567 -54.695 4.871 1.00 30.48 549 GLN A C 1
ATOM 3626 O O . GLN A 1 562 ? 11.828 -55.899 4.813 1.00 36.30 549 GLN A O 1
ATOM 3632 N N . THR A 1 563 ? 12.503 -53.762 5.029 1.00 27.16 550 THR A N 1
ATOM 3633 C CA . THR A 1 563 ? 13.876 -54.076 5.401 1.00 26.97 550 THR A CA 1
ATOM 3634 C C . THR A 1 563 ? 14.128 -53.888 6.887 1.00 26.98 550 THR A C 1
ATOM 3635 O O . THR A 1 563 ? 14.816 -54.711 7.502 1.00 33.31 550 THR A O 1
ATOM 3639 N N . ILE A 1 564 ? 13.572 -52.829 7.473 1.00 24.21 551 ILE A N 1
ATOM 3640 C CA . ILE A 1 564 ? 13.672 -52.573 8.905 1.00 27.28 551 ILE A CA 1
ATOM 3641 C C . ILE A 1 564 ? 12.527 -51.640 9.277 1.00 28.27 551 ILE A C 1
ATOM 3642 O O . ILE A 1 564 ? 12.428 -50.522 8.760 1.00 27.23 551 ILE A O 1
ATOM 3647 N N . ASP A 1 565 ? 11.644 -52.099 10.166 1.00 29.73 552 ASP A N 1
ATOM 3648 C CA . ASP A 1 565 ? 10.443 -51.345 10.514 1.00 29.39 552 ASP A CA 1
ATOM 3649 C C . ASP A 1 565 ? 10.564 -50.475 11.772 1.00 32.68 552 ASP A C 1
ATOM 3650 O O . ASP A 1 565 ? 9.727 -49.577 11.956 1.00 35.25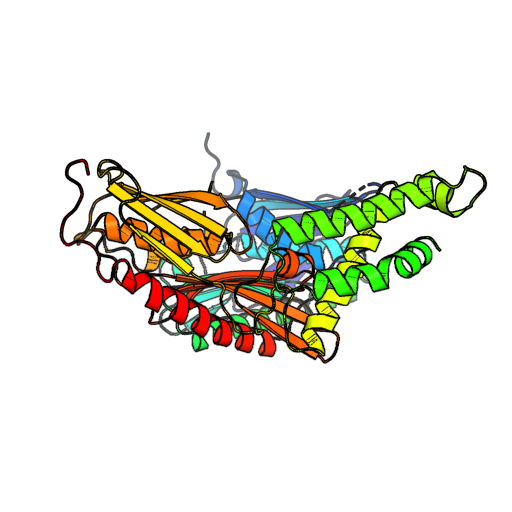 552 ASP A O 1
ATOM 3655 N N . GLN A 1 566 ? 11.530 -50.745 12.650 1.00 32.50 553 GLN A N 1
ATOM 3656 C CA . GLN A 1 566 ? 11.828 -50.015 13.875 1.00 33.45 553 GLN A CA 1
ATOM 3657 C C . GLN A 1 566 ? 13.336 -49.866 14.011 1.00 27.37 553 GLN A C 1
ATOM 3658 O O . GLN A 1 566 ? 14.091 -50.699 13.497 1.00 27.23 553 GLN A O 1
ATOM 3664 N N . PRO A 1 567 ? 13.803 -48.822 14.689 1.00 28.58 554 PRO A N 1
ATOM 3665 C CA . PRO A 1 567 ? 15.198 -48.816 15.141 1.00 29.25 554 PRO A CA 1
ATOM 3666 C C . PRO A 1 567 ? 15.459 -49.953 16.119 1.00 27.72 554 PRO A C 1
ATOM 3667 O O . PRO A 1 567 ? 14.593 -50.331 16.912 1.00 27.56 554 PRO A O 1
ATOM 3671 N N . ARG A 1 568 ? 16.677 -50.496 16.056 1.00 30.35 555 ARG A N 1
ATOM 3672 C CA . ARG A 1 568 ? 17.066 -51.572 16.961 1.00 30.80 555 ARG A CA 1
ATOM 3673 C C . ARG A 1 568 ? 17.037 -51.086 18.399 1.00 38.60 555 ARG A C 1
ATOM 3674 O O . ARG A 1 568 ? 17.481 -49.978 18.709 1.00 40.21 555 ARG A O 1
ATOM 3682 N N . THR A 1 569 ? 16.527 -51.937 19.286 1.00 39.08 556 THR A N 1
ATOM 3683 C CA . THR A 1 569 ? 16.431 -51.570 20.691 1.00 39.18 556 THR A CA 1
ATOM 3684 C C . THR A 1 569 ? 17.792 -51.328 21.330 1.00 45.68 556 THR A C 1
ATOM 3685 O O . THR A 1 569 ? 17.856 -50.650 22.362 1.00 60.10 556 THR A O 1
ATOM 3689 N N . GLU A 1 570 ? 18.880 -51.851 20.752 1.00 46.33 557 GLU A N 1
ATOM 3690 C CA . GLU A 1 570 ? 20.217 -51.694 21.321 1.00 50.88 557 GLU A CA 1
ATOM 3691 C C . GLU A 1 570 ? 21.204 -51.215 20.255 1.00 45.00 557 GLU A C 1
ATOM 3692 O O . GLU A 1 570 ? 20.953 -51.313 19.050 1.00 41.41 557 GLU A O 1
ATOM 3698 N N . THR A 1 571 ? 22.340 -50.691 20.720 1.00 44.61 558 THR A N 1
ATOM 3699 C CA . THR A 1 571 ? 23.365 -50.123 19.856 1.00 37.51 558 THR A CA 1
ATOM 3700 C C . THR A 1 571 ? 24.429 -51.174 19.518 1.00 44.71 558 THR A C 1
ATOM 3701 O O . THR A 1 571 ? 24.255 -52.376 19.747 1.00 45.18 558 THR A O 1
ATOM 3705 N N . SER A 1 572 ? 25.557 -50.718 18.961 1.00 46.79 559 SER A N 1
ATOM 3706 C CA . SER A 1 572 ? 26.647 -51.566 18.489 1.00 50.92 559 SER A CA 1
ATOM 3707 C C . SER A 1 572 ? 27.646 -51.839 19.612 1.00 48.33 559 SER A C 1
ATOM 3708 O O . SER A 1 572 ? 27.953 -50.935 20.396 1.00 39.98 559 SER A O 1
ATOM 3711 N N . PRO A 1 573 ? 28.170 -53.075 19.678 1.00 51.16 560 PRO A N 1
ATOM 3712 C CA . PRO A 1 573 ? 29.196 -53.388 20.693 1.00 50.21 560 PRO A CA 1
ATOM 3713 C C . PRO A 1 573 ? 30.433 -52.520 20.575 1.00 47.10 560 PRO A C 1
ATOM 3714 O O . PRO A 1 573 ? 31.163 -52.361 21.562 1.00 46.39 560 PRO A O 1
ATOM 3718 N N . TYR A 1 574 ? 30.683 -51.949 19.398 1.00 44.66 561 TYR A N 1
ATOM 3719 C CA . TYR A 1 574 ? 31.782 -51.029 19.173 1.00 39.59 561 TYR A CA 1
ATOM 3720 C C . TYR A 1 574 ? 31.315 -49.577 19.104 1.00 45.51 561 TYR A C 1
ATOM 3721 O O . TYR A 1 574 ? 32.119 -48.694 18.782 1.00 46.73 561 TYR A O 1
ATOM 3730 N N . ALA A 1 575 ? 30.042 -49.309 19.420 1.00 48.84 562 ALA A N 1
ATOM 3731 C CA . ALA A 1 575 ? 29.546 -47.936 19.494 1.00 47.71 562 ALA A CA 1
ATOM 3732 C C . ALA A 1 575 ? 30.029 -47.256 20.773 1.00 47.17 562 ALA A C 1
ATOM 3733 O O . ALA A 1 575 ? 29.887 -47.798 21.874 1.00 45.93 562 ALA A O 1
#

Solvent-accessible surface area: 22059 Å² total; per-residue (Å²): 123,121,61,88,45,56,12,105,10,89,87,49,67,4,96,3,53,16,43,72,73,36,136,179,25,41,3,13,1,17,0,27,4,48,108,0,11,0,16,0,12,2,34,94,43,126,90,98,14,87,18,84,6,64,45,76,94,108,12,78,55,142,126,174,180,59,104,87,17,16,132,18,0,23,40,0,0,121,22,0,22,25,118,162,15,174,34,70,8,90,3,40,0,31,0,55,38,45,30,145,97,6,6,6,24,3,4,0,0,3,0,0,0,3,0,0,28,35,17,141,11,55,25,73,16,4,0,0,2,0,19,0,1,16,70,60,147,95,52,43,17,19,4,23,72,67,44,50,142,83,17,56,5,28,0,5,0,0,0,0,75,95,4,0,1,0,0,26,0,9,8,71,40,17,60,14,175,46,0,36,77,0,2,66,77,0,18,82,7,0,97,65,8,9,104,19,3,90,78,1,31,78,96,64,54,66,122,18,97,70,28,3,110,105,128,0,21,82,87,0,63,109,20,1,48,70,80,134,35,66,59,70,83,3,58,63,32,22,76,86,20,48,81,91,22,42,68,39,22,68,142,29,77,127,150,46,97,20,68,93,41,20,98,87,75,101,136,17,72,18,77,16,3,66,85,8,4,45,115,13,2,14,90,21,0,15,124,76,93,30,0,2,33,30,16,138,26,96,80,19,10,106,40,62,28,76,31,19,53,61,85,107,147,46,24,0,1,0,28,0,28,1,26,86,0,53,0,23,0,20,0,68,10,26,113,156,99,97,84,16,104,100,129,35,40,14,3,64,79,0,14,85,23,0,32,4,68,87,151,115,16,75,68,45,8,68,7,40,0,79,31,100,40,67,11,27,10,16,26,0,0,1,0,0,0,1,0,0,0,2,0,14,0,9,0,35,13,109,79,20,0,0,0,0,2,0,0,1,0,71,89,62,129,71,63,56,16,0,2,2,4,4,28,33,1,61,148,10,1,2,7,25,0,20,1,0,0,1,69,56,1,1,0,0,0,40,0,40,14,95,36,31,1,2,56,40,146,22,5,25,102,0,2,98,40,0,70,96,2,1,55,74,0,1,69,95,0,55,134,50,15,93,122,29,121,147,142,56,17,112,125,48

Radius of gyration: 24.5 Å; Cα contacts (8 Å, |Δi|>4): 1101; chains: 1; bounding box: 43×65×77 Å